Protein AF-A0A6F7VSB7-F1 (afdb_monomer_lite)

Structure (mmCIF, N/CA/C/O backbone):
data_AF-A0A6F7VSB7-F1
#
_entry.id   AF-A0A6F7VSB7-F1
#
loop_
_atom_site.group_PDB
_atom_site.id
_atom_site.type_symbol
_atom_site.label_atom_id
_atom_site.label_alt_id
_atom_site.label_comp_id
_atom_site.label_asym_id
_atom_site.label_entity_id
_atom_site.label_seq_id
_atom_site.pdbx_PDB_ins_code
_atom_site.Cartn_x
_atom_site.Cartn_y
_atom_site.Cartn_z
_atom_site.occupancy
_atom_site.B_iso_or_equiv
_atom_site.auth_seq_id
_atom_site.auth_comp_id
_atom_site.auth_asym_id
_atom_site.auth_atom_id
_atom_site.pdbx_PDB_model_num
ATOM 1 N N . MET A 1 1 ? -41.585 11.985 52.423 1.00 36.16 1 MET A N 1
ATOM 2 C CA . MET A 1 1 ? -42.985 12.248 52.016 1.00 36.16 1 MET A CA 1
ATOM 3 C C . MET A 1 1 ? -43.070 11.933 50.522 1.00 36.16 1 MET A C 1
ATOM 5 O O . MET A 1 1 ? -42.465 12.660 49.754 1.00 36.16 1 MET A O 1
ATOM 9 N N . SER A 1 2 ? -43.377 10.675 50.163 1.00 35.38 2 SER A N 1
ATOM 10 C CA . SER A 1 2 ? -44.710 10.180 49.716 1.00 35.38 2 SER A CA 1
ATOM 11 C C . SER A 1 2 ? -45.061 10.682 48.305 1.00 35.38 2 SER A C 1
ATOM 13 O O . SER A 1 2 ? -45.082 11.889 48.129 1.00 35.38 2 SER A O 1
ATOM 15 N N . HIS A 1 3 ? -45.414 9.911 47.270 1.00 36.44 3 HIS A N 1
ATOM 16 C CA . HIS A 1 3 ? -45.546 8.472 46.976 1.00 36.44 3 HIS A CA 1
ATOM 17 C C . HIS A 1 3 ? -45.653 8.376 45.427 1.00 36.44 3 HIS A C 1
ATOM 19 O O . HIS A 1 3 ? -46.393 9.144 44.827 1.00 36.44 3 HIS A O 1
ATOM 25 N N . SER A 1 4 ? -44.788 7.614 44.748 1.00 43.88 4 SER A N 1
ATOM 26 C CA . SER A 1 4 ? -45.089 6.482 43.832 1.00 43.88 4 SER A CA 1
ATOM 27 C C . SER A 1 4 ? -46.544 6.248 43.386 1.00 43.88 4 SER A C 1
ATOM 29 O O . SER A 1 4 ? -47.412 6.072 44.235 1.00 43.88 4 SER A O 1
ATOM 31 N N . ALA A 1 5 ? -46.751 6.055 42.073 1.00 41.97 5 ALA A N 1
ATOM 32 C CA . ALA A 1 5 ? -47.778 5.156 41.528 1.00 41.97 5 ALA A CA 1
ATOM 33 C C . ALA A 1 5 ? -47.446 4.703 40.086 1.00 41.97 5 ALA A C 1
ATOM 35 O O . ALA A 1 5 ? -47.643 5.439 39.121 1.00 41.97 5 ALA A O 1
ATOM 36 N N . GLU A 1 6 ? -46.965 3.463 39.963 1.00 40.09 6 GLU A N 1
ATOM 37 C CA . GLU A 1 6 ? -47.089 2.608 38.775 1.00 40.09 6 GLU A CA 1
ATOM 38 C C . GLU A 1 6 ? -48.556 2.167 38.584 1.00 40.09 6 GLU A C 1
ATOM 40 O O . GLU A 1 6 ? -49.337 2.148 39.539 1.00 40.09 6 GLU A O 1
ATOM 45 N N . HIS A 1 7 ? -48.938 1.759 37.369 1.00 43.78 7 HIS A N 1
ATOM 46 C CA . HIS A 1 7 ? -50.180 1.018 37.102 1.00 43.78 7 HIS A CA 1
ATOM 47 C C . HIS A 1 7 ? -49.878 -0.304 36.358 1.00 43.78 7 HIS A C 1
ATOM 49 O O . HIS A 1 7 ? -49.199 -0.264 35.331 1.00 43.78 7 HIS A O 1
ATOM 55 N N . PRO A 1 8 ? -50.375 -1.465 36.846 1.00 49.25 8 PRO A N 1
ATOM 56 C CA . PRO A 1 8 ? -50.150 -2.801 36.275 1.00 49.25 8 PRO A CA 1
ATOM 57 C C . PRO A 1 8 ? -51.329 -3.290 35.377 1.00 49.25 8 PRO A C 1
ATOM 59 O O . PRO A 1 8 ? -52.322 -2.575 35.222 1.00 49.25 8 PRO A O 1
ATOM 62 N N . PRO A 1 9 ? -51.251 -4.497 34.759 1.00 47.34 9 PRO A N 1
ATOM 63 C CA . PRO A 1 9 ? -52.084 -4.904 33.621 1.00 47.34 9 PRO A CA 1
ATOM 64 C C . PRO A 1 9 ? -53.355 -5.682 34.016 1.00 47.34 9 PRO A C 1
ATOM 66 O O . PRO A 1 9 ? -53.427 -6.306 35.076 1.00 47.34 9 PRO A O 1
ATOM 69 N N . THR A 1 10 ? -54.358 -5.723 33.128 1.00 47.28 10 THR A N 1
ATOM 70 C CA . THR A 1 10 ? -55.634 -6.429 33.356 1.00 47.28 10 THR A CA 1
ATOM 71 C C . THR A 1 10 ? -55.862 -7.645 32.439 1.00 47.28 10 THR A C 1
ATOM 73 O O . THR A 1 10 ? -56.072 -7.547 31.240 1.00 47.28 10 THR A O 1
ATOM 76 N N . ARG A 1 11 ? -55.820 -8.812 33.099 1.00 44.28 11 ARG A N 1
ATOM 77 C CA . ARG A 1 11 ? -56.655 -10.036 33.027 1.00 44.28 11 ARG A CA 1
ATOM 78 C C . ARG A 1 11 ? -57.167 -10.622 31.689 1.00 44.28 11 ARG A C 1
ATOM 80 O O . ARG A 1 11 ? -58.096 -10.130 31.061 1.00 44.28 11 ARG A O 1
ATOM 87 N N . ARG A 1 12 ? -56.687 -11.859 31.467 1.00 39.44 12 ARG A N 1
ATOM 88 C CA . ARG A 1 12 ? -57.362 -13.090 30.982 1.00 39.44 12 ARG A CA 1
ATOM 89 C C . ARG A 1 12 ? -58.896 -13.042 30.840 1.00 39.44 12 ARG A C 1
ATOM 91 O O . ARG A 1 12 ? -59.606 -12.835 31.824 1.00 39.44 12 ARG A O 1
ATOM 98 N N . ARG A 1 13 ? -59.383 -13.518 29.687 1.00 40.81 13 ARG A N 1
ATOM 99 C CA . ARG A 1 13 ? -60.631 -14.293 29.570 1.00 40.81 13 ARG A CA 1
ATOM 100 C C . ARG A 1 13 ? -60.340 -15.649 28.922 1.00 40.81 13 ARG A C 1
ATOM 102 O O . ARG A 1 13 ? -59.767 -15.719 27.843 1.00 40.81 13 ARG A O 1
ATOM 109 N N . VAL A 1 14 ? -60.730 -16.703 29.634 1.00 37.75 14 VAL A N 1
ATOM 110 C CA . VAL A 1 14 ? -60.873 -18.084 29.163 1.00 37.75 14 VAL A CA 1
ATOM 111 C C . VAL A 1 14 ? -62.318 -18.237 28.693 1.00 37.75 14 VAL A C 1
ATOM 113 O O . VAL A 1 14 ? -63.222 -17.864 29.435 1.00 37.75 14 VAL A O 1
ATOM 116 N N . VAL A 1 15 ? -62.536 -18.805 27.507 1.00 37.56 15 VAL A N 1
ATOM 117 C CA . VAL A 1 15 ? -63.814 -19.420 27.120 1.00 37.56 15 VAL A CA 1
ATOM 118 C C . VAL A 1 15 ? -63.501 -20.762 26.465 1.00 37.56 15 VAL A C 1
ATOM 120 O O . VAL A 1 15 ? -62.723 -20.835 25.517 1.00 37.56 15 VAL A O 1
ATOM 123 N N . MET A 1 16 ? -64.079 -21.821 27.033 1.00 34.16 16 MET A N 1
ATOM 124 C CA . MET A 1 16 ? -64.119 -23.172 26.482 1.00 34.16 16 MET A CA 1
ATOM 125 C C . MET A 1 16 ? -65.187 -23.289 25.387 1.00 34.16 16 MET A C 1
ATOM 127 O O . MET A 1 16 ? -66.291 -22.786 25.564 1.00 34.16 16 MET A O 1
ATOM 131 N N . GLY A 1 17 ? -64.886 -24.111 24.376 1.00 32.66 17 GLY A N 1
ATOM 132 C CA . GLY A 1 17 ? -65.822 -25.114 23.855 1.00 32.66 17 GLY A CA 1
ATOM 133 C C . GLY A 1 17 ? -66.575 -24.782 22.566 1.00 32.66 17 GLY A C 1
ATOM 134 O O . GLY A 1 17 ? -67.529 -24.019 22.587 1.00 32.66 17 GLY A O 1
ATOM 135 N N . ALA A 1 18 ? -66.216 -25.467 21.475 1.00 34.81 18 ALA A N 1
ATOM 136 C CA . ALA A 1 18 ? -67.098 -26.420 20.784 1.00 34.81 18 ALA A CA 1
ATOM 137 C C . ALA A 1 18 ? -66.345 -27.077 19.611 1.00 34.81 18 ALA A C 1
ATOM 139 O O . ALA A 1 18 ? -65.828 -26.397 18.726 1.00 34.81 18 ALA A O 1
ATOM 140 N N . LEU A 1 19 ? -66.285 -28.412 19.624 1.00 39.25 19 LEU A N 1
ATOM 141 C CA . LEU A 1 19 ? -65.883 -29.231 18.484 1.00 39.25 19 LEU A CA 1
ATOM 142 C C . LEU A 1 19 ? -66.926 -29.110 17.365 1.00 39.25 19 LEU A C 1
ATOM 144 O O . LEU A 1 19 ? -68.112 -29.322 17.608 1.00 39.25 19 LEU A O 1
ATOM 148 N N . ALA A 1 20 ? -66.464 -28.911 16.134 1.00 37.53 20 ALA A N 1
ATOM 149 C CA . ALA A 1 20 ? -67.197 -29.292 14.935 1.00 37.53 20 ALA A CA 1
ATOM 150 C C . ALA A 1 20 ? -66.253 -30.097 14.034 1.00 37.53 20 ALA A C 1
ATOM 152 O O . ALA A 1 20 ? -65.279 -29.568 13.497 1.00 37.53 20 ALA A O 1
ATOM 153 N N . LEU A 1 21 ? -66.525 -31.402 13.922 1.00 41.03 21 LEU A N 1
ATOM 154 C CA . LEU A 1 21 ? -65.910 -32.286 12.938 1.00 41.03 21 LEU A CA 1
ATOM 155 C C . LEU A 1 21 ? -66.376 -31.861 11.539 1.00 41.03 21 LEU A C 1
ATOM 157 O O . LEU A 1 21 ? -67.537 -32.051 11.187 1.00 41.03 21 LEU A O 1
ATOM 161 N N . GLY A 1 22 ? -65.459 -31.327 10.736 1.00 37.94 22 GLY A N 1
ATOM 162 C CA . GLY A 1 22 ? -65.619 -31.171 9.294 1.00 37.94 22 GLY A CA 1
ATOM 163 C C . GLY A 1 22 ? -64.631 -32.081 8.578 1.00 37.94 22 GLY A C 1
ATOM 164 O O . GLY A 1 22 ? -63.445 -31.771 8.502 1.00 37.94 22 GLY A O 1
ATOM 165 N N . ALA A 1 23 ? -65.113 -33.221 8.087 1.00 43.66 23 ALA A N 1
ATOM 166 C CA . ALA A 1 23 ? -64.348 -34.133 7.250 1.00 43.66 23 ALA A CA 1
ATOM 167 C C . ALA A 1 23 ? -64.112 -33.497 5.869 1.00 43.66 23 ALA A C 1
ATOM 169 O O . ALA A 1 23 ? -65.047 -33.353 5.084 1.00 43.66 23 ALA A O 1
ATOM 170 N N . ALA A 1 24 ? -62.864 -33.138 5.564 1.00 43.62 24 ALA A N 1
ATOM 171 C CA . ALA A 1 24 ? -62.427 -32.846 4.203 1.00 43.62 24 ALA A CA 1
ATOM 172 C C . ALA A 1 24 ? -61.600 -34.034 3.699 1.00 43.62 24 ALA A C 1
ATOM 174 O O . ALA A 1 24 ? -60.557 -34.371 4.259 1.00 43.62 24 ALA A O 1
ATOM 175 N N . ALA A 1 25 ? -62.122 -34.698 2.669 1.00 43.25 25 ALA A N 1
ATOM 176 C CA . ALA A 1 25 ? -61.508 -35.836 2.006 1.00 43.25 25 ALA A CA 1
ATOM 177 C C . ALA A 1 25 ? -60.103 -35.481 1.489 1.00 43.25 25 ALA A C 1
ATOM 179 O O . ALA A 1 25 ? -59.929 -34.551 0.702 1.00 43.25 25 ALA A O 1
ATOM 180 N N . GLY A 1 26 ? -59.102 -36.236 1.944 1.00 35.72 26 GLY A N 1
ATOM 181 C CA . GLY A 1 26 ? -57.731 -36.139 1.465 1.00 35.72 26 GLY A CA 1
ATOM 182 C C . GLY A 1 26 ? -57.581 -36.769 0.083 1.00 35.72 26 GLY A C 1
ATOM 183 O O . GLY A 1 26 ? -57.890 -37.943 -0.108 1.00 35.72 26 GLY A O 1
ATOM 184 N N . ALA A 1 27 ? -57.049 -36.003 -0.866 1.00 47.84 27 ALA A N 1
ATOM 185 C CA . ALA A 1 27 ? -56.324 -36.566 -1.997 1.00 47.84 27 ALA A CA 1
ATOM 186 C C . ALA A 1 27 ? -54.887 -36.875 -1.530 1.00 47.84 27 ALA A C 1
ATOM 188 O O . ALA A 1 27 ? -54.286 -36.030 -0.858 1.00 47.84 27 ALA A O 1
ATOM 189 N N . PRO A 1 28 ? -54.305 -38.045 -1.849 1.00 43.34 28 PRO A N 1
ATOM 190 C CA . PRO A 1 28 ? -52.928 -38.344 -1.485 1.00 43.34 28 PRO A CA 1
ATOM 191 C C . PRO A 1 28 ? -51.986 -37.489 -2.340 1.00 43.34 28 PRO A C 1
ATOM 193 O O . PRO A 1 28 ? -51.663 -37.819 -3.479 1.00 43.34 28 PRO A O 1
ATOM 196 N N . GLY A 1 29 ? -51.555 -36.359 -1.782 1.00 40.59 29 GLY A N 1
ATOM 197 C CA . GLY A 1 29 ? -50.408 -35.617 -2.280 1.00 40.59 29 GLY A CA 1
ATOM 198 C C . GLY A 1 29 ? -49.161 -36.464 -2.069 1.00 40.59 29 GLY A C 1
ATOM 199 O O . GLY A 1 29 ? -48.780 -36.756 -0.938 1.00 40.59 29 GLY A O 1
ATOM 200 N N . ILE A 1 30 ? -48.551 -36.892 -3.168 1.00 46.84 30 ILE A N 1
ATOM 201 C CA . ILE A 1 30 ? -47.292 -37.627 -3.178 1.00 46.84 30 ILE A CA 1
ATOM 202 C C . ILE A 1 30 ? -46.232 -36.674 -2.613 1.00 46.84 30 ILE A C 1
ATOM 204 O O . ILE A 1 30 ? -45.777 -35.762 -3.300 1.00 46.84 30 ILE A O 1
ATOM 208 N N . ALA A 1 31 ? -45.885 -36.829 -1.335 1.00 44.19 31 ALA A N 1
ATOM 209 C CA . ALA A 1 31 ? -44.782 -36.102 -0.727 1.00 44.19 31 ALA A CA 1
ATOM 210 C C . ALA A 1 31 ? -43.490 -36.585 -1.390 1.00 44.19 31 ALA A C 1
ATOM 212 O O . ALA A 1 31 ? -42.957 -37.648 -1.071 1.00 44.19 31 ALA A O 1
ATOM 213 N N . GLN A 1 32 ? -43.015 -35.822 -2.369 1.00 47.00 32 GLN A N 1
ATOM 214 C CA . GLN A 1 32 ? -41.734 -36.062 -3.006 1.00 47.00 32 GLN A CA 1
ATOM 215 C C . GLN A 1 32 ? -40.661 -35.714 -1.975 1.00 47.00 32 GLN A C 1
ATOM 217 O O . GLN A 1 32 ? -40.368 -34.545 -1.730 1.00 47.00 32 GLN A O 1
ATOM 222 N N . ALA A 1 33 ? -40.139 -36.741 -1.304 1.00 46.31 33 ALA A N 1
ATOM 223 C CA . ALA A 1 33 ? -39.003 -36.605 -0.411 1.00 46.31 33 ALA A CA 1
ATOM 224 C C . ALA A 1 33 ? -37.861 -35.954 -1.201 1.00 46.31 33 ALA A C 1
ATOM 226 O O . ALA A 1 33 ? -37.315 -36.550 -2.131 1.00 46.31 33 ALA A O 1
ATOM 227 N N . ALA A 1 34 ? -37.545 -34.703 -0.863 1.00 46.69 34 ALA A N 1
ATOM 228 C CA . ALA A 1 34 ? -36.401 -34.009 -1.416 1.00 46.69 34 ALA A CA 1
ATOM 229 C C . ALA A 1 34 ? -35.151 -34.800 -1.022 1.00 46.69 34 ALA A C 1
ATOM 231 O O . ALA A 1 34 ? -34.775 -34.862 0.148 1.00 46.69 34 ALA A O 1
ATOM 232 N N . THR A 1 35 ? -34.533 -35.448 -2.006 1.00 45.19 35 THR A N 1
ATOM 233 C CA . THR A 1 35 ? -33.217 -36.061 -1.849 1.00 45.19 35 THR A CA 1
ATOM 234 C C . THR A 1 35 ? -32.250 -34.995 -1.335 1.00 45.19 35 THR A C 1
ATOM 236 O O . THR A 1 35 ? -32.197 -33.919 -1.942 1.00 45.19 35 THR A O 1
ATOM 239 N N . PRO A 1 36 ? -31.483 -35.249 -0.259 1.00 47.09 36 PRO A N 1
ATOM 240 C CA . PRO A 1 36 ? -30.473 -34.308 0.192 1.00 47.09 36 PRO A CA 1
ATOM 241 C C . PRO A 1 36 ? -29.500 -34.073 -0.963 1.00 47.09 36 PRO A C 1
ATOM 243 O O . PRO A 1 36 ? -28.862 -35.002 -1.461 1.00 47.09 36 PRO A O 1
ATOM 246 N N . SER A 1 37 ? -29.440 -32.830 -1.438 1.00 49.91 37 SER A N 1
ATOM 247 C CA . SER A 1 37 ? -28.472 -32.419 -2.444 1.00 49.91 37 SER A CA 1
ATOM 248 C C . SER A 1 37 ? -27.080 -32.700 -1.891 1.00 49.91 37 SER A C 1
ATOM 250 O O . SER A 1 37 ? -26.725 -32.175 -0.833 1.00 49.91 37 SER A O 1
ATOM 252 N N . ALA A 1 38 ? -26.309 -33.531 -2.592 1.00 46.16 38 ALA A N 1
ATOM 253 C CA . ALA A 1 38 ? -24.907 -33.760 -2.279 1.00 46.16 38 ALA A CA 1
ATOM 254 C C . ALA A 1 38 ? -24.188 -32.408 -2.093 1.00 46.16 38 ALA A C 1
ATOM 256 O O . ALA A 1 38 ? -24.492 -31.465 -2.835 1.00 46.16 38 ALA A O 1
ATOM 257 N N . PRO A 1 39 ? -23.262 -32.279 -1.123 1.00 46.38 39 PRO A N 1
ATOM 258 C CA . PRO A 1 39 ? -22.518 -31.044 -0.940 1.00 46.38 39 PRO A CA 1
ATOM 259 C C . PRO A 1 39 ? -21.853 -30.689 -2.268 1.00 46.38 39 PRO A C 1
ATOM 261 O O . PRO A 1 39 ? -21.101 -31.484 -2.835 1.00 46.38 39 PRO A O 1
ATOM 264 N N . ARG A 1 40 ? -22.181 -29.504 -2.794 1.00 49.72 40 ARG A N 1
ATOM 265 C CA . ARG A 1 40 ? -21.504 -28.926 -3.954 1.00 49.72 40 ARG A CA 1
ATOM 266 C C . ARG A 1 40 ? -20.017 -28.941 -3.623 1.00 49.72 40 ARG A C 1
ATOM 268 O O . ARG A 1 40 ? -19.610 -28.254 -2.690 1.00 49.72 40 ARG A O 1
ATOM 275 N N . ALA A 1 41 ? -19.245 -29.757 -4.342 1.00 43.38 41 ALA A N 1
ATOM 276 C CA . ALA A 1 41 ? -17.797 -29.795 -4.202 1.00 43.38 41 ALA A CA 1
ATOM 277 C C . ALA A 1 41 ? -17.292 -28.348 -4.197 1.00 43.38 41 ALA A C 1
ATOM 279 O O . ALA A 1 41 ? -17.644 -27.579 -5.100 1.00 43.38 41 ALA A O 1
ATOM 280 N N . ALA A 1 42 ? -16.575 -27.963 -3.138 1.00 52.47 42 ALA A N 1
ATOM 281 C CA . ALA A 1 42 ? -15.999 -26.633 -3.035 1.00 52.47 42 ALA A CA 1
ATOM 282 C C . ALA A 1 42 ? -15.212 -26.383 -4.325 1.00 52.47 42 ALA A C 1
ATOM 284 O O . ALA A 1 42 ? -14.373 -27.201 -4.705 1.00 52.47 42 ALA A O 1
ATOM 285 N N . ALA A 1 43 ? -15.563 -25.318 -5.048 1.00 58.31 43 ALA A N 1
ATOM 286 C CA . ALA A 1 43 ? -14.820 -24.950 -6.239 1.00 58.31 43 ALA A CA 1
ATOM 287 C C . ALA A 1 43 ? -13.354 -24.763 -5.829 1.00 58.31 43 ALA A C 1
ATOM 289 O O . ALA A 1 43 ? -13.074 -24.101 -4.830 1.00 58.31 43 ALA A O 1
ATOM 290 N N . GLU A 1 44 ? -12.440 -25.403 -6.556 1.00 66.06 44 GLU A N 1
ATOM 291 C CA . GLU A 1 44 ? -11.007 -25.270 -6.311 1.00 66.06 44 GLU A CA 1
ATOM 292 C C . GLU A 1 44 ? -10.628 -23.785 -6.387 1.00 66.06 44 GLU A C 1
ATOM 294 O O . GLU A 1 44 ? -11.068 -23.078 -7.300 1.00 66.06 44 GLU A O 1
ATOM 299 N N . ALA A 1 45 ? -9.859 -23.301 -5.407 1.00 73.62 45 ALA A N 1
ATOM 300 C CA . ALA A 1 45 ? -9.466 -21.899 -5.350 1.00 73.62 45 ALA A CA 1
ATOM 301 C C . ALA A 1 45 ? -8.746 -21.494 -6.654 1.00 73.62 45 ALA A C 1
ATOM 303 O O . ALA A 1 45 ? -7.934 -22.268 -7.176 1.00 73.62 45 ALA A O 1
ATOM 304 N N . PRO A 1 46 ? -9.018 -20.295 -7.204 1.00 83.31 46 PRO A N 1
ATOM 305 C CA . PRO A 1 46 ? -8.393 -19.853 -8.440 1.00 83.31 46 PRO A CA 1
ATOM 306 C C . PRO A 1 46 ? -6.869 -19.807 -8.283 1.00 83.31 46 PRO A C 1
ATOM 308 O O . PRO A 1 46 ? -6.334 -19.284 -7.306 1.00 83.31 46 PRO A O 1
ATOM 311 N N . SER A 1 47 ? -6.168 -20.347 -9.279 1.00 87.94 47 SER A N 1
ATOM 312 C CA . SER A 1 47 ? -4.708 -20.342 -9.356 1.00 87.94 47 SER A CA 1
ATOM 313 C C . SER A 1 47 ? -4.247 -19.391 -10.456 1.00 87.94 47 SER A C 1
ATOM 315 O O . SER A 1 47 ? -4.782 -19.408 -11.567 1.00 87.94 47 SER A O 1
ATOM 317 N N . TYR A 1 48 ? -3.231 -18.582 -10.154 1.00 94.62 48 TYR A N 1
ATOM 318 C CA . TYR A 1 48 ? -2.675 -17.590 -11.068 1.00 94.62 48 TYR A CA 1
ATOM 319 C C . TYR A 1 48 ? -1.228 -17.911 -11.428 1.00 94.62 48 TYR A C 1
ATOM 321 O O . TYR A 1 48 ? -0.463 -18.454 -10.631 1.00 94.62 48 TYR A O 1
ATOM 329 N N . ALA A 1 49 ? -0.850 -17.525 -12.643 1.00 95.50 49 ALA A N 1
ATOM 330 C CA . ALA A 1 49 ? 0.541 -17.497 -13.061 1.00 95.50 49 ALA A CA 1
ATOM 331 C C . ALA A 1 49 ? 1.301 -16.464 -12.227 1.00 95.50 49 ALA A C 1
ATOM 333 O O . ALA A 1 49 ? 0.879 -15.307 -12.169 1.00 95.50 49 ALA A O 1
ATOM 334 N N . ASN A 1 50 ? 2.418 -16.866 -11.625 1.00 97.31 50 ASN A N 1
ATOM 335 C CA . ASN A 1 50 ? 3.259 -15.971 -10.843 1.00 97.31 50 ASN A CA 1
ATOM 336 C C . ASN A 1 50 ? 4.713 -15.991 -11.347 1.00 97.31 50 ASN A C 1
ATOM 338 O O . ASN A 1 50 ? 5.209 -17.067 -11.696 1.00 97.31 50 ASN A O 1
ATOM 342 N N . PRO A 1 51 ? 5.396 -14.829 -11.373 1.00 97.75 51 PRO A N 1
ATOM 343 C CA . PRO A 1 51 ? 4.873 -13.504 -11.008 1.00 97.75 51 PRO A CA 1
ATOM 344 C C . PRO A 1 51 ? 3.847 -12.961 -12.019 1.00 97.75 51 PRO A C 1
ATOM 346 O O . PRO A 1 51 ? 4.002 -13.153 -13.225 1.00 97.75 51 PRO A O 1
ATOM 349 N N . LEU A 1 52 ? 2.821 -12.259 -11.524 1.00 98.31 52 LEU A N 1
ATOM 350 C CA . LEU A 1 52 ? 1.767 -11.652 -12.342 1.00 98.31 52 LEU A CA 1
ATOM 351 C C . LEU A 1 52 ? 2.324 -10.520 -13.212 1.00 98.31 52 LEU A C 1
ATOM 353 O O . LEU A 1 52 ? 2.089 -10.482 -14.419 1.00 98.31 52 LEU A O 1
ATOM 357 N N . VAL A 1 53 ? 3.081 -9.600 -12.604 1.00 98.56 53 VAL A N 1
ATOM 358 C CA . VAL A 1 53 ? 3.751 -8.503 -13.315 1.00 98.56 53 VAL A CA 1
ATOM 359 C C . VAL A 1 53 ? 5.177 -8.358 -12.800 1.00 98.56 53 VAL A C 1
ATOM 361 O O . VAL A 1 53 ? 5.423 -8.134 -11.615 1.00 98.56 53 VAL A O 1
ATOM 364 N N . ARG A 1 54 ? 6.147 -8.487 -13.706 1.00 98.38 54 ARG A N 1
ATOM 365 C CA . ARG A 1 54 ? 7.568 -8.344 -13.373 1.00 98.38 54 ARG A CA 1
ATOM 366 C C . ARG A 1 54 ? 7.931 -6.880 -13.135 1.00 98.38 54 ARG A C 1
ATOM 368 O O . ARG A 1 54 ? 7.405 -5.991 -13.799 1.00 98.38 54 ARG A O 1
ATOM 375 N N . ARG A 1 55 ? 8.907 -6.667 -12.248 1.00 98.44 55 ARG A N 1
ATOM 376 C CA . ARG A 1 55 ? 9.503 -5.356 -11.920 1.00 98.44 55 ARG A CA 1
ATOM 377 C C . ARG A 1 55 ? 8.455 -4.303 -11.557 1.00 98.44 55 ARG A C 1
ATOM 379 O O . ARG A 1 55 ? 8.448 -3.196 -12.093 1.00 98.44 55 ARG A O 1
ATOM 386 N N . ARG A 1 56 ? 7.519 -4.697 -10.702 1.00 98.81 56 ARG A N 1
ATOM 387 C CA . ARG A 1 56 ? 6.467 -3.846 -10.146 1.00 98.81 56 ARG A CA 1
ATOM 388 C C . ARG A 1 56 ? 6.389 -4.164 -8.660 1.00 98.81 56 ARG A C 1
ATOM 390 O O . ARG A 1 56 ? 6.029 -5.287 -8.295 1.00 98.81 56 ARG A O 1
ATOM 397 N N . ALA A 1 57 ? 6.819 -3.207 -7.849 1.00 98.88 57 ALA A N 1
ATOM 398 C CA . ALA A 1 57 ? 6.706 -3.262 -6.398 1.00 98.88 57 ALA A CA 1
ATOM 399 C C . ALA A 1 57 ? 5.407 -2.581 -5.953 1.00 98.88 57 ALA A C 1
ATOM 401 O O . ALA A 1 57 ? 4.758 -1.917 -6.757 1.00 98.88 57 ALA A O 1
ATOM 402 N N . ASP A 1 58 ? 5.058 -2.763 -4.684 1.00 98.94 58 ASP A N 1
ATOM 403 C CA . ASP A 1 58 ? 3.942 -2.074 -4.021 1.00 98.94 58 ASP A CA 1
ATOM 404 C C . ASP A 1 58 ? 2.626 -2.143 -4.833 1.00 98.94 58 ASP A C 1
ATOM 406 O O . ASP A 1 58 ? 2.086 -1.122 -5.261 1.00 98.94 58 ASP A O 1
ATOM 410 N N . PRO A 1 59 ? 2.164 -3.361 -5.187 1.00 98.94 59 PRO A N 1
ATOM 411 C CA . PRO A 1 59 ? 1.075 -3.526 -6.136 1.00 98.94 59 PRO A CA 1
ATOM 412 C C . PRO A 1 59 ? -0.291 -3.212 -5.530 1.00 98.94 59 PRO A C 1
ATOM 414 O O . PRO A 1 59 ? -0.706 -3.843 -4.557 1.00 98.94 59 PRO A O 1
ATOM 417 N N . HIS A 1 60 ? -1.057 -2.357 -6.207 1.00 98.94 60 HIS A N 1
ATOM 418 C CA . HIS A 1 60 ? -2.450 -2.083 -5.869 1.00 98.94 60 HIS A CA 1
ATOM 419 C C . HIS A 1 60 ? -3.391 -2.485 -7.011 1.00 98.94 60 HIS A C 1
ATOM 421 O O . HIS A 1 60 ? -3.278 -1.975 -8.132 1.00 98.94 60 HIS A O 1
ATOM 427 N N . ILE A 1 61 ? -4.332 -3.398 -6.734 1.00 98.94 61 ILE A N 1
ATOM 428 C CA . ILE A 1 61 ? -5.361 -3.833 -7.693 1.00 98.94 61 ILE A CA 1
ATOM 429 C C . ILE A 1 61 ? -6.761 -3.502 -7.172 1.00 98.94 61 ILE A C 1
ATOM 431 O O . ILE A 1 61 ? -7.271 -4.146 -6.259 1.00 98.94 61 ILE A O 1
ATOM 435 N N . LEU A 1 62 ? -7.444 -2.583 -7.851 1.00 98.88 62 LEU A N 1
ATOM 436 C CA . LEU A 1 62 ? -8.848 -2.268 -7.594 1.00 98.88 62 LEU A CA 1
ATOM 437 C C . LEU A 1 62 ? -9.748 -2.969 -8.616 1.00 98.88 62 LEU A C 1
ATOM 439 O O . LEU A 1 62 ? -9.634 -2.717 -9.816 1.00 98.88 62 LEU A O 1
ATOM 443 N N . LYS A 1 63 ? -10.689 -3.802 -8.157 1.00 98.75 63 LYS A N 1
ATOM 444 C CA . LYS A 1 63 ? -11.807 -4.268 -8.993 1.00 98.75 63 LYS A CA 1
ATOM 445 C C . LYS A 1 63 ? -12.897 -3.201 -8.991 1.00 98.75 63 LYS A C 1
ATOM 447 O O . LYS A 1 63 ? -13.447 -2.891 -7.938 1.00 98.75 63 LYS A O 1
ATOM 452 N N . HIS A 1 64 ? -13.210 -2.646 -10.154 1.00 98.69 64 HIS A N 1
ATOM 453 C CA . HIS A 1 64 ? -14.230 -1.615 -10.295 1.00 98.69 64 HIS A CA 1
ATOM 454 C C . HIS A 1 64 ? -15.549 -2.178 -10.848 1.00 98.69 64 HIS A C 1
ATOM 456 O O . HIS A 1 64 ? -15.613 -3.280 -11.398 1.00 98.69 64 HIS A O 1
ATOM 462 N N . THR A 1 65 ? -16.629 -1.413 -10.687 1.00 98.25 65 THR A N 1
ATOM 463 C CA . THR A 1 65 ? -17.995 -1.792 -11.077 1.00 98.25 65 THR A CA 1
ATOM 464 C C . THR A 1 65 ? -18.224 -1.781 -12.590 1.00 98.25 65 THR A C 1
ATOM 466 O O . THR A 1 65 ? -19.184 -2.385 -13.059 1.00 98.25 65 THR A O 1
ATOM 469 N N . ASP A 1 66 ? -17.322 -1.182 -13.372 1.00 97.94 66 ASP A N 1
ATOM 470 C CA . ASP A 1 66 ? -17.310 -1.250 -14.843 1.00 97.94 66 ASP A CA 1
ATOM 471 C C . ASP A 1 66 ? -16.847 -2.619 -15.399 1.00 97.94 66 ASP A C 1
ATOM 473 O O . ASP A 1 66 ? -16.786 -2.832 -16.617 1.00 97.94 66 ASP A O 1
ATOM 477 N N . GLY A 1 67 ? -16.512 -3.559 -14.509 1.00 98.19 67 GLY A N 1
ATOM 478 C CA . GLY A 1 67 ? -16.065 -4.904 -14.852 1.00 98.19 67 GLY A CA 1
ATOM 479 C C . GLY A 1 67 ? -14.586 -4.993 -15.230 1.00 98.19 67 GLY A C 1
ATOM 480 O O . GLY A 1 67 ? -14.200 -5.960 -15.894 1.00 98.19 67 GLY A O 1
ATOM 481 N N . TYR A 1 68 ? -13.770 -4.005 -14.849 1.00 98.81 68 TYR A N 1
ATOM 482 C CA . TYR A 1 68 ? -12.315 -4.039 -14.981 1.00 98.81 68 TYR A CA 1
ATOM 483 C C . TYR A 1 68 ? -11.608 -4.059 -13.622 1.00 98.81 68 TYR A C 1
ATOM 485 O O . TYR A 1 68 ? -12.026 -3.443 -12.645 1.00 98.81 68 TYR A O 1
ATOM 493 N N . TYR A 1 69 ? -10.469 -4.739 -13.603 1.00 98.94 69 TYR A N 1
ATOM 494 C CA . TYR A 1 69 ? -9.408 -4.559 -12.627 1.00 98.94 69 TYR A CA 1
ATOM 495 C C . TYR A 1 69 ? -8.481 -3.449 -13.099 1.00 98.94 69 TYR A C 1
ATOM 497 O O . TYR A 1 69 ? -8.033 -3.477 -14.247 1.00 98.94 69 TYR A O 1
ATOM 505 N N . TYR A 1 70 ? -8.160 -2.520 -12.209 1.00 98.94 70 TYR A N 1
ATOM 506 C CA . TYR A 1 70 ? -7.194 -1.449 -12.409 1.00 98.94 70 TYR A CA 1
ATOM 507 C C . TYR A 1 70 ? -5.961 -1.737 -11.561 1.00 98.94 70 TYR A C 1
ATOM 509 O O . TYR A 1 70 ? -6.081 -1.946 -10.358 1.00 98.94 70 TYR A O 1
ATOM 517 N N . PHE A 1 71 ? -4.791 -1.764 -12.194 1.00 98.94 71 PHE A N 1
ATOM 518 C CA . PHE A 1 71 ? -3.520 -2.070 -11.547 1.00 98.94 71 PHE A CA 1
ATOM 519 C C . PHE A 1 71 ? -2.555 -0.900 -11.674 1.00 98.94 71 PHE A C 1
ATOM 521 O O . PHE A 1 71 ? -2.250 -0.456 -12.787 1.00 98.94 71 PHE A O 1
ATOM 528 N N . THR A 1 72 ? -2.049 -0.462 -10.530 1.00 98.94 72 THR A N 1
ATOM 529 C CA . THR A 1 72 ? -0.934 0.473 -10.409 1.00 98.94 72 THR A CA 1
ATOM 530 C C . THR A 1 72 ? 0.092 -0.094 -9.429 1.00 98.94 72 THR A C 1
ATOM 532 O O . THR A 1 72 ? -0.190 -1.044 -8.695 1.00 98.94 72 THR A O 1
ATOM 535 N N . ALA A 1 73 ? 1.314 0.413 -9.507 1.00 99.00 73 ALA A N 1
ATOM 536 C CA . ALA A 1 73 ? 2.448 -0.092 -8.753 1.00 99.00 73 ALA A CA 1
ATOM 537 C C . ALA A 1 73 ? 3.621 0.883 -8.842 1.00 99.00 73 ALA A C 1
ATOM 539 O O . ALA A 1 73 ? 3.708 1.699 -9.767 1.00 99.00 73 ALA A O 1
ATOM 540 N N . THR A 1 74 ? 4.577 0.718 -7.937 1.00 98.94 74 THR A N 1
ATOM 541 C CA . THR A 1 74 ? 5.873 1.381 -8.017 1.00 98.94 74 THR A CA 1
ATOM 542 C C . THR A 1 74 ? 6.690 0.809 -9.179 1.00 98.94 74 THR A C 1
ATOM 544 O O . THR A 1 74 ? 6.935 -0.402 -9.272 1.00 98.94 74 THR A O 1
ATOM 547 N N . VAL A 1 75 ? 7.135 1.690 -10.078 1.00 98.88 75 VAL A N 1
ATOM 548 C CA . VAL A 1 75 ? 8.094 1.358 -11.142 1.00 98.88 75 VAL A CA 1
ATOM 549 C C . VAL A 1 75 ? 9.535 1.495 -10.637 1.00 98.88 75 VAL A C 1
ATOM 551 O O . VAL A 1 75 ? 9.780 2.339 -9.776 1.00 98.88 75 VAL A O 1
ATOM 554 N N . PRO A 1 76 ? 10.506 0.733 -11.175 1.00 98.56 76 PRO A N 1
ATOM 555 C CA . PRO A 1 76 ? 11.882 0.756 -10.672 1.00 98.56 76 PRO A CA 1
ATOM 556 C C . PRO A 1 76 ? 12.580 2.116 -10.756 1.00 98.56 76 PRO A C 1
ATOM 558 O O . PRO A 1 76 ? 13.491 2.380 -9.983 1.00 98.56 76 PRO A O 1
ATOM 561 N N . GLU A 1 77 ? 12.178 2.972 -11.698 1.00 98.56 77 GLU A N 1
ATOM 562 C CA . GLU A 1 77 ? 12.775 4.300 -11.866 1.00 98.56 77 GLU A CA 1
ATOM 563 C C . GLU A 1 77 ? 12.252 5.341 -10.857 1.00 98.56 77 GLU A C 1
ATOM 565 O O . GLU A 1 77 ? 12.800 6.440 -10.780 1.00 98.56 77 GLU A O 1
ATOM 570 N N . TYR A 1 78 ? 11.196 5.015 -10.099 1.00 98.69 78 TYR A N 1
ATOM 571 C CA . TYR A 1 78 ? 10.567 5.887 -9.098 1.00 98.69 78 TYR A CA 1
ATOM 572 C C . TYR A 1 78 ? 10.236 7.301 -9.612 1.00 98.69 78 TYR A C 1
ATOM 574 O O . TYR A 1 78 ? 10.427 8.289 -8.899 1.00 98.69 78 TYR A O 1
ATOM 582 N N . ASP A 1 79 ? 9.775 7.425 -10.861 1.00 98.81 79 ASP A N 1
ATOM 583 C CA . ASP A 1 79 ? 9.646 8.713 -11.559 1.00 98.81 79 ASP A CA 1
ATOM 584 C C . ASP A 1 79 ? 8.245 9.026 -12.103 1.00 98.81 79 ASP A C 1
ATOM 586 O O . ASP A 1 79 ? 8.019 10.109 -12.651 1.00 98.81 79 ASP A O 1
ATOM 590 N N . ARG A 1 80 ? 7.301 8.091 -11.988 1.00 98.88 80 ARG A N 1
ATOM 591 C CA . ARG A 1 80 ? 5.981 8.202 -12.610 1.00 98.88 80 ARG A CA 1
ATOM 592 C C . ARG A 1 80 ? 4.971 7.269 -11.962 1.00 98.88 80 ARG A C 1
ATOM 594 O O . ARG A 1 80 ? 5.339 6.261 -11.364 1.00 98.88 80 ARG A O 1
ATOM 601 N N . ILE A 1 81 ? 3.697 7.571 -12.177 1.00 98.94 81 ILE A N 1
ATOM 602 C CA . ILE A 1 81 ? 2.587 6.684 -11.840 1.00 98.94 81 ILE A CA 1
ATOM 603 C C . ILE A 1 81 ? 2.096 6.027 -13.126 1.00 98.94 81 ILE A C 1
ATOM 605 O O . ILE A 1 81 ? 1.804 6.692 -14.128 1.00 98.94 81 ILE A O 1
ATOM 609 N N . VAL A 1 82 ? 2.012 4.700 -13.087 1.00 98.94 82 VAL A N 1
ATOM 610 C CA . VAL A 1 82 ? 1.549 3.872 -14.198 1.00 98.94 82 VAL A CA 1
ATOM 611 C C . VAL A 1 82 ? 0.201 3.245 -13.890 1.00 98.94 82 VAL A C 1
ATOM 613 O O . VAL A 1 82 ? -0.084 2.910 -12.744 1.00 98.94 82 VAL A O 1
ATOM 616 N N . LEU A 1 83 ? -0.621 3.050 -14.914 1.00 98.94 83 LEU A N 1
ATOM 617 C CA . LEU A 1 83 ? -1.914 2.393 -14.786 1.00 98.94 83 LEU A CA 1
ATOM 618 C C . LEU A 1 83 ? -2.141 1.446 -15.962 1.00 98.94 83 LEU A C 1
ATOM 620 O O . LEU A 1 83 ? -1.873 1.780 -17.117 1.00 98.94 83 LEU A O 1
ATOM 624 N N . ARG A 1 84 ? -2.669 0.261 -15.673 1.00 98.81 84 ARG A N 1
ATOM 625 C CA . ARG A 1 84 ? -3.207 -0.663 -16.678 1.00 98.81 84 ARG A CA 1
ATOM 626 C C . ARG A 1 84 ? -4.533 -1.229 -16.197 1.00 98.81 84 ARG A C 1
ATOM 628 O O . ARG A 1 84 ? -4.829 -1.188 -15.003 1.00 98.81 84 ARG A O 1
ATOM 635 N N . ARG A 1 85 ? -5.320 -1.791 -17.114 1.00 98.81 85 ARG A N 1
ATOM 636 C CA . ARG A 1 85 ? -6.563 -2.481 -16.757 1.00 98.81 85 ARG A CA 1
ATOM 637 C C . ARG A 1 85 ? -6.809 -3.742 -17.567 1.00 98.81 85 ARG A C 1
ATOM 639 O O . ARG A 1 85 ? -6.370 -3.850 -18.708 1.00 98.81 85 ARG A O 1
ATOM 646 N N . SER A 1 86 ? -7.563 -4.669 -16.992 1.00 98.75 86 SER A N 1
ATOM 647 C CA . SER A 1 86 ? -7.995 -5.917 -17.630 1.00 98.75 86 SER A CA 1
ATOM 648 C C . SER A 1 86 ? -9.321 -6.382 -17.031 1.00 98.75 86 SER A C 1
ATOM 650 O O . SER A 1 86 ? -9.628 -6.045 -15.896 1.00 98.75 86 SER A O 1
ATOM 652 N N . ARG A 1 87 ? -10.112 -7.174 -17.764 1.00 98.44 87 ARG A N 1
ATOM 653 C CA . ARG A 1 87 ? -11.337 -7.796 -17.219 1.00 98.44 87 ARG A CA 1
ATOM 654 C C . ARG A 1 87 ? -11.055 -8.975 -16.284 1.00 98.44 87 ARG A C 1
ATOM 656 O O . ARG A 1 87 ? -11.942 -9.400 -15.558 1.00 98.44 87 ARG A O 1
ATOM 663 N N . THR A 1 88 ? -9.834 -9.499 -16.319 1.00 98.56 88 THR A N 1
ATOM 664 C CA . THR A 1 88 ? -9.369 -10.607 -15.476 1.00 98.56 88 THR A CA 1
ATOM 665 C C . THR A 1 88 ? -8.030 -10.262 -14.841 1.00 98.56 88 THR A C 1
ATOM 667 O O . THR A 1 88 ? -7.236 -9.524 -15.439 1.00 98.56 88 THR A O 1
ATOM 670 N N . ILE A 1 89 ? -7.750 -10.840 -13.675 1.00 98.56 89 ILE A N 1
ATOM 671 C CA . ILE A 1 89 ? -6.470 -10.708 -12.975 1.00 98.56 89 ILE A CA 1
ATOM 672 C C . ILE A 1 89 ? -5.334 -11.170 -13.887 1.00 98.56 89 ILE A C 1
ATOM 674 O O . ILE A 1 89 ? -4.402 -10.410 -14.134 1.00 98.56 89 ILE A O 1
ATOM 678 N N . SER A 1 90 ? -5.441 -12.360 -14.492 1.00 98.12 90 SER A N 1
ATOM 679 C CA . SER A 1 90 ? -4.405 -12.879 -15.399 1.00 98.12 90 SER A CA 1
ATOM 680 C C . SER A 1 90 ? -4.149 -11.982 -16.612 1.00 98.12 90 SER A C 1
ATOM 682 O O . SER A 1 90 ? -3.015 -11.900 -17.077 1.00 98.12 90 SER A O 1
ATOM 684 N N . GLY A 1 91 ? -5.165 -11.280 -17.123 1.00 98.31 91 GLY A N 1
ATOM 685 C CA . GLY A 1 91 ? -4.981 -10.367 -18.251 1.00 98.31 91 GLY A CA 1
ATOM 686 C C . GLY A 1 91 ? -4.151 -9.120 -17.910 1.00 98.31 91 GLY A C 1
ATOM 687 O O . GLY A 1 91 ? -3.596 -8.504 -18.818 1.00 98.31 91 GLY A O 1
ATOM 688 N N . LEU A 1 92 ? -3.979 -8.772 -16.625 1.00 98.69 92 LEU A N 1
ATOM 689 C CA . LEU A 1 92 ? -3.097 -7.672 -16.200 1.00 98.69 92 LEU A CA 1
ATOM 690 C C . LEU A 1 92 ? -1.622 -7.926 -16.554 1.00 98.69 92 LEU A C 1
ATOM 692 O O . LEU A 1 92 ? -0.871 -6.966 -16.760 1.00 98.69 92 LEU A O 1
ATOM 696 N N . ALA A 1 93 ? -1.221 -9.197 -16.684 1.00 98.12 93 ALA A N 1
ATOM 697 C CA . ALA A 1 93 ? 0.133 -9.591 -17.068 1.00 98.12 93 ALA A CA 1
ATOM 698 C C . ALA A 1 93 ? 0.529 -9.066 -18.460 1.00 98.12 93 ALA A C 1
ATOM 700 O O . ALA A 1 93 ? 1.688 -8.724 -18.688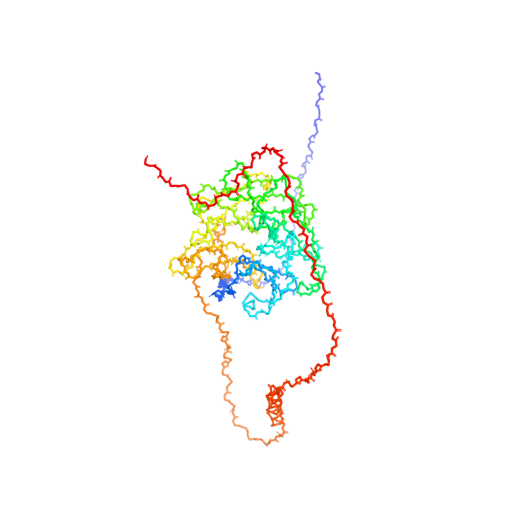 1.00 98.12 93 ALA A O 1
ATOM 701 N N . THR A 1 94 ? -0.439 -8.965 -19.378 1.00 97.75 94 THR A N 1
ATOM 702 C CA . THR A 1 94 ? -0.226 -8.547 -20.775 1.00 97.75 94 THR A CA 1
ATOM 703 C C . THR A 1 94 ? -0.942 -7.250 -21.147 1.00 97.75 94 THR A C 1
ATOM 705 O O . THR A 1 94 ? -0.823 -6.794 -22.282 1.00 97.75 94 THR A O 1
ATOM 708 N N . ALA A 1 95 ? -1.714 -6.659 -20.232 1.00 98.50 95 ALA A N 1
ATOM 709 C CA . ALA A 1 95 ? -2.397 -5.396 -20.474 1.00 98.50 95 ALA A CA 1
ATOM 710 C C . ALA A 1 95 ? -1.389 -4.265 -20.728 1.00 98.50 95 ALA A C 1
ATOM 712 O O . ALA A 1 95 ? -0.384 -4.144 -20.022 1.00 98.50 95 ALA A O 1
ATOM 713 N N . ALA A 1 96 ? -1.683 -3.423 -21.723 1.00 98.12 96 ALA A N 1
ATOM 714 C CA . ALA A 1 96 ? -0.886 -2.239 -22.012 1.00 98.12 96 ALA A CA 1
ATOM 715 C C . ALA A 1 96 ? -0.874 -1.291 -20.804 1.00 98.12 96 ALA A C 1
ATOM 717 O O . ALA A 1 96 ? -1.895 -1.096 -20.142 1.00 98.12 96 ALA A O 1
ATOM 718 N N . GLU A 1 97 ? 0.290 -0.708 -20.535 1.00 98.38 97 GLU A N 1
ATOM 719 C CA . GLU A 1 97 ? 0.505 0.208 -19.422 1.00 98.38 97 GLU A CA 1
ATOM 720 C C . GLU A 1 97 ? 0.592 1.650 -19.924 1.00 98.38 97 GLU A C 1
ATOM 722 O O . GLU A 1 97 ? 1.307 1.946 -20.882 1.00 98.38 97 GLU A O 1
ATOM 727 N N . SER A 1 98 ? -0.132 2.547 -19.261 1.00 98.44 98 SER A N 1
ATOM 728 C CA . SER A 1 98 ? -0.125 3.982 -19.525 1.00 98.44 98 SER A CA 1
ATOM 729 C C . SER A 1 98 ? 0.579 4.719 -18.394 1.00 98.44 98 SER A C 1
ATOM 731 O O . SER A 1 98 ? 0.371 4.413 -17.222 1.00 98.44 98 SER A O 1
ATOM 733 N N . VAL A 1 99 ? 1.386 5.721 -18.738 1.00 98.62 99 VAL A N 1
ATOM 734 C CA . VAL A 1 99 ? 1.904 6.688 -17.765 1.00 98.62 99 VAL A CA 1
ATOM 735 C C . VAL A 1 99 ? 0.857 7.780 -17.604 1.00 98.62 99 VAL A C 1
ATOM 737 O O . VAL A 1 99 ? 0.590 8.502 -18.561 1.00 98.62 99 VAL A O 1
ATOM 740 N N . ILE A 1 100 ? 0.263 7.882 -16.419 1.00 98.69 100 ILE A N 1
ATOM 741 C CA . ILE A 1 100 ? -0.843 8.817 -16.159 1.00 98.69 100 ILE A CA 1
ATOM 742 C C . ILE A 1 100 ? -0.399 10.087 -15.429 1.00 98.69 100 ILE A C 1
ATOM 744 O O . ILE A 1 100 ? -1.097 11.095 -15.475 1.00 98.69 100 ILE A O 1
ATOM 748 N N . TRP A 1 101 ? 0.774 10.052 -14.795 1.00 98.81 101 TRP A N 1
ATOM 749 C CA . TRP A 1 101 ? 1.395 11.199 -14.139 1.00 98.81 101 TRP A CA 1
ATOM 750 C C . TRP A 1 101 ? 2.914 10.985 -14.044 1.00 98.81 101 TRP A C 1
ATOM 752 O O . TRP A 1 101 ? 3.372 9.843 -13.956 1.00 98.81 101 TRP A O 1
ATOM 762 N N . LYS A 1 102 ? 3.704 12.064 -14.086 1.00 98.69 102 LYS A N 1
ATOM 763 C CA . LYS A 1 102 ? 5.174 12.039 -13.983 1.00 98.69 102 LYS A CA 1
ATOM 764 C C . LYS A 1 102 ? 5.640 13.012 -12.908 1.00 98.69 102 LYS A C 1
ATOM 766 O O . LYS A 1 102 ? 5.036 14.069 -12.755 1.00 98.69 102 LYS A O 1
ATOM 771 N N . LYS A 1 103 ? 6.752 12.673 -12.251 1.00 98.69 103 LYS A N 1
ATOM 772 C CA . LYS A 1 103 ? 7.403 13.540 -11.268 1.00 98.69 103 LYS A CA 1
ATOM 773 C C . LYS A 1 103 ? 7.672 14.938 -11.817 1.00 98.69 103 LYS A C 1
ATOM 775 O O . LYS A 1 103 ? 7.961 15.110 -13.005 1.00 98.69 103 LYS A O 1
ATOM 780 N N . HIS A 1 104 ? 7.652 15.917 -10.926 1.00 98.75 104 HIS A N 1
ATOM 781 C CA . HIS A 1 104 ? 8.056 17.283 -11.231 1.00 98.75 104 HIS A CA 1
ATOM 782 C C . HIS A 1 104 ? 9.570 17.357 -11.451 1.00 98.75 104 HIS A C 1
ATOM 784 O O . HIS A 1 104 ? 10.344 16.535 -10.957 1.00 98.75 104 HIS A O 1
ATOM 790 N N . THR A 1 105 ? 10.019 18.354 -12.212 1.00 98.12 105 THR A N 1
ATOM 791 C CA . THR A 1 105 ? 11.454 18.586 -12.448 1.00 98.12 105 THR A CA 1
ATOM 792 C C . THR A 1 105 ? 12.131 19.349 -11.307 1.00 98.12 105 THR A C 1
ATOM 794 O O . THR A 1 105 ? 13.354 19.328 -11.200 1.00 98.12 105 THR A O 1
ATOM 797 N N . SER A 1 106 ? 11.356 20.042 -10.472 1.00 98.31 106 SER A N 1
ATOM 798 C CA . SER A 1 106 ? 11.810 20.845 -9.334 1.00 98.31 106 SER A CA 1
ATOM 799 C C . SER A 1 106 ? 10.697 20.952 -8.288 1.00 98.31 106 SER A C 1
ATOM 801 O O . SER A 1 106 ? 9.539 20.694 -8.597 1.00 98.31 106 SER A O 1
ATOM 803 N N . GLY A 1 107 ? 11.044 21.360 -7.064 1.00 98.19 107 GLY A N 1
ATOM 804 C CA . GLY A 1 107 ? 10.072 21.513 -5.978 1.00 98.19 107 GLY A CA 1
ATOM 805 C C . GLY A 1 107 ? 9.544 20.178 -5.455 1.00 98.19 107 GLY A C 1
ATOM 806 O O . GLY A 1 107 ? 10.204 19.148 -5.602 1.00 98.19 107 GLY A O 1
ATOM 807 N N . ASP A 1 108 ? 8.383 20.228 -4.806 1.00 98.50 108 ASP A N 1
ATOM 808 C CA . ASP A 1 108 ? 7.657 19.056 -4.316 1.00 98.50 108 ASP A CA 1
ATOM 809 C C . ASP A 1 108 ? 7.316 18.069 -5.444 1.00 98.50 108 ASP A C 1
ATOM 811 O O . ASP A 1 108 ? 7.356 18.410 -6.621 1.00 98.50 108 ASP A O 1
ATOM 815 N N . MET A 1 109 ? 6.982 16.826 -5.088 1.00 98.62 109 MET A N 1
ATOM 816 C CA . MET A 1 109 ? 6.611 15.780 -6.054 1.00 98.62 109 MET A CA 1
ATOM 817 C C . MET A 1 109 ? 7.689 15.473 -7.120 1.00 98.62 109 MET A C 1
ATOM 819 O O . MET A 1 109 ? 7.387 15.010 -8.223 1.00 98.62 109 MET A O 1
ATOM 823 N N . GLY A 1 110 ? 8.964 15.734 -6.808 1.00 98.62 110 GLY A N 1
ATOM 824 C CA . GLY A 1 110 ? 10.081 15.697 -7.758 1.00 98.62 110 GLY A CA 1
ATOM 825 C C . GLY A 1 110 ? 11.047 14.518 -7.608 1.00 98.62 110 GLY A C 1
ATOM 826 O O . GLY A 1 110 ? 11.965 14.357 -8.416 1.00 98.62 110 GLY A O 1
ATOM 827 N N . ALA A 1 111 ? 10.870 13.675 -6.590 1.00 98.69 111 ALA A N 1
ATOM 828 C CA . ALA A 1 111 ? 11.706 12.502 -6.348 1.00 98.69 111 ALA A CA 1
ATOM 829 C C . ALA A 1 111 ? 10.921 11.360 -5.692 1.00 98.69 111 ALA A C 1
ATOM 831 O O . ALA A 1 111 ? 9.934 11.599 -4.995 1.00 98.69 111 ALA A O 1
ATOM 832 N N . HIS A 1 112 ? 11.401 10.127 -5.892 1.00 98.56 112 HIS A N 1
ATOM 833 C CA . HIS A 1 112 ? 10.913 8.928 -5.202 1.00 98.56 112 HIS A CA 1
ATOM 834 C C . HIS A 1 112 ? 9.386 8.768 -5.263 1.00 98.56 112 HIS A C 1
ATOM 836 O O . HIS A 1 112 ? 8.704 8.827 -4.245 1.00 98.56 112 HIS A O 1
ATOM 842 N N . ILE A 1 113 ? 8.849 8.603 -6.475 1.00 98.88 113 ILE A N 1
ATOM 843 C CA . ILE A 1 113 ? 7.418 8.351 -6.682 1.00 98.88 113 ILE A CA 1
ATOM 844 C C . ILE A 1 113 ? 7.119 6.908 -6.280 1.00 98.88 113 ILE A C 1
ATOM 846 O O . ILE A 1 113 ? 7.481 5.976 -7.005 1.00 98.88 113 ILE A O 1
ATOM 850 N N . TRP A 1 114 ? 6.497 6.732 -5.118 1.00 98.94 114 TRP A N 1
ATOM 851 C CA . TRP A 1 114 ? 6.304 5.428 -4.484 1.00 98.94 114 TRP A CA 1
ATOM 852 C C . TRP A 1 114 ? 4.834 5.113 -4.220 1.00 98.94 114 TRP A C 1
ATOM 854 O O . TRP A 1 114 ? 4.031 6.006 -3.945 1.00 98.94 114 TRP A O 1
ATOM 864 N N . ALA A 1 115 ? 4.540 3.815 -4.281 1.00 98.88 115 ALA A N 1
ATOM 865 C CA . ALA A 1 115 ? 3.336 3.151 -3.797 1.00 98.88 115 ALA A CA 1
ATOM 866 C C . ALA A 1 115 ? 2.022 3.852 -4.176 1.00 98.88 115 ALA A C 1
ATOM 868 O O . ALA A 1 115 ? 1.264 4.262 -3.297 1.00 98.88 115 ALA A O 1
ATOM 869 N N . PRO A 1 116 ? 1.739 4.039 -5.480 1.00 98.94 116 PRO A N 1
ATOM 870 C CA . PRO A 1 116 ? 0.444 4.550 -5.885 1.00 98.94 116 PRO A CA 1
ATOM 871 C C . PRO A 1 116 ? -0.669 3.550 -5.530 1.00 98.94 116 PRO A C 1
ATOM 873 O O . PRO A 1 116 ? -0.589 2.382 -5.900 1.00 98.94 116 PRO A O 1
ATOM 876 N N . GLU A 1 117 ? -1.748 4.013 -4.903 1.00 98.94 117 GLU A N 1
ATOM 877 C CA . GLU A 1 117 ? -3.003 3.271 -4.759 1.00 98.94 117 GLU A CA 1
ATOM 878 C C . GLU A 1 117 ? -4.137 3.982 -5.489 1.00 98.94 117 GLU A C 1
ATOM 880 O O . GLU A 1 117 ? -4.378 5.165 -5.259 1.00 98.94 117 GLU A O 1
ATOM 885 N N . ILE A 1 118 ? -4.876 3.257 -6.332 1.00 98.94 118 ILE A N 1
ATOM 886 C CA . ILE A 1 118 ? -6.035 3.787 -7.061 1.00 98.94 118 ILE A CA 1
ATOM 887 C C . ILE A 1 118 ? -7.348 3.451 -6.354 1.00 98.94 118 ILE A C 1
ATOM 889 O O . ILE A 1 118 ? -7.660 2.287 -6.129 1.00 98.94 118 ILE A O 1
ATOM 893 N N . HIS A 1 119 ? -8.160 4.468 -6.086 1.00 98.94 119 HIS A N 1
ATOM 894 C CA . HIS A 1 119 ? -9.451 4.357 -5.409 1.00 98.94 119 HIS A CA 1
ATOM 895 C C . HIS A 1 119 ? -10.548 5.050 -6.214 1.00 98.94 119 HIS A C 1
ATOM 897 O O . HIS A 1 119 ? -10.293 6.040 -6.896 1.00 98.94 119 HIS A O 1
ATOM 903 N N . PHE A 1 120 ? -11.783 4.556 -6.113 1.00 98.81 120 PHE A N 1
ATOM 904 C CA . PHE A 1 120 ? -12.961 5.239 -6.648 1.00 98.81 120 PHE A CA 1
ATOM 905 C C . PHE A 1 120 ? -13.855 5.689 -5.492 1.00 98.81 120 PHE A C 1
ATOM 907 O O . PHE A 1 120 ? -14.364 4.858 -4.739 1.00 98.81 120 PHE A O 1
ATOM 914 N N . ILE A 1 121 ? -14.003 7.001 -5.318 1.00 98.75 121 ILE A N 1
ATOM 915 C CA . ILE A 1 121 ? -14.653 7.622 -4.161 1.00 98.75 121 ILE A CA 1
ATOM 916 C C . ILE A 1 121 ? -15.630 8.675 -4.677 1.00 98.75 121 ILE A C 1
ATOM 918 O O . ILE A 1 121 ? -15.243 9.561 -5.436 1.00 98.75 121 ILE A O 1
ATOM 922 N N . ASP A 1 122 ? -16.899 8.558 -4.289 1.00 97.56 122 ASP A N 1
ATOM 923 C CA . ASP A 1 122 ? -17.957 9.531 -4.589 1.00 97.56 122 ASP A CA 1
ATOM 924 C C . ASP A 1 122 ? -18.019 9.944 -6.074 1.00 97.56 122 ASP A C 1
ATOM 926 O O . ASP A 1 122 ? -18.150 11.117 -6.424 1.00 97.56 122 ASP A O 1
ATOM 930 N N . GLY A 1 123 ? -17.895 8.956 -6.968 1.00 97.75 123 GLY A N 1
ATOM 931 C CA . GLY A 1 123 ? -17.991 9.150 -8.418 1.00 97.75 123 GLY A CA 1
ATOM 932 C C . GLY A 1 123 ? -16.697 9.585 -9.113 1.00 97.75 123 GLY A C 1
ATOM 933 O O . GLY A 1 123 ? -16.731 9.868 -10.310 1.00 97.75 123 GLY A O 1
ATOM 934 N N . LYS A 1 124 ? -15.565 9.648 -8.401 1.00 98.62 124 LYS A N 1
ATOM 935 C CA . LYS A 1 124 ? -14.277 10.108 -8.938 1.00 98.62 124 LYS A CA 1
ATOM 936 C C . LYS A 1 124 ? -13.139 9.153 -8.605 1.00 98.62 124 LYS A C 1
ATOM 938 O O . LYS A 1 124 ? -13.183 8.434 -7.610 1.00 98.62 124 LYS A O 1
ATOM 943 N N . TRP A 1 125 ? -12.094 9.189 -9.420 1.00 98.88 125 TRP A N 1
ATOM 944 C CA . TRP A 1 125 ? -10.868 8.438 -9.194 1.00 98.88 125 TRP A CA 1
ATOM 945 C C . TRP A 1 125 ? -9.878 9.255 -8.378 1.00 98.88 125 TRP A C 1
ATOM 947 O O . TRP A 1 125 ? -9.668 10.433 -8.662 1.00 98.88 125 TRP A O 1
ATOM 957 N N . TYR A 1 126 ? -9.233 8.606 -7.417 1.00 98.94 126 TYR A N 1
ATOM 958 C CA . TYR A 1 126 ? -8.158 9.179 -6.621 1.00 98.94 126 TYR A CA 1
ATOM 959 C C . TYR A 1 126 ? -6.946 8.263 -6.651 1.00 98.94 126 TYR A C 1
ATOM 961 O O . TYR A 1 126 ? -7.101 7.042 -6.593 1.00 98.94 126 TYR A O 1
ATOM 969 N N . ILE A 1 127 ? -5.754 8.849 -6.737 1.00 98.94 127 ILE A N 1
ATOM 970 C CA . ILE A 1 127 ? -4.505 8.122 -6.517 1.00 98.94 127 ILE A CA 1
ATOM 971 C C . ILE A 1 127 ? -3.777 8.721 -5.333 1.00 98.94 127 ILE A C 1
ATOM 973 O O . ILE A 1 127 ? -3.415 9.895 -5.372 1.00 98.94 127 ILE A O 1
ATOM 977 N N . TYR A 1 128 ? -3.554 7.900 -4.315 1.00 99.00 128 TYR A N 1
ATOM 978 C CA . TYR A 1 128 ? -2.683 8.204 -3.187 1.00 99.00 128 TYR A CA 1
ATOM 979 C C . TYR A 1 128 ? -1.282 7.732 -3.533 1.00 99.00 128 TYR A C 1
ATOM 981 O O . TYR A 1 128 ? -1.137 6.617 -4.014 1.00 99.00 128 TYR A O 1
ATOM 989 N N . PHE A 1 129 ? -0.263 8.557 -3.329 1.00 98.94 129 PHE A N 1
ATOM 990 C CA . PHE A 1 129 ? 1.127 8.165 -3.558 1.00 98.94 129 PHE A CA 1
ATOM 991 C C . PHE A 1 129 ? 2.060 8.938 -2.630 1.00 98.94 129 PHE A C 1
ATOM 993 O O . PHE A 1 129 ? 1.672 9.945 -2.030 1.00 98.94 129 PHE A O 1
ATOM 1000 N N . ALA A 1 130 ? 3.304 8.484 -2.526 1.00 98.94 130 ALA A N 1
ATOM 1001 C CA . ALA A 1 130 ? 4.342 9.183 -1.789 1.00 98.94 130 ALA A CA 1
ATOM 1002 C C . ALA A 1 130 ? 5.376 9.798 -2.738 1.00 98.94 130 ALA A C 1
ATOM 1004 O O . ALA A 1 130 ? 5.682 9.243 -3.795 1.00 98.94 130 ALA A O 1
ATOM 1005 N N . SER A 1 131 ? 5.898 10.966 -2.369 1.00 98.88 131 SER A N 1
ATOM 1006 C CA . SER A 1 131 ? 6.988 11.621 -3.090 1.00 98.88 131 SER A CA 1
ATOM 1007 C C . SER A 1 131 ? 7.713 12.638 -2.216 1.00 98.88 131 SER A C 1
ATOM 1009 O O . SER A 1 131 ? 7.127 13.232 -1.305 1.00 98.88 131 SER A O 1
ATOM 1011 N N . ALA A 1 132 ? 8.994 12.840 -2.510 1.00 98.81 132 ALA A N 1
ATOM 1012 C CA . ALA A 1 132 ? 9.838 13.864 -1.921 1.00 98.81 132 ALA A CA 1
ATOM 1013 C C . ALA A 1 132 ? 10.055 15.049 -2.880 1.00 98.81 132 ALA A C 1
ATOM 1015 O O . ALA A 1 132 ? 9.913 14.908 -4.100 1.00 98.81 132 ALA A O 1
ATOM 1016 N N . PRO A 1 133 ? 10.468 16.210 -2.348 1.00 98.62 133 PRO A N 1
ATOM 1017 C CA . PRO A 1 133 ? 10.990 17.296 -3.158 1.00 98.62 133 PRO A CA 1
ATOM 1018 C C . PRO A 1 133 ? 12.227 16.879 -3.964 1.00 98.62 133 PRO A C 1
ATOM 1020 O O . PRO A 1 133 ? 13.069 16.116 -3.485 1.00 98.62 133 PRO A O 1
ATOM 1023 N N . ALA A 1 134 ? 12.396 17.444 -5.160 1.00 98.06 134 ALA A N 1
ATOM 1024 C CA . ALA A 1 134 ? 13.542 17.180 -6.036 1.00 98.06 134 ALA A CA 1
ATOM 1025 C C . ALA A 1 134 ? 14.901 17.486 -5.375 1.00 98.06 134 ALA A C 1
ATOM 1027 O O . ALA A 1 134 ? 15.907 16.860 -5.699 1.00 98.06 134 ALA A O 1
ATOM 1028 N N . ASN A 1 135 ? 14.937 18.457 -4.459 1.00 97.50 135 ASN A N 1
ATOM 1029 C CA . ASN A 1 135 ? 16.144 18.916 -3.772 1.00 97.50 135 ASN A CA 1
ATOM 1030 C C . ASN A 1 135 ? 16.374 18.268 -2.395 1.00 97.50 135 ASN A C 1
ATOM 1032 O O . ASN A 1 135 ? 17.398 18.545 -1.776 1.00 97.50 135 ASN A O 1
ATOM 1036 N N . ASP A 1 136 ? 15.448 17.440 -1.903 1.00 97.88 136 ASP A N 1
ATOM 1037 C CA . ASP A 1 136 ? 15.581 16.738 -0.623 1.00 97.88 136 ASP A CA 1
ATOM 1038 C C . ASP A 1 136 ? 14.826 15.405 -0.671 1.00 97.88 136 ASP A C 1
ATOM 1040 O O . ASP A 1 136 ? 13.716 15.256 -0.158 1.00 97.88 136 ASP A O 1
ATOM 1044 N N . VAL A 1 137 ? 15.442 14.428 -1.339 1.00 97.69 137 VAL A N 1
ATOM 1045 C CA . VAL A 1 137 ? 14.803 13.171 -1.770 1.00 97.69 137 VAL A CA 1
ATOM 1046 C C . VAL A 1 137 ? 14.328 12.266 -0.625 1.00 97.69 137 VAL A C 1
ATOM 1048 O O . VAL A 1 137 ? 13.618 11.293 -0.868 1.00 97.69 137 VAL A O 1
ATOM 1051 N N . TRP A 1 138 ? 14.690 12.574 0.623 1.00 97.06 138 TRP A N 1
ATOM 1052 C CA . TRP A 1 138 ? 14.261 11.831 1.812 1.00 97.06 138 TRP A CA 1
ATOM 1053 C C . TRP A 1 138 ? 13.166 12.546 2.613 1.00 97.06 138 TRP A C 1
ATOM 1055 O O . TRP A 1 138 ? 12.607 11.964 3.543 1.00 97.06 138 TRP A O 1
ATOM 1065 N N . LYS A 1 139 ? 12.766 13.764 2.223 1.00 98.06 139 LYS A N 1
ATOM 1066 C CA . LYS A 1 139 ? 11.571 14.440 2.756 1.00 98.06 139 LYS A CA 1
ATOM 1067 C C . LYS A 1 139 ? 10.287 13.936 2.091 1.00 98.06 139 LYS A C 1
ATOM 1069 O O . LYS A 1 139 ? 9.479 14.714 1.597 1.00 98.06 139 LYS A O 1
ATOM 1074 N N . ILE A 1 140 ? 10.088 12.620 2.109 1.00 98.88 140 ILE A N 1
ATOM 1075 C CA . ILE A 1 140 ? 8.911 11.958 1.535 1.00 98.88 140 ILE A CA 1
ATOM 1076 C C . ILE A 1 140 ? 7.645 12.401 2.282 1.00 98.88 140 ILE A C 1
ATOM 1078 O O . ILE A 1 140 ? 7.630 12.445 3.518 1.00 98.88 140 ILE A O 1
ATOM 1082 N N . ARG A 1 141 ? 6.601 12.753 1.527 1.00 98.94 141 ARG A N 1
ATOM 1083 C CA . ARG A 1 141 ? 5.250 13.093 1.998 1.00 98.94 141 ARG A CA 1
ATOM 1084 C C . ARG A 1 141 ? 4.201 12.390 1.137 1.00 98.94 141 ARG A C 1
ATOM 1086 O O . ARG A 1 141 ? 4.514 11.896 0.057 1.00 98.94 141 ARG A O 1
ATOM 1093 N N . MET A 1 142 ? 2.958 12.394 1.614 1.00 98.94 142 MET A N 1
ATOM 1094 C CA . MET A 1 142 ? 1.800 11.808 0.934 1.00 98.94 142 MET A CA 1
ATOM 1095 C C . MET A 1 142 ? 1.086 12.847 0.064 1.00 98.94 142 MET A C 1
ATOM 1097 O O . MET A 1 142 ? 0.858 13.977 0.504 1.00 98.94 142 MET A O 1
ATOM 1101 N N . TRP A 1 143 ? 0.683 12.440 -1.134 1.00 98.94 143 TRP A N 1
ATOM 1102 C CA . TRP A 1 143 ? 0.086 13.281 -2.169 1.00 98.94 143 TRP A CA 1
ATOM 1103 C C . TRP A 1 143 ? -1.131 12.594 -2.787 1.00 98.94 143 TRP A C 1
ATOM 1105 O O . TRP A 1 143 ? -1.233 11.365 -2.766 1.00 98.94 143 TRP A O 1
ATOM 1115 N N . VAL A 1 144 ? -2.052 13.390 -3.340 1.00 98.94 144 VAL A N 1
ATOM 1116 C CA . VAL A 1 144 ? -3.264 12.875 -3.992 1.00 98.94 144 VAL A CA 1
ATOM 1117 C C . VAL A 1 144 ? -3.441 13.460 -5.387 1.00 98.94 144 VAL A C 1
ATOM 1119 O O . VAL A 1 144 ? -3.347 14.673 -5.582 1.00 98.94 144 VAL A O 1
ATOM 1122 N N . LEU A 1 145 ? -3.763 12.595 -6.347 1.00 98.94 145 LEU A N 1
ATOM 1123 C CA . LEU A 1 145 ? -4.285 12.972 -7.660 1.00 98.94 145 LEU A CA 1
ATOM 1124 C C . LEU A 1 145 ? -5.788 12.686 -7.733 1.00 98.94 145 LEU A C 1
ATOM 1126 O O . LEU A 1 145 ? -6.246 11.705 -7.155 1.00 98.94 145 LEU A O 1
ATOM 1130 N N . GLU A 1 146 ? -6.544 13.487 -8.484 1.00 98.88 146 GLU A N 1
ATOM 1131 C CA . GLU A 1 146 ? -7.962 13.261 -8.795 1.00 98.88 146 GLU A CA 1
ATOM 1132 C C . GLU A 1 146 ? -8.191 13.192 -10.311 1.00 98.88 146 GLU A C 1
ATOM 1134 O O . GLU A 1 146 ? -7.661 14.014 -11.056 1.00 98.88 146 GLU A O 1
ATOM 1139 N N . ASN A 1 147 ? -9.043 12.274 -10.768 1.00 98.69 147 ASN A N 1
ATOM 1140 C CA . ASN A 1 147 ? -9.567 12.255 -12.133 1.00 98.69 147 ASN A CA 1
ATOM 1141 C C . ASN A 1 147 ? -11.093 12.051 -12.118 1.00 98.69 147 ASN A C 1
ATOM 1143 O O . ASN A 1 147 ? -11.619 11.157 -11.456 1.00 98.69 147 ASN A O 1
ATOM 1147 N N . THR A 1 148 ? -11.813 12.905 -12.847 1.00 97.44 148 THR A N 1
ATOM 1148 C CA . THR A 1 148 ? 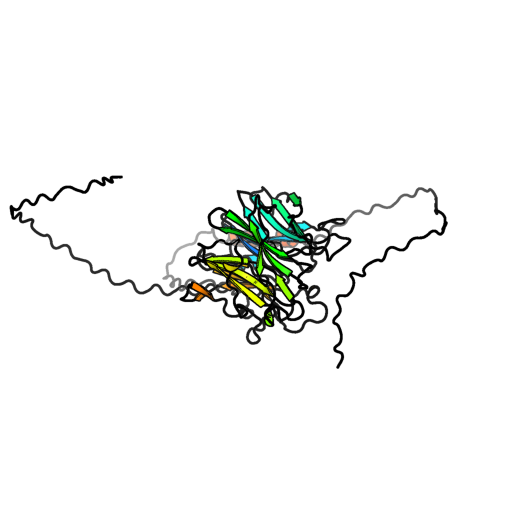-13.285 12.904 -12.939 1.00 97.44 148 THR A CA 1
ATOM 1149 C C . THR A 1 148 ? -13.820 12.153 -14.159 1.00 97.44 148 THR A C 1
ATOM 1151 O O . THR A 1 148 ? -15.030 12.003 -14.313 1.00 97.44 148 THR A O 1
ATOM 1154 N N . GLY A 1 149 ? -12.939 11.691 -15.047 1.00 96.62 149 GLY A N 1
ATOM 1155 C CA . GLY A 1 149 ? -13.299 10.913 -16.222 1.00 96.62 149 GLY A CA 1
ATOM 1156 C C . GLY A 1 149 ? -13.754 9.499 -15.866 1.00 96.62 149 GLY A C 1
ATOM 1157 O O . GLY A 1 149 ? -13.260 8.880 -14.927 1.00 96.62 149 GLY A O 1
ATOM 1158 N N . ALA A 1 150 ? -14.663 8.945 -16.670 1.00 95.94 150 ALA A N 1
ATOM 1159 C CA . ALA A 1 150 ? -15.160 7.581 -16.470 1.00 95.94 150 ALA A CA 1
ATOM 1160 C C . ALA A 1 150 ? -14.053 6.514 -16.593 1.00 95.94 150 ALA A C 1
ATOM 1162 O O . ALA A 1 150 ? -14.084 5.506 -15.897 1.00 95.94 150 ALA A O 1
ATOM 1163 N N . ASN A 1 151 ? -13.069 6.736 -17.471 1.00 97.06 151 ASN A N 1
ATOM 1164 C CA . ASN A 1 151 ? -11.919 5.853 -17.651 1.00 97.06 151 ASN A CA 1
ATOM 1165 C C . ASN A 1 151 ? -10.644 6.538 -17.120 1.00 97.06 151 ASN A C 1
ATOM 1167 O O . ASN A 1 151 ? -10.179 7.466 -17.779 1.00 97.06 151 ASN A O 1
ATOM 1171 N N . PRO A 1 152 ? -10.032 6.062 -16.020 1.00 97.88 152 PRO A N 1
ATOM 1172 C CA . PRO A 1 152 ? -8.881 6.712 -15.381 1.00 97.88 152 PRO A CA 1
ATOM 1173 C C . PRO A 1 152 ? -7.568 6.597 -16.175 1.00 97.88 152 PRO A C 1
ATOM 1175 O O . PRO A 1 152 ? -6.588 7.265 -15.845 1.00 97.88 152 PRO A O 1
ATOM 1178 N N . LEU A 1 153 ? -7.530 5.766 -17.229 1.00 97.38 153 LEU A N 1
ATOM 1179 C CA . LEU A 1 153 ? -6.417 5.740 -18.191 1.00 97.38 153 LEU A CA 1
ATOM 1180 C C . LEU A 1 153 ? -6.500 6.886 -19.213 1.00 97.38 153 LEU A C 1
ATOM 1182 O O . LEU A 1 153 ? -5.561 7.095 -19.977 1.00 97.38 153 LEU A O 1
ATOM 1186 N N . ALA A 1 154 ? -7.630 7.591 -19.262 1.00 90.06 154 ALA A N 1
ATOM 1187 C CA . ALA A 1 154 ? -7.864 8.742 -20.118 1.00 90.06 154 ALA A CA 1
ATOM 1188 C C . ALA A 1 154 ? -8.187 9.981 -19.266 1.00 90.06 154 ALA A C 1
ATOM 1190 O O . ALA A 1 154 ? -8.511 9.888 -18.081 1.00 90.06 154 ALA A O 1
ATOM 1191 N N . GLY A 1 155 ? -8.124 11.157 -19.887 1.00 85.50 155 GLY A N 1
ATOM 1192 C CA . GLY A 1 155 ? -8.375 12.425 -19.206 1.00 85.50 155 GLY A CA 1
ATOM 1193 C C . GLY A 1 155 ? -7.172 12.943 -18.417 1.00 85.50 155 GLY A C 1
ATOM 1194 O O . GLY A 1 155 ? -6.055 12.442 -18.546 1.00 85.50 155 GLY A O 1
ATOM 1195 N N . THR A 1 156 ? -7.417 13.987 -17.630 1.00 93.44 156 THR A N 1
ATOM 1196 C CA . THR A 1 156 ? -6.387 14.726 -16.894 1.00 93.44 156 THR A CA 1
ATOM 1197 C C . THR A 1 156 ? -6.473 14.401 -15.410 1.00 93.44 156 THR A C 1
ATOM 1199 O O . THR A 1 156 ? -7.551 14.467 -14.821 1.00 93.44 156 THR A O 1
ATOM 1202 N N . TRP A 1 157 ? -5.326 14.099 -14.804 1.00 98.56 157 TRP A N 1
ATOM 1203 C CA . TRP A 1 157 ? -5.188 13.968 -13.358 1.00 98.56 157 TRP A CA 1
ATOM 1204 C C . TRP A 1 157 ? -4.832 15.324 -12.745 1.00 98.56 157 TRP A C 1
ATOM 1206 O O . TRP A 1 157 ? -3.818 15.920 -13.104 1.00 98.56 157 TRP A O 1
ATOM 1216 N N . ALA A 1 158 ? -5.675 15.819 -11.842 1.00 98.69 158 ALA A N 1
ATOM 1217 C CA . ALA A 1 158 ? -5.455 17.050 -11.095 1.00 98.69 158 ALA A CA 1
ATOM 1218 C C . ALA A 1 158 ? -4.745 16.754 -9.769 1.00 98.69 158 ALA A C 1
ATOM 1220 O O . ALA A 1 158 ? -5.181 15.893 -9.007 1.00 98.69 158 ALA A O 1
ATOM 1221 N N . GLU A 1 159 ? -3.687 17.496 -9.459 1.00 98.81 159 GLU A N 1
ATOM 1222 C CA . GLU A 1 159 ? -3.004 17.414 -8.168 1.00 98.81 159 GLU A CA 1
ATOM 1223 C C . GLU A 1 159 ? -3.856 18.083 -7.082 1.00 98.81 159 GLU A C 1
ATOM 1225 O O . GLU A 1 159 ? -4.161 19.274 -7.148 1.00 98.81 159 GLU A O 1
ATOM 1230 N N . ARG A 1 160 ? -4.254 17.314 -6.065 1.00 98.75 160 ARG A N 1
ATOM 1231 C CA . ARG A 1 160 ? -4.954 17.818 -4.870 1.00 98.75 160 ARG A CA 1
ATOM 1232 C C . ARG A 1 160 ? -3.992 18.281 -3.773 1.00 98.75 160 ARG A C 1
ATOM 1234 O O . ARG A 1 160 ? -4.435 18.809 -2.757 1.00 98.75 160 ARG A O 1
ATOM 1241 N N . GLY A 1 161 ? -2.689 18.142 -4.015 1.00 98.06 161 GLY A N 1
ATOM 1242 C CA . GLY A 1 161 ? -1.629 18.563 -3.114 1.00 98.06 161 GLY A CA 1
ATOM 1243 C C . GLY A 1 161 ? -1.324 17.535 -2.028 1.00 98.06 161 GLY A C 1
ATOM 1244 O O . GLY A 1 161 ? -1.689 16.359 -2.117 1.00 98.06 161 GLY A O 1
ATOM 1245 N N . ARG A 1 162 ? -0.587 17.999 -1.020 1.00 98.69 162 ARG A N 1
ATOM 1246 C CA . ARG A 1 162 ? -0.104 17.193 0.098 1.00 98.69 162 ARG A CA 1
ATOM 1247 C C . ARG A 1 162 ? -1.238 16.887 1.076 1.00 98.69 162 ARG A C 1
ATOM 1249 O O . ARG A 1 162 ? -1.961 17.795 1.483 1.00 98.69 162 ARG A O 1
ATOM 1256 N N . ILE A 1 163 ? -1.306 15.648 1.562 1.00 98.88 163 ILE A N 1
ATOM 1257 C CA . ILE A 1 163 ? -2.094 15.328 2.759 1.00 98.88 163 ILE A CA 1
ATOM 1258 C C . ILE A 1 163 ? -1.323 15.840 3.980 1.00 98.88 163 ILE A C 1
ATOM 1260 O O . ILE A 1 163 ? -0.230 15.359 4.296 1.00 98.88 163 ILE A O 1
ATOM 1264 N N . VAL A 1 164 ? -1.870 16.851 4.652 1.00 98.56 164 VAL A N 1
ATOM 1265 C CA . VAL A 1 164 ? -1.246 17.458 5.835 1.00 98.56 164 VAL A CA 1
ATOM 1266 C C . VAL A 1 164 ? -1.584 16.646 7.085 1.00 98.56 164 VAL A C 1
ATOM 1268 O O . VAL A 1 164 ? -2.743 16.324 7.335 1.00 98.56 164 VAL A O 1
ATOM 1271 N N . THR A 1 165 ? -0.559 16.349 7.881 1.00 98.56 165 THR A N 1
ATOM 1272 C CA . THR A 1 165 ? -0.634 15.639 9.164 1.00 98.56 165 THR A CA 1
ATOM 1273 C C . THR A 1 165 ? -0.112 16.541 10.288 1.00 98.56 165 THR A C 1
ATOM 1275 O O . THR A 1 165 ? 0.778 17.352 10.026 1.00 98.56 165 THR A O 1
ATOM 1278 N N . PRO A 1 166 ? -0.602 16.404 11.537 1.00 97.19 166 PRO A N 1
ATOM 1279 C CA . PRO A 1 166 ? -0.084 17.144 12.693 1.00 97.19 166 PRO A CA 1
ATOM 1280 C C . PRO A 1 166 ? 1.436 17.060 12.887 1.00 97.19 166 PRO A C 1
ATOM 1282 O O . PRO A 1 166 ? 2.057 18.034 13.302 1.00 97.19 166 PRO A O 1
ATOM 1285 N N . ILE A 1 167 ? 2.037 15.909 12.577 1.00 95.94 167 ILE A N 1
ATOM 1286 C CA . ILE A 1 167 ? 3.490 15.714 12.604 1.00 95.94 167 ILE A CA 1
ATOM 1287 C C . ILE A 1 167 ? 4.021 15.933 11.181 1.00 95.94 167 ILE A C 1
ATOM 1289 O O . ILE A 1 167 ? 3.565 15.268 10.251 1.00 95.94 167 ILE A O 1
ATOM 1293 N N . ASP A 1 168 ? 4.972 16.849 10.976 1.00 97.00 168 ASP A N 1
ATOM 1294 C CA . ASP A 1 168 ? 5.596 17.073 9.662 1.00 97.00 168 ASP A CA 1
ATOM 1295 C C . ASP A 1 168 ? 6.880 16.244 9.498 1.00 97.00 168 ASP A C 1
ATOM 1297 O O . ASP A 1 168 ? 7.997 16.726 9.684 1.00 97.00 168 ASP A O 1
ATOM 1301 N N . SER A 1 169 ? 6.721 14.972 9.139 1.00 98.31 169 SER A N 1
ATOM 1302 C CA . SER A 1 169 ? 7.814 13.996 9.051 1.00 98.31 169 SER A CA 1
ATOM 1303 C C . SER A 1 169 ? 7.679 13.086 7.824 1.00 98.31 169 SER A C 1
ATOM 1305 O O . SER A 1 169 ? 6.718 13.184 7.058 1.00 98.31 169 SER A O 1
ATOM 1307 N N . PHE A 1 170 ? 8.667 12.208 7.616 1.00 98.75 170 PHE A N 1
ATOM 1308 C CA . PHE A 1 170 ? 8.628 11.158 6.593 1.00 98.75 170 PHE A CA 1
ATOM 1309 C C . PHE A 1 170 ? 7.298 10.393 6.655 1.00 98.75 170 PHE A C 1
ATOM 1311 O O . PHE A 1 170 ? 6.993 9.806 7.692 1.00 98.75 170 PHE A O 1
ATOM 1318 N N . SER A 1 171 ? 6.509 10.452 5.578 1.00 98.94 171 SER A N 1
ATOM 1319 C CA . SER A 1 171 ? 5.156 9.882 5.510 1.00 98.94 171 SER A CA 1
ATOM 1320 C C . SER A 1 171 ? 4.878 9.311 4.123 1.00 98.94 171 SER A C 1
ATOM 1322 O O . SER A 1 171 ? 5.093 10.008 3.132 1.00 98.94 171 SER A O 1
ATOM 1324 N N . LEU A 1 172 ? 4.383 8.080 4.057 1.00 98.94 172 LEU A N 1
ATOM 1325 C CA . LEU A 1 172 ? 4.187 7.311 2.828 1.00 98.94 172 LEU A CA 1
ATOM 1326 C C . LEU A 1 172 ? 3.069 6.270 2.984 1.00 98.94 172 LEU A C 1
ATOM 1328 O O . LEU A 1 172 ? 2.474 6.143 4.054 1.00 98.94 172 LEU A O 1
ATOM 1332 N N . ASP A 1 173 ? 2.819 5.527 1.907 1.00 98.94 173 ASP A N 1
ATOM 1333 C CA . ASP A 1 173 ? 1.958 4.341 1.877 1.00 98.94 173 ASP A CA 1
ATOM 1334 C C . ASP A 1 173 ? 0.546 4.608 2.406 1.00 98.94 173 ASP A C 1
ATOM 1336 O O . ASP A 1 173 ? 0.021 3.909 3.272 1.00 98.94 173 ASP A O 1
ATOM 1340 N N . ALA A 1 174 ? -0.053 5.693 1.920 1.00 98.94 174 ALA A N 1
ATOM 1341 C CA . ALA A 1 174 ? -1.401 6.065 2.302 1.00 98.94 174 ALA A CA 1
ATOM 1342 C C . ALA A 1 174 ? -2.421 5.155 1.606 1.00 98.94 174 ALA A C 1
ATOM 1344 O O . ALA A 1 174 ? -2.489 5.126 0.378 1.00 98.94 174 ALA A O 1
ATOM 1345 N N . SER A 1 175 ? -3.257 4.489 2.398 1.00 98.94 175 SER A N 1
ATOM 1346 C CA . SER A 1 175 ? -4.407 3.713 1.939 1.00 98.94 175 SER A CA 1
ATOM 1347 C C . SER A 1 175 ? -5.692 4.227 2.588 1.00 98.94 175 SER A C 1
ATOM 1349 O O . SER A 1 175 ? -5.681 4.829 3.668 1.00 98.94 175 SER A O 1
ATOM 1351 N N . THR A 1 176 ? -6.834 4.013 1.938 1.00 98.94 176 THR A N 1
ATOM 1352 C CA . THR A 1 176 ? -8.137 4.462 2.442 1.00 98.94 176 THR A CA 1
ATOM 1353 C C . THR A 1 176 ? -9.175 3.351 2.422 1.00 98.94 176 THR A C 1
ATOM 1355 O O . THR A 1 176 ? -9.232 2.522 1.519 1.00 98.94 176 THR A O 1
ATOM 1358 N N . PHE A 1 177 ? -10.052 3.367 3.421 1.00 98.88 177 PHE A N 1
ATOM 1359 C CA . PHE A 1 177 ? -11.191 2.463 3.516 1.00 98.88 177 PHE A CA 1
ATOM 1360 C C . PHE A 1 177 ? -12.388 3.180 4.143 1.00 98.88 177 PHE A C 1
ATOM 1362 O O . PHE A 1 177 ? -12.260 4.236 4.763 1.00 98.88 177 PHE A O 1
ATOM 1369 N N . THR A 1 178 ? -13.580 2.615 3.964 1.00 98.62 178 THR A N 1
ATOM 1370 C CA . THR A 1 178 ? -14.808 3.092 4.614 1.00 98.62 178 THR A CA 1
ATOM 1371 C C . THR A 1 178 ? -15.310 2.035 5.578 1.00 98.62 178 THR A C 1
ATOM 1373 O O . THR A 1 178 ? -15.380 0.865 5.215 1.00 98.62 178 THR A O 1
ATOM 1376 N N . HIS A 1 179 ? -15.674 2.446 6.787 1.00 98.50 179 HIS A N 1
ATOM 1377 C CA . HIS A 1 179 ? -16.275 1.590 7.804 1.00 98.50 179 HIS A CA 1
ATOM 1378 C C . HIS A 1 179 ? -17.428 2.336 8.474 1.00 98.50 179 HIS A C 1
ATOM 1380 O O . HIS A 1 179 ? -17.259 3.484 8.880 1.00 98.50 179 HIS A O 1
ATOM 1386 N N . GLN A 1 180 ? -18.608 1.711 8.544 1.00 97.12 180 GLN A N 1
ATOM 1387 C CA . GLN A 1 180 ? -19.828 2.304 9.125 1.00 97.12 180 GLN A CA 1
ATOM 1388 C C . GLN A 1 180 ? -20.117 3.740 8.633 1.00 97.12 180 GLN A C 1
ATOM 1390 O O . GLN A 1 180 ? -20.390 4.648 9.413 1.00 97.12 180 GLN A O 1
ATOM 1395 N N . GLY A 1 181 ? -20.003 3.965 7.319 1.00 97.44 181 GLY A N 1
ATOM 1396 C CA . GLY A 1 181 ? -20.255 5.270 6.691 1.00 97.44 181 GLY A CA 1
ATOM 1397 C C . GLY A 1 181 ? -19.165 6.327 6.913 1.00 97.44 181 GLY A C 1
ATOM 1398 O O . GLY A 1 181 ? -19.262 7.415 6.357 1.00 97.44 181 GLY A O 1
ATOM 1399 N N . THR A 1 182 ? -18.111 6.020 7.674 1.00 98.44 182 THR A N 1
ATOM 1400 C CA . THR A 1 182 ? -16.969 6.916 7.892 1.00 98.44 182 THR A CA 1
ATOM 1401 C C . THR A 1 182 ? -15.782 6.474 7.048 1.00 98.44 182 THR A C 1
ATOM 1403 O O . THR A 1 182 ? -15.405 5.301 7.059 1.00 98.44 182 THR A O 1
ATOM 1406 N N . ARG A 1 183 ? -15.158 7.414 6.333 1.00 98.81 183 ARG A N 1
ATOM 1407 C CA . ARG A 1 183 ? -13.905 7.169 5.615 1.00 98.81 183 ARG A CA 1
ATOM 1408 C C . ARG A 1 183 ? -12.703 7.423 6.517 1.00 98.81 183 ARG A C 1
ATOM 1410 O O . ARG A 1 183 ? -12.648 8.429 7.226 1.00 98.81 183 ARG A O 1
ATOM 1417 N N . TYR A 1 184 ? -11.730 6.529 6.434 1.00 98.94 184 TYR A N 1
ATOM 1418 C CA . TYR A 1 184 ? -10.470 6.598 7.154 1.00 98.94 184 TYR A CA 1
ATOM 1419 C C . TYR A 1 184 ? -9.296 6.644 6.178 1.00 98.94 184 TYR A C 1
ATOM 1421 O O . TYR A 1 184 ? -9.363 6.079 5.081 1.00 98.94 184 TYR A O 1
ATOM 1429 N N . LEU A 1 185 ? -8.226 7.309 6.606 1.00 98.94 185 LEU A N 1
ATOM 1430 C CA . LEU A 1 185 ? -6.900 7.206 6.014 1.00 98.94 185 LEU A CA 1
ATOM 1431 C C . LEU A 1 185 ? -6.020 6.425 6.983 1.00 98.94 185 LEU A C 1
ATOM 1433 O O . LEU A 1 185 ? -5.985 6.749 8.172 1.00 98.94 185 LEU A O 1
ATOM 1437 N N . VAL A 1 186 ? -5.310 5.430 6.468 1.00 98.94 186 VAL A N 1
ATOM 1438 C CA . VAL A 1 186 ? -4.243 4.716 7.168 1.00 98.94 186 VAL A CA 1
ATOM 1439 C C . VAL A 1 186 ? -2.942 4.940 6.409 1.00 98.94 186 VAL A C 1
ATOM 1441 O O . VAL A 1 186 ? -2.949 4.961 5.182 1.00 98.94 186 VAL A O 1
ATOM 1444 N N . TRP A 1 187 ? -1.837 5.161 7.112 1.00 98.94 187 TRP A N 1
ATOM 1445 C CA . TRP A 1 187 ? -0.553 5.427 6.466 1.00 98.94 187 TRP A CA 1
ATOM 1446 C C . TRP A 1 187 ? 0.628 5.071 7.360 1.00 98.94 187 TRP A C 1
ATOM 1448 O O . TRP A 1 187 ? 0.471 4.826 8.560 1.00 98.94 187 TRP A O 1
ATOM 1458 N N . ALA A 1 188 ? 1.819 5.073 6.769 1.00 98.94 188 ALA A N 1
ATOM 1459 C CA . ALA A 1 188 ? 3.079 4.913 7.470 1.00 98.94 188 ALA A CA 1
ATOM 1460 C C . ALA A 1 188 ? 3.735 6.278 7.691 1.00 98.94 188 ALA A C 1
ATOM 1462 O O . ALA A 1 188 ? 3.835 7.089 6.769 1.00 98.94 188 ALA A O 1
ATOM 1463 N N . GLN A 1 189 ? 4.196 6.555 8.909 1.00 98.88 189 GLN A N 1
ATOM 1464 C CA . GLN A 1 189 ? 4.846 7.827 9.216 1.00 98.88 189 GLN A CA 1
ATOM 1465 C C . GLN A 1 189 ? 5.879 7.699 10.334 1.00 98.88 189 GLN A C 1
ATOM 1467 O O . GLN A 1 189 ? 5.706 6.938 11.283 1.00 98.88 189 GLN A O 1
ATOM 1472 N N . SER A 1 190 ? 6.967 8.457 10.222 1.00 98.38 190 SER A N 1
ATOM 1473 C CA . SER A 1 190 ? 7.982 8.580 11.268 1.00 98.38 190 SER A CA 1
ATOM 1474 C C . SER A 1 190 ? 7.500 9.484 12.401 1.00 98.38 190 SER A C 1
ATOM 1476 O O . SER A 1 190 ? 6.971 10.567 12.148 1.00 98.38 190 SER A O 1
ATOM 1478 N N . ASN A 1 191 ? 7.752 9.096 13.648 1.00 94.81 191 ASN A N 1
ATOM 1479 C CA . ASN A 1 191 ? 7.679 10.010 14.781 1.00 94.81 191 ASN A CA 1
ATOM 1480 C C . ASN A 1 191 ? 9.106 10.290 15.286 1.00 94.81 191 ASN A C 1
ATOM 1482 O O . ASN A 1 191 ? 9.732 9.375 15.833 1.00 94.81 191 ASN A O 1
ATOM 1486 N N . PRO A 1 192 ? 9.628 11.523 15.121 1.00 91.19 192 PRO A N 1
ATOM 1487 C CA . PRO A 1 192 ? 10.985 11.875 15.538 1.00 91.19 192 PRO A CA 1
ATOM 1488 C C . PRO A 1 192 ? 11.294 11.569 17.010 1.00 91.19 192 PRO A C 1
ATOM 1490 O O . PRO A 1 192 ? 12.436 11.245 17.329 1.00 91.19 192 PRO A O 1
ATOM 1493 N N . ASP A 1 193 ? 10.285 11.591 17.885 1.00 93.12 193 ASP A N 1
ATOM 1494 C CA . ASP A 1 193 ? 10.450 11.366 19.326 1.00 93.12 193 ASP A CA 1
ATOM 1495 C C . ASP A 1 193 ? 10.568 9.874 19.700 1.00 93.12 193 ASP A C 1
ATOM 1497 O O . ASP A 1 193 ? 10.889 9.530 20.837 1.00 93.12 193 ASP A O 1
ATOM 1501 N N . VAL A 1 194 ? 10.302 8.963 18.758 1.00 91.12 194 VAL A N 1
ATOM 1502 C CA . VAL A 1 194 ? 10.239 7.508 18.996 1.00 91.12 194 VAL A CA 1
ATOM 1503 C C . VAL A 1 194 ? 11.523 6.784 18.580 1.00 91.12 194 VAL A C 1
ATOM 1505 O O . VAL A 1 194 ? 11.826 5.709 19.104 1.00 91.12 194 VAL A O 1
ATOM 1508 N N . GLY A 1 195 ? 12.296 7.347 17.647 1.00 87.00 195 GLY A N 1
ATOM 1509 C CA . GLY A 1 195 ? 13.551 6.748 17.179 1.00 87.00 195 GLY A CA 1
ATOM 1510 C C . GLY A 1 195 ? 13.379 5.470 16.338 1.00 87.00 195 GLY A C 1
ATOM 1511 O O . GLY A 1 195 ? 14.233 4.577 16.385 1.00 87.00 195 GLY A O 1
ATOM 1512 N N . ASN A 1 196 ? 12.276 5.355 15.590 1.00 94.56 196 ASN A N 1
ATOM 1513 C CA . ASN A 1 196 ? 12.047 4.340 14.553 1.00 94.56 196 ASN A CA 1
ATOM 1514 C C . ASN A 1 196 ? 11.955 4.978 13.151 1.00 94.56 196 ASN A C 1
ATOM 1516 O O . ASN A 1 196 ? 11.927 6.200 13.015 1.00 94.56 196 ASN A O 1
ATOM 1520 N N . ASN A 1 197 ? 11.912 4.153 12.099 1.00 98.31 197 ASN A N 1
ATOM 1521 C CA . ASN A 1 197 ? 11.724 4.645 10.732 1.00 98.31 197 ASN A CA 1
ATOM 1522 C C . ASN A 1 197 ? 10.274 5.091 10.519 1.00 98.31 197 ASN A C 1
ATOM 1524 O O . ASN A 1 197 ? 10.034 6.226 10.117 1.00 98.31 197 ASN A O 1
ATOM 1528 N N . SER A 1 198 ? 9.318 4.211 10.815 1.00 98.75 198 SER A N 1
ATOM 1529 C CA . SER A 1 198 ? 7.889 4.475 10.640 1.00 98.75 198 SER A CA 1
ATOM 1530 C C . SER A 1 198 ? 7.020 3.606 11.552 1.00 98.75 198 SER A C 1
ATOM 1532 O O . SER A 1 198 ? 7.380 2.483 11.917 1.00 98.75 198 SER A O 1
ATOM 1534 N N . SER A 1 199 ? 5.864 4.158 11.906 1.00 98.88 199 SER A N 1
ATOM 1535 C CA . SER A 1 199 ? 4.734 3.523 12.588 1.00 98.88 199 SER A CA 1
ATOM 1536 C C . SER A 1 199 ? 3.487 3.618 11.698 1.00 98.88 199 SER A C 1
ATOM 1538 O O . SER A 1 199 ? 3.441 4.453 10.793 1.00 98.88 199 SER A O 1
ATOM 1540 N N . ILE A 1 200 ? 2.458 2.812 11.977 1.00 98.94 200 ILE A N 1
ATOM 1541 C CA . ILE A 1 200 ? 1.155 2.911 11.302 1.00 98.94 200 ILE A CA 1
ATOM 1542 C C . ILE A 1 200 ? 0.251 3.878 12.059 1.00 98.94 200 ILE A C 1
ATOM 1544 O O . ILE A 1 200 ? 0.020 3.714 13.262 1.00 98.94 200 ILE A O 1
ATOM 1548 N N . TYR A 1 201 ? -0.299 4.843 11.330 1.00 98.94 201 TYR A N 1
ATOM 1549 C CA . TYR A 1 201 ? -1.252 5.824 11.828 1.00 98.94 201 TYR A CA 1
ATOM 1550 C C . TYR A 1 201 ? -2.611 5.692 11.148 1.00 98.94 201 TYR A C 1
ATOM 1552 O O . TYR A 1 201 ? -2.715 5.206 10.024 1.00 98.94 201 TYR A O 1
ATOM 1560 N N . LEU A 1 202 ? -3.648 6.147 11.846 1.00 98.88 202 LEU A N 1
ATOM 1561 C CA . LEU A 1 202 ? -5.032 6.162 11.393 1.00 98.88 202 LEU A CA 1
ATOM 1562 C C . LEU A 1 202 ? -5.687 7.503 11.742 1.00 98.88 202 LEU A C 1
ATOM 1564 O O . LEU A 1 202 ? -5.488 8.035 12.835 1.00 98.88 202 LEU A O 1
ATOM 1568 N N . ALA A 1 203 ? -6.503 8.027 10.831 1.00 98.88 203 ALA A N 1
ATOM 1569 C CA . ALA A 1 203 ? -7.350 9.196 11.059 1.00 98.88 203 ALA A CA 1
ATOM 1570 C C . ALA A 1 203 ? -8.638 9.105 10.232 1.00 98.88 203 ALA A C 1
ATOM 1572 O O . ALA A 1 203 ? -8.702 8.393 9.227 1.00 98.88 203 ALA A O 1
ATOM 1573 N N . ARG A 1 204 ? -9.674 9.851 10.630 1.00 98.81 204 ARG A N 1
ATOM 1574 C CA . ARG A 1 204 ? -10.857 10.064 9.779 1.00 98.81 204 ARG A CA 1
ATOM 1575 C C . ARG A 1 204 ? -10.506 11.003 8.629 1.00 98.81 204 ARG A C 1
ATOM 1577 O O . ARG A 1 204 ? -9.588 11.810 8.746 1.00 98.81 204 ARG A O 1
ATOM 1584 N N . MET A 1 205 ? -11.263 10.938 7.540 1.00 98.88 205 MET A N 1
ATOM 1585 C CA . MET A 1 205 ? -11.118 11.843 6.398 1.00 98.88 205 MET A CA 1
ATOM 1586 C C . MET A 1 205 ? -12.289 12.824 6.323 1.00 98.88 205 MET A C 1
ATOM 1588 O O . MET A 1 205 ? -13.443 12.412 6.409 1.00 98.88 205 MET A O 1
ATOM 1592 N N . ALA A 1 206 ? -11.997 14.116 6.144 1.00 98.69 206 ALA A N 1
ATOM 1593 C CA . ALA A 1 206 ? -13.010 15.128 5.821 1.00 98.69 206 ALA A CA 1
ATOM 1594 C C . ALA A 1 206 ? -13.404 15.077 4.339 1.00 98.69 206 ALA A C 1
ATOM 1596 O O . ALA A 1 206 ? -14.546 15.336 3.978 1.00 98.69 206 ALA A O 1
ATOM 1597 N N . ASN A 1 207 ? -12.437 14.761 3.482 1.00 98.75 207 ASN A N 1
ATOM 1598 C CA . ASN A 1 207 ? -12.589 14.544 2.049 1.00 98.75 207 ASN A CA 1
ATOM 1599 C C . ASN A 1 207 ? -11.449 13.611 1.584 1.00 98.75 207 ASN A C 1
ATOM 1601 O O . ASN A 1 207 ? -10.547 13.331 2.378 1.00 98.75 207 ASN A O 1
ATOM 1605 N N . PRO A 1 208 ? -11.434 13.136 0.327 1.00 98.81 208 PRO A N 1
ATOM 1606 C CA . PRO A 1 208 ? -10.433 12.172 -0.134 1.00 98.81 208 PRO A CA 1
ATOM 1607 C C . PRO A 1 208 ? -8.964 12.623 -0.063 1.00 98.81 208 PRO A C 1
ATOM 1609 O O . PRO A 1 208 ? -8.091 11.779 -0.217 1.00 98.81 208 PRO A O 1
ATOM 1612 N N . TRP A 1 209 ? -8.650 13.894 0.197 1.00 98.81 209 TRP A N 1
ATOM 1613 C CA . TRP A 1 209 ? -7.274 14.405 0.300 1.00 98.81 209 TRP A CA 1
ATOM 1614 C C . TRP A 1 209 ? -7.001 15.163 1.610 1.00 98.81 209 TRP A C 1
ATOM 1616 O O . TRP A 1 209 ? -6.018 15.896 1.715 1.00 98.81 209 TRP A O 1
ATOM 1626 N N . SER A 1 210 ? -7.855 15.037 2.629 1.00 98.75 210 SER A N 1
ATOM 1627 C CA . SER A 1 210 ? -7.677 15.727 3.914 1.00 98.75 210 SER A CA 1
ATOM 1628 C C . SER A 1 210 ? -8.201 14.901 5.082 1.00 98.75 210 SER A C 1
ATOM 1630 O O . SER A 1 210 ? -9.353 14.458 5.082 1.00 98.75 210 SER A O 1
ATOM 1632 N N . ILE A 1 211 ? -7.365 14.733 6.106 1.00 98.81 211 ILE A N 1
ATOM 1633 C CA . ILE A 1 211 ? -7.758 14.101 7.368 1.00 98.81 211 ILE A CA 1
ATOM 1634 C C . ILE A 1 211 ? -8.532 15.075 8.267 1.00 98.81 211 ILE A C 1
ATOM 1636 O O . ILE A 1 211 ? -8.487 16.290 8.080 1.00 98.81 211 ILE A O 1
ATOM 1640 N N . THR A 1 212 ? -9.249 14.541 9.250 1.00 98.56 212 THR A N 1
ATOM 1641 C CA . THR A 1 212 ? -9.952 15.306 10.283 1.00 98.56 212 THR A CA 1
ATOM 1642 C C . THR A 1 212 ? -9.931 14.574 11.618 1.00 98.56 212 THR A C 1
ATOM 1644 O O . THR A 1 212 ? -9.917 13.341 11.671 1.00 98.56 212 THR A O 1
ATOM 1647 N N . GLY A 1 213 ? -9.959 15.336 12.710 1.00 97.44 213 GLY A N 1
ATOM 1648 C CA . GLY A 1 213 ? -9.851 14.795 14.060 1.00 97.44 213 GLY A CA 1
ATOM 1649 C C . GLY A 1 213 ? -8.439 14.286 14.388 1.00 97.44 213 GLY A C 1
ATOM 1650 O O . GLY A 1 213 ? -7.463 14.757 13.801 1.00 97.44 213 GLY A O 1
ATOM 1651 N N . PRO A 1 214 ? -8.306 13.369 15.363 1.00 97.69 214 PRO A N 1
ATOM 1652 C CA . PRO A 1 214 ? -7.003 12.931 15.849 1.00 97.69 214 PRO A CA 1
ATOM 1653 C C . PRO A 1 214 ? -6.287 11.998 14.860 1.00 97.69 214 PRO A C 1
ATOM 1655 O O . PRO A 1 214 ? -6.900 11.112 14.264 1.00 97.69 214 PRO A O 1
ATOM 1658 N N . GLN A 1 215 ? -4.967 12.170 14.759 1.00 98.19 215 GLN A N 1
ATOM 1659 C CA . GLN A 1 215 ? -4.035 11.175 14.227 1.00 98.19 215 GLN A CA 1
ATOM 1660 C C . GLN A 1 215 ? -3.687 10.190 15.351 1.00 98.19 215 GLN A C 1
ATOM 1662 O O . GLN A 1 215 ? -3.168 10.601 16.388 1.00 98.19 215 GLN A O 1
ATOM 1667 N N . VAL A 1 216 ? -3.950 8.900 15.146 1.00 98.50 216 VAL A N 1
ATOM 1668 C CA . VAL A 1 216 ? -3.756 7.853 16.161 1.00 98.50 216 VAL A CA 1
ATOM 1669 C C . VAL A 1 216 ? -2.717 6.853 15.679 1.00 98.50 216 VAL A C 1
ATOM 1671 O O . VAL A 1 216 ? -2.865 6.292 14.599 1.00 98.50 216 VAL A O 1
ATOM 1674 N N . GLU A 1 217 ? -1.672 6.617 16.473 1.00 98.69 217 GLU A N 1
ATOM 1675 C CA . GLU A 1 217 ? -0.720 5.528 16.226 1.00 98.69 217 GLU A CA 1
ATOM 1676 C C . GLU A 1 217 ? -1.355 4.194 16.634 1.00 98.69 217 GLU A C 1
ATOM 1678 O O . GLU A 1 217 ? -1.746 4.027 17.789 1.00 98.69 217 GLU A O 1
ATOM 1683 N N . ILE A 1 218 ? -1.454 3.247 15.702 1.00 98.81 218 ILE A N 1
ATOM 1684 C CA . ILE A 1 218 ? -2.089 1.938 15.939 1.00 98.81 218 ILE A CA 1
ATOM 1685 C C . ILE A 1 218 ? -1.105 0.764 15.864 1.00 98.81 218 ILE A C 1
ATOM 1687 O O . ILE A 1 218 ? -1.417 -0.328 16.334 1.00 98.81 218 ILE A O 1
ATOM 1691 N N . SER A 1 219 ? 0.098 0.970 15.318 1.00 98.75 219 SER A N 1
ATOM 1692 C CA . SER A 1 219 ? 1.194 0.001 15.415 1.00 98.75 219 SER A CA 1
ATOM 1693 C C . SER A 1 219 ? 2.551 0.673 15.323 1.00 98.75 219 SER A C 1
ATOM 1695 O O . SER A 1 219 ? 2.747 1.606 14.548 1.00 98.75 219 SER A O 1
ATOM 1697 N N . ARG A 1 220 ? 3.503 0.128 16.077 1.00 98.44 220 ARG A N 1
ATOM 1698 C CA . ARG A 1 220 ? 4.915 0.503 16.080 1.00 98.44 220 ARG A CA 1
ATOM 1699 C C . ARG A 1 220 ? 5.781 -0.750 15.943 1.00 98.44 220 ARG A C 1
ATOM 1701 O O . ARG A 1 220 ? 5.447 -1.744 16.591 1.00 98.44 220 ARG A O 1
ATOM 1708 N N . PRO A 1 221 ? 6.898 -0.717 15.195 1.00 98.62 221 PRO A N 1
ATOM 1709 C CA . PRO A 1 221 ? 7.848 -1.823 15.108 1.00 98.62 221 PRO A CA 1
ATOM 1710 C C . PRO A 1 221 ? 8.537 -2.059 16.454 1.00 98.62 221 PRO A C 1
ATOM 1712 O O . PRO A 1 221 ? 9.323 -1.230 16.919 1.00 98.62 221 PRO A O 1
ATOM 1715 N N . THR A 1 222 ? 8.236 -3.191 17.083 1.00 98.25 222 THR A N 1
ATOM 1716 C CA . THR A 1 222 ? 8.751 -3.560 18.411 1.00 98.25 222 THR A CA 1
ATOM 1717 C C . THR A 1 222 ? 9.197 -5.012 18.497 1.00 98.25 222 THR A C 1
ATOM 1719 O O . THR A 1 222 ? 10.062 -5.318 19.313 1.00 98.25 222 THR A O 1
ATOM 1722 N N . TYR A 1 223 ? 8.653 -5.903 17.669 1.00 98.75 223 TYR A N 1
ATOM 1723 C CA . TYR A 1 223 ? 9.096 -7.291 17.622 1.00 98.75 223 TYR A CA 1
ATOM 1724 C C . TYR A 1 223 ? 10.396 -7.443 16.821 1.00 98.75 223 TYR A C 1
ATOM 1726 O O . TYR A 1 223 ? 10.661 -6.697 15.878 1.00 98.75 223 TYR A O 1
ATOM 1734 N N . ASP A 1 224 ? 11.188 -8.470 17.138 1.00 98.62 224 ASP A N 1
ATOM 1735 C CA . ASP A 1 224 ? 12.464 -8.750 16.458 1.00 98.62 224 ASP A CA 1
ATOM 1736 C C . ASP A 1 224 ? 12.314 -8.924 14.941 1.00 98.62 224 ASP A C 1
ATOM 1738 O O . ASP A 1 224 ? 13.209 -8.586 14.171 1.00 98.62 224 ASP A O 1
ATOM 1742 N N . TRP A 1 225 ? 11.180 -9.462 14.484 1.00 98.75 225 TRP A N 1
ATOM 1743 C CA . TRP A 1 225 ? 10.888 -9.636 13.059 1.00 98.75 225 TRP A CA 1
ATOM 1744 C C . TRP A 1 225 ? 10.485 -8.332 12.354 1.00 98.75 225 TRP A C 1
ATOM 1746 O O . TRP A 1 225 ? 10.468 -8.300 11.128 1.00 98.75 225 TRP A O 1
ATOM 1756 N N . GLU A 1 226 ? 10.205 -7.255 13.093 1.00 98.88 226 GLU A N 1
ATOM 1757 C CA . GLU A 1 226 ? 9.857 -5.931 12.550 1.00 98.88 226 GLU A CA 1
ATOM 1758 C C . GLU A 1 226 ? 11.045 -4.970 12.464 1.00 98.88 226 GLU A C 1
ATOM 1760 O O . GLU A 1 226 ? 10.915 -3.854 11.957 1.00 98.88 226 GLU A O 1
ATOM 1765 N N . THR A 1 227 ? 12.181 -5.372 13.033 1.00 98.62 227 THR A N 1
ATOM 1766 C CA . THR A 1 227 ? 13.320 -4.490 13.306 1.00 98.62 227 THR A CA 1
ATOM 1767 C C . THR A 1 227 ? 14.615 -4.962 12.643 1.00 98.62 227 THR A C 1
ATOM 1769 O O . THR A 1 227 ? 15.702 -4.494 12.988 1.00 98.62 227 THR A O 1
ATOM 1772 N N . ARG A 1 228 ? 14.529 -5.878 11.668 1.00 98.56 228 ARG A N 1
ATOM 1773 C CA . ARG A 1 228 ? 15.699 -6.404 10.952 1.00 98.56 228 ARG A CA 1
ATOM 1774 C C . ARG A 1 228 ? 16.122 -5.426 9.865 1.00 98.56 228 ARG A C 1
ATOM 1776 O O . ARG A 1 228 ? 15.354 -5.113 8.957 1.00 98.56 228 ARG A O 1
ATOM 1783 N N . GLY A 1 229 ? 17.348 -4.925 9.974 1.00 97.44 229 GLY A N 1
ATOM 1784 C CA . GLY A 1 229 ? 17.861 -3.842 9.134 1.00 97.44 229 GLY A CA 1
ATOM 1785 C C . GLY A 1 229 ? 17.318 -2.477 9.565 1.00 97.44 229 GLY A C 1
ATOM 1786 O O . GLY A 1 229 ? 18.093 -1.624 9.991 1.00 97.44 229 GLY A O 1
ATOM 1787 N N . PHE A 1 230 ? 15.996 -2.295 9.531 1.00 97.75 230 PHE A N 1
ATOM 1788 C CA . PHE A 1 230 ? 15.313 -1.056 9.918 1.00 97.75 230 PHE A CA 1
ATOM 1789 C C . PHE A 1 230 ? 14.103 -1.328 10.816 1.00 97.75 230 PHE A C 1
ATOM 1791 O O . PHE A 1 230 ? 13.490 -2.389 10.732 1.00 97.75 230 PHE A O 1
ATOM 1798 N N . LYS A 1 231 ? 13.741 -0.358 11.669 1.00 98.56 231 LYS A N 1
ATOM 1799 C CA . LYS A 1 231 ? 12.554 -0.433 12.537 1.00 98.56 231 LYS A CA 1
ATOM 1800 C C . LYS A 1 231 ? 11.357 0.135 11.782 1.00 98.56 231 LYS A C 1
ATOM 1802 O O . LYS A 1 231 ? 11.079 1.330 11.897 1.00 98.56 231 LYS A O 1
ATOM 1807 N N . VAL A 1 232 ? 10.681 -0.707 11.005 1.00 98.81 232 VAL A N 1
ATOM 1808 C CA . VAL A 1 232 ? 9.666 -0.290 10.024 1.00 98.81 232 VAL A CA 1
ATOM 1809 C C . VAL A 1 232 ? 8.328 -0.962 10.306 1.00 98.81 232 VAL A C 1
ATOM 1811 O O . VAL A 1 232 ? 8.255 -2.180 10.458 1.00 98.81 232 VAL A O 1
ATOM 1814 N N . ASN A 1 233 ? 7.257 -0.173 10.330 1.00 98.94 233 ASN A N 1
ATOM 1815 C CA . ASN A 1 233 ? 5.931 -0.624 9.923 1.00 98.94 233 ASN A CA 1
ATOM 1816 C C . ASN A 1 233 ? 5.477 0.276 8.761 1.00 98.94 233 ASN A C 1
ATOM 1818 O O . ASN A 1 233 ? 5.419 1.496 8.920 1.00 98.94 233 ASN A O 1
ATOM 1822 N N . GLU A 1 234 ? 5.180 -0.304 7.603 1.00 98.94 234 GLU A N 1
ATOM 1823 C CA . GLU A 1 234 ? 4.782 0.422 6.387 1.00 98.94 234 GLU A CA 1
ATOM 1824 C C . GLU A 1 234 ? 3.758 -0.360 5.546 1.00 98.94 234 GLU A C 1
ATOM 1826 O O . GLU A 1 234 ? 3.289 -1.405 5.993 1.00 98.94 234 GLU A O 1
ATOM 1831 N N . GLY A 1 235 ? 3.369 0.134 4.366 1.00 98.88 235 GLY A N 1
ATOM 1832 C CA . GLY A 1 235 ? 2.445 -0.550 3.449 1.00 98.88 235 GLY A CA 1
ATOM 1833 C C . GLY A 1 235 ? 1.150 -1.079 4.088 1.00 98.88 235 GLY A C 1
ATOM 1834 O O . GLY A 1 235 ? 0.908 -2.288 3.986 1.00 98.88 235 GLY A O 1
ATOM 1835 N N . PRO A 1 236 ? 0.357 -0.256 4.810 1.00 98.94 236 PRO A N 1
ATOM 1836 C CA . PRO A 1 236 ? -0.876 -0.712 5.433 1.00 98.94 236 PRO A CA 1
ATOM 1837 C C . PRO A 1 236 ? -1.969 -1.018 4.398 1.00 98.94 236 PRO A C 1
ATOM 1839 O O . PRO A 1 236 ? -2.250 -0.202 3.528 1.00 98.94 236 PRO A O 1
ATOM 1842 N N . SER A 1 237 ? -2.671 -2.142 4.554 1.00 98.75 237 SER A N 1
ATOM 1843 C CA . SER A 1 237 ? -3.834 -2.499 3.733 1.00 98.75 237 SER A CA 1
ATOM 1844 C C . SER A 1 237 ? -4.938 -3.126 4.577 1.00 98.75 237 SER A C 1
ATOM 1846 O O . SER A 1 237 ? -4.665 -3.900 5.493 1.00 98.75 237 SER A O 1
ATOM 1848 N N . VAL A 1 238 ? -6.201 -2.790 4.295 1.00 98.81 238 VAL A N 1
ATOM 1849 C CA . VAL A 1 238 ? -7.348 -3.184 5.129 1.00 98.81 238 VAL A CA 1
ATOM 1850 C C . VAL A 1 238 ? -8.273 -4.146 4.394 1.00 98.81 238 VAL A C 1
ATOM 1852 O O . VAL A 1 238 ? -8.767 -3.854 3.308 1.00 98.81 238 VAL A O 1
ATOM 1855 N N . LEU A 1 239 ? -8.587 -5.261 5.050 1.00 98.56 239 LEU A N 1
ATOM 1856 C CA . LEU A 1 239 ? -9.580 -6.247 4.643 1.00 98.56 239 LEU A CA 1
ATOM 1857 C C . LEU A 1 239 ? -10.696 -6.322 5.691 1.00 98.56 239 LEU A C 1
ATOM 1859 O O . LEU A 1 239 ? -10.439 -6.531 6.875 1.00 98.56 239 LEU A O 1
ATOM 1863 N N . GLN A 1 240 ? -11.948 -6.172 5.261 1.00 98.50 240 GLN A N 1
ATOM 1864 C CA . GLN A 1 240 ? -13.117 -6.249 6.141 1.00 98.50 240 GLN A CA 1
ATOM 1865 C C . GLN A 1 240 ? -13.869 -7.551 5.888 1.00 98.50 240 GLN A C 1
ATOM 1867 O O . GLN A 1 240 ? -14.409 -7.764 4.801 1.00 98.50 240 GLN A O 1
ATOM 1872 N N . ARG A 1 241 ? -13.911 -8.434 6.887 1.00 97.75 241 ARG A N 1
ATOM 1873 C CA . ARG A 1 241 ? -14.586 -9.733 6.777 1.00 97.75 241 ARG A CA 1
ATOM 1874 C C . ARG A 1 241 ? -14.934 -10.272 8.160 1.00 97.75 241 ARG A C 1
ATOM 1876 O O . ARG A 1 241 ? -14.283 -9.930 9.139 1.00 97.75 241 ARG A O 1
ATOM 1883 N N . ASN A 1 242 ? -15.956 -11.123 8.238 1.00 97.50 242 ASN A N 1
ATOM 1884 C CA . ASN A 1 242 ? -16.291 -11.897 9.440 1.00 97.50 242 ASN A CA 1
ATOM 1885 C C . ASN A 1 242 ? -16.485 -11.046 10.711 1.00 97.50 242 ASN A C 1
ATOM 1887 O O . ASN A 1 242 ? -16.146 -11.480 11.803 1.00 97.50 242 ASN A O 1
ATOM 1891 N N . GLY A 1 243 ? -17.014 -9.823 10.578 1.00 98.06 243 GLY A N 1
ATOM 1892 C CA . GLY A 1 243 ? -17.205 -8.917 11.719 1.00 98.06 243 GLY A CA 1
ATOM 1893 C C . GLY A 1 243 ? -15.916 -8.270 12.243 1.00 98.06 243 GLY A C 1
ATOM 1894 O O . GLY A 1 243 ? -15.917 -7.718 13.343 1.00 98.06 243 GLY A O 1
ATOM 1895 N N . HIS A 1 244 ? -14.836 -8.296 11.461 1.00 98.62 244 HIS A N 1
ATOM 1896 C CA . HIS A 1 244 ? -13.532 -7.749 11.818 1.00 98.62 244 HIS A CA 1
ATOM 1897 C C . HIS A 1 244 ? -12.955 -6.852 10.721 1.00 98.62 244 HIS A C 1
ATOM 1899 O O . HIS A 1 244 ? -13.286 -6.976 9.538 1.00 98.62 244 HIS A O 1
ATOM 1905 N N . LEU A 1 245 ? -12.050 -5.968 11.140 1.00 98.81 245 LEU A N 1
ATOM 1906 C CA . LEU A 1 245 ? -11.109 -5.281 10.267 1.00 98.81 245 LEU A CA 1
ATOM 1907 C C . LEU A 1 245 ? -9.732 -5.909 10.472 1.00 98.81 245 LEU A C 1
ATOM 1909 O O . LEU A 1 245 ? -9.200 -5.909 11.584 1.00 98.81 245 LEU A O 1
ATOM 1913 N N . PHE A 1 246 ? -9.167 -6.425 9.389 1.00 98.94 246 PHE A N 1
ATOM 1914 C CA . PHE A 1 246 ? -7.828 -6.987 9.309 1.00 98.94 246 PHE A CA 1
ATOM 1915 C C . PHE A 1 246 ? -6.939 -5.988 8.577 1.00 98.94 246 PHE A C 1
ATOM 1917 O O . PHE A 1 246 ? -7.079 -5.806 7.371 1.00 98.94 246 PHE A O 1
ATOM 1924 N N . LEU A 1 247 ? -6.050 -5.318 9.303 1.00 98.94 247 LEU A N 1
ATOM 1925 C CA . LEU A 1 247 ? -5.092 -4.376 8.732 1.00 98.94 247 LEU A CA 1
ATOM 1926 C C . LEU A 1 247 ? -3.733 -5.060 8.665 1.00 98.94 247 LEU A C 1
ATOM 1928 O O . LEU A 1 247 ? -3.075 -5.252 9.690 1.00 98.94 247 LEU A O 1
ATOM 1932 N N . THR A 1 248 ? -3.325 -5.463 7.469 1.00 98.94 248 THR A N 1
ATOM 1933 C CA . THR A 1 248 ? -1.958 -5.920 7.234 1.00 98.94 248 THR A CA 1
ATOM 1934 C C . THR A 1 248 ? -1.034 -4.730 7.070 1.00 98.94 248 THR A C 1
ATOM 1936 O O . THR A 1 248 ? -1.451 -3.662 6.639 1.00 98.94 248 THR A O 1
ATOM 1939 N N . TYR A 1 249 ? 0.224 -4.913 7.434 1.00 99.00 249 TYR A N 1
ATOM 1940 C CA . TYR A 1 249 ? 1.297 -3.952 7.202 1.00 99.00 249 TYR A CA 1
ATOM 1941 C C . TYR A 1 249 ? 2.585 -4.736 6.966 1.00 99.00 249 TYR A C 1
ATOM 1943 O O . TYR A 1 249 ? 2.667 -5.908 7.330 1.00 99.00 249 TYR A O 1
ATOM 1951 N N . SER A 1 250 ? 3.594 -4.109 6.382 1.00 98.94 250 SER A N 1
ATOM 1952 C CA . SER A 1 250 ? 4.909 -4.710 6.151 1.00 98.94 250 SER A CA 1
ATOM 1953 C C . SER A 1 250 ? 5.942 -4.197 7.144 1.00 98.94 250 SER A C 1
ATOM 1955 O O . SER A 1 250 ? 5.798 -3.100 7.683 1.00 98.94 250 SER A O 1
ATOM 1957 N N . ALA A 1 251 ? 6.966 -4.996 7.425 1.00 98.94 251 ALA A N 1
ATOM 1958 C CA . ALA A 1 251 ? 7.966 -4.674 8.434 1.00 98.94 251 ALA A CA 1
ATOM 1959 C C . ALA A 1 251 ? 9.381 -5.121 8.046 1.00 98.94 251 ALA A C 1
ATOM 1961 O O . ALA A 1 251 ? 9.548 -5.954 7.155 1.00 98.94 251 ALA A O 1
ATOM 1962 N N . SER A 1 252 ? 10.383 -4.612 8.779 1.00 98.81 252 SER A N 1
ATOM 1963 C CA . SER A 1 252 ? 11.821 -4.769 8.490 1.00 98.81 252 SER A CA 1
ATOM 1964 C C . SER A 1 252 ? 12.269 -4.124 7.165 1.00 98.81 252 SER A C 1
ATOM 1966 O O . SER A 1 252 ? 11.504 -3.436 6.495 1.00 98.81 252 SER A O 1
ATOM 1968 N N . ALA A 1 253 ? 13.549 -4.277 6.814 1.00 98.25 253 ALA A N 1
ATOM 1969 C CA . ALA A 1 253 ? 14.096 -3.821 5.537 1.00 98.25 253 ALA A CA 1
ATOM 1970 C C . ALA A 1 253 ? 13.460 -4.546 4.337 1.00 98.25 253 ALA A C 1
ATOM 1972 O O . ALA A 1 253 ? 13.058 -5.703 4.444 1.00 98.25 253 ALA A O 1
ATOM 1973 N N . THR A 1 254 ? 13.448 -3.895 3.169 1.00 98.00 254 THR A N 1
ATOM 1974 C CA . THR A 1 254 ? 12.893 -4.414 1.902 1.00 98.00 254 THR A CA 1
ATOM 1975 C C . THR A 1 254 ? 13.787 -5.467 1.222 1.00 98.00 254 THR A C 1
ATOM 1977 O O . THR A 1 254 ? 13.873 -5.537 -0.007 1.00 98.00 254 THR A O 1
ATOM 1980 N N . ASP A 1 255 ? 14.470 -6.293 2.016 1.00 98.06 255 ASP A N 1
ATOM 1981 C CA . ASP A 1 255 ? 15.256 -7.460 1.609 1.00 98.06 255 ASP A CA 1
ATOM 1982 C C . ASP A 1 255 ? 14.505 -8.767 1.951 1.00 98.06 255 ASP A C 1
ATOM 1984 O O . ASP A 1 255 ? 13.282 -8.775 2.079 1.00 98.06 255 ASP A O 1
ATOM 1988 N N . ALA A 1 256 ? 15.199 -9.900 2.089 1.00 98.31 256 ALA A N 1
ATOM 1989 C CA . ALA A 1 256 ? 14.567 -11.170 2.460 1.00 98.31 256 ALA A CA 1
ATOM 1990 C C . ALA A 1 256 ? 13.940 -11.194 3.874 1.00 98.31 256 ALA A C 1
ATOM 1992 O O . ALA A 1 256 ? 13.246 -12.156 4.210 1.00 98.31 256 ALA A O 1
ATOM 1993 N N . ASN A 1 257 ? 14.179 -10.184 4.713 1.00 98.62 257 ASN A N 1
ATOM 1994 C CA . ASN A 1 257 ? 13.530 -10.030 6.015 1.00 98.62 257 ASN A CA 1
ATOM 1995 C C . ASN A 1 257 ? 12.145 -9.388 5.919 1.00 98.62 257 ASN A C 1
ATOM 1997 O O . ASN A 1 257 ? 11.393 -9.464 6.894 1.00 98.62 257 ASN A O 1
ATOM 2001 N N . TYR A 1 258 ? 11.818 -8.766 4.783 1.00 98.88 258 TYR A N 1
ATOM 2002 C CA . TYR A 1 258 ? 10.529 -8.123 4.584 1.00 98.88 258 TYR A CA 1
ATOM 2003 C C . TYR A 1 258 ? 9.400 -9.140 4.762 1.00 98.88 258 TYR A C 1
ATOM 2005 O O . TYR A 1 258 ? 9.438 -10.251 4.227 1.00 98.88 258 TYR A O 1
ATOM 2013 N N . CYS A 1 259 ? 8.422 -8.792 5.585 1.00 98.94 259 CYS A N 1
ATOM 2014 C CA . CYS A 1 259 ? 7.321 -9.680 5.930 1.00 98.94 259 CYS A CA 1
ATOM 2015 C C . CYS A 1 259 ? 6.103 -8.874 6.365 1.00 98.94 259 CYS A C 1
ATOM 2017 O O . CYS A 1 259 ? 6.204 -7.679 6.647 1.00 98.94 259 CYS A O 1
ATOM 2019 N N . MET A 1 260 ? 4.950 -9.535 6.439 1.00 98.94 260 MET A N 1
ATOM 2020 C CA . MET A 1 260 ? 3.689 -8.897 6.792 1.00 98.94 260 MET A CA 1
ATOM 2021 C C . MET A 1 260 ? 3.298 -9.177 8.242 1.00 98.94 260 MET A C 1
ATOM 2023 O O . MET A 1 260 ? 3.240 -10.330 8.675 1.00 98.94 260 MET A O 1
ATOM 2027 N N . GLY A 1 261 ? 2.967 -8.117 8.971 1.00 98.94 261 GLY A N 1
ATOM 2028 C CA . GLY A 1 261 ? 2.228 -8.154 10.223 1.00 98.94 261 GLY A CA 1
ATOM 2029 C C . GLY A 1 261 ? 0.720 -8.029 10.014 1.00 98.94 261 GLY A C 1
ATOM 2030 O O . GLY A 1 261 ? 0.237 -7.806 8.903 1.00 98.94 261 GLY A O 1
ATOM 2031 N N . LEU A 1 262 ? -0.032 -8.173 11.105 1.00 98.94 262 LEU A N 1
ATOM 2032 C CA . LEU A 1 262 ? -1.488 -8.048 11.107 1.00 98.94 262 LEU A CA 1
ATOM 2033 C C . LEU A 1 262 ? -1.962 -7.370 12.392 1.00 98.94 262 LEU A C 1
ATOM 2035 O O . LEU A 1 262 ? -1.614 -7.807 13.491 1.00 98.94 262 LEU A O 1
ATOM 2039 N N . LEU A 1 263 ? -2.801 -6.349 12.246 1.00 98.94 263 LEU A N 1
ATOM 2040 C CA . LEU A 1 263 ? -3.648 -5.806 13.300 1.00 98.94 263 LEU A CA 1
ATOM 2041 C C . LEU A 1 263 ? -5.084 -6.279 13.073 1.00 98.94 263 LEU A C 1
ATOM 2043 O O . LEU A 1 263 ? -5.566 -6.313 11.943 1.00 98.94 263 LEU A O 1
ATOM 2047 N N . THR A 1 264 ? -5.779 -6.642 14.146 1.00 98.88 264 TH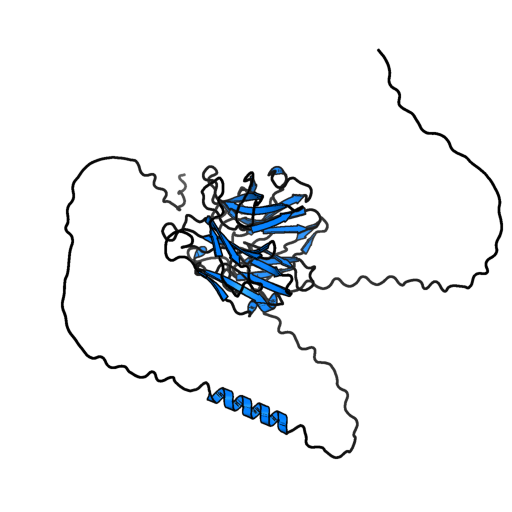R A N 1
ATOM 2048 C CA . THR A 1 264 ? -7.190 -7.045 14.100 1.00 98.88 264 THR A CA 1
ATOM 2049 C C . THR A 1 264 ? -8.009 -6.167 15.030 1.00 98.88 264 THR A C 1
ATOM 2051 O O . THR A 1 264 ? -7.695 -6.080 16.216 1.00 98.88 264 THR A O 1
ATOM 2054 N N . ALA A 1 265 ? -9.073 -5.565 14.508 1.00 98.88 265 ALA A N 1
ATOM 2055 C CA . ALA A 1 265 ? -10.077 -4.853 15.291 1.00 98.88 265 ALA A CA 1
ATOM 2056 C C . ALA A 1 265 ? -11.462 -5.474 15.084 1.00 98.88 265 ALA A C 1
ATOM 2058 O O . ALA A 1 265 ? -11.767 -6.043 14.032 1.00 98.88 265 ALA A O 1
ATOM 2059 N N . SER A 1 266 ? -12.326 -5.372 16.093 1.00 98.56 266 SER A N 1
ATOM 2060 C CA . SER A 1 266 ? -13.746 -5.698 15.927 1.00 98.56 266 SER A CA 1
ATOM 2061 C C . SER A 1 266 ? -14.416 -4.638 15.057 1.00 98.56 266 SER A C 1
ATOM 2063 O O . SER A 1 266 ? -14.194 -3.444 15.264 1.00 98.56 266 SER A O 1
ATOM 2065 N N . ALA A 1 267 ? -15.303 -5.046 14.148 1.00 97.94 267 ALA A N 1
ATOM 2066 C CA . ALA A 1 267 ? -16.120 -4.124 13.362 1.00 97.94 267 ALA A CA 1
ATOM 2067 C C . ALA A 1 267 ? -17.010 -3.219 14.233 1.00 97.94 267 ALA A C 1
ATOM 2069 O O . ALA A 1 267 ? -17.441 -2.173 13.765 1.00 97.94 267 ALA A O 1
ATOM 2070 N N . GLY A 1 268 ? -17.284 -3.592 15.487 1.00 98.19 268 GLY A N 1
ATOM 2071 C CA . GLY A 1 268 ? -18.033 -2.760 16.435 1.00 98.19 268 GLY A CA 1
ATOM 2072 C C . GLY A 1 268 ? -17.177 -1.848 17.322 1.00 98.19 268 GLY A C 1
ATOM 2073 O O . GLY A 1 268 ? -17.738 -1.124 18.137 1.00 98.19 268 GLY A O 1
ATOM 2074 N N . SER A 1 269 ? -15.845 -1.910 17.230 1.00 98.19 269 SER A N 1
ATOM 2075 C CA . SER A 1 269 ? -14.946 -1.144 18.108 1.00 98.19 269 SER A CA 1
ATOM 2076 C C . SER A 1 269 ? -14.695 0.286 17.616 1.00 98.19 269 SER A C 1
ATOM 2078 O O . SER A 1 269 ? -14.851 0.585 16.431 1.00 98.19 269 SER A O 1
ATOM 2080 N N . ASP A 1 270 ? -14.267 1.172 18.522 1.00 98.19 270 ASP A N 1
ATOM 2081 C CA . ASP A 1 270 ? -13.757 2.489 18.138 1.00 98.19 270 ASP A CA 1
ATOM 2082 C C . ASP A 1 270 ? -12.375 2.344 17.496 1.00 98.19 270 ASP A C 1
ATOM 2084 O O . ASP A 1 270 ? -11.376 2.101 18.176 1.00 98.19 270 ASP A O 1
ATOM 2088 N N . LEU A 1 271 ? -12.315 2.505 16.174 1.00 98.56 271 LEU A N 1
ATOM 2089 C CA . LEU A 1 271 ? -11.077 2.350 15.413 1.00 98.56 271 LEU A CA 1
ATOM 2090 C C . LEU A 1 271 ? -10.015 3.403 15.764 1.00 98.56 271 LEU A C 1
ATOM 2092 O O . LEU A 1 271 ? -8.835 3.144 15.540 1.00 98.56 271 LEU A O 1
ATOM 2096 N N . LEU A 1 272 ? -10.405 4.562 16.312 1.00 98.56 272 LEU A N 1
ATOM 2097 C CA . LEU A 1 272 ? -9.468 5.600 16.761 1.00 98.56 272 LEU A CA 1
ATOM 2098 C C . LEU A 1 272 ? -8.968 5.373 18.197 1.00 98.56 272 LEU A C 1
ATOM 2100 O O . LEU A 1 272 ? -8.136 6.134 18.684 1.00 98.56 272 LEU A O 1
ATOM 2104 N N . ALA A 1 273 ? -9.411 4.315 18.875 1.00 98.44 273 ALA A N 1
ATOM 2105 C CA . ALA A 1 273 ? -8.759 3.844 20.086 1.00 98.44 273 ALA A CA 1
ATOM 2106 C C . ALA A 1 273 ? -7.680 2.821 19.704 1.00 98.44 273 ALA A C 1
ATOM 2108 O O . ALA A 1 273 ? -7.991 1.727 19.238 1.00 98.44 273 ALA A O 1
ATOM 2109 N N . ALA A 1 274 ? -6.402 3.140 19.937 1.00 97.94 274 ALA A N 1
ATOM 2110 C CA . ALA A 1 274 ? -5.292 2.229 19.625 1.00 97.94 274 ALA A CA 1
ATOM 2111 C C . ALA A 1 274 ? -5.463 0.839 20.274 1.00 97.94 274 ALA A C 1
ATOM 2113 O O . ALA A 1 274 ? -5.141 -0.177 19.666 1.00 97.94 274 ALA A O 1
ATOM 2114 N N . ALA A 1 275 ? -6.056 0.784 21.473 1.00 98.31 275 ALA A N 1
ATOM 2115 C CA . ALA A 1 275 ? -6.348 -0.457 22.192 1.00 98.31 275 ALA A CA 1
ATOM 2116 C C . ALA A 1 275 ? -7.368 -1.378 21.488 1.00 98.31 275 ALA A C 1
ATOM 2118 O O . ALA A 1 275 ? -7.440 -2.561 21.817 1.00 98.31 275 ALA A O 1
ATOM 2119 N N . SER A 1 276 ? -8.137 -0.872 20.518 1.00 98.62 276 SER A N 1
ATOM 2120 C CA . SER A 1 276 ? -9.049 -1.682 19.697 1.00 98.62 276 SER A CA 1
ATOM 2121 C C . SER A 1 276 ? -8.309 -2.602 18.725 1.00 98.62 276 SER A C 1
ATOM 2123 O O . SER A 1 276 ? -8.890 -3.572 18.236 1.00 98.62 276 SER A O 1
ATOM 2125 N N . TRP A 1 277 ? -7.038 -2.310 18.437 1.00 98.81 277 TRP A N 1
ATOM 2126 C CA . TRP A 1 277 ? -6.225 -3.038 17.474 1.00 98.81 277 TRP A CA 1
ATOM 2127 C C . TRP A 1 277 ? -5.320 -4.047 18.176 1.00 98.81 277 TRP A C 1
ATOM 2129 O O . TRP A 1 277 ? -4.340 -3.703 18.835 1.00 98.81 277 TRP A O 1
ATOM 2139 N N . LYS A 1 278 ? -5.615 -5.335 17.995 1.00 98.81 278 LYS A N 1
ATOM 2140 C CA . LYS A 1 278 ? -4.761 -6.422 18.470 1.00 98.81 278 LYS A CA 1
ATOM 2141 C C . LYS A 1 278 ? -3.703 -6.754 17.425 1.00 98.81 278 LYS A C 1
ATOM 2143 O O . LYS A 1 278 ? -4.030 -7.223 16.337 1.00 98.81 278 LYS A O 1
ATOM 2148 N N . LYS A 1 279 ? -2.436 -6.568 17.784 1.00 98.94 279 LYS A N 1
ATOM 2149 C CA . LYS A 1 279 ? -1.283 -6.909 16.946 1.00 98.94 279 LYS A CA 1
ATOM 2150 C C . LYS A 1 279 ? -0.941 -8.399 17.023 1.00 98.94 279 LYS A C 1
ATOM 2152 O O . LYS A 1 279 ? -0.880 -8.969 18.113 1.00 98.94 279 LYS A O 1
ATOM 2157 N N . SER A 1 280 ? -0.703 -9.033 15.875 1.00 98.69 280 SER A N 1
ATOM 2158 C CA . SER A 1 280 ? -0.186 -10.404 15.810 1.00 98.69 280 SER A CA 1
ATOM 2159 C C . SER A 1 280 ? 1.251 -10.458 16.352 1.00 98.69 280 SER A C 1
ATOM 2161 O O . SER A 1 280 ? 2.088 -9.667 15.916 1.00 98.69 280 SER A O 1
ATOM 2163 N N . PRO A 1 281 ? 1.588 -11.400 17.254 1.00 98.56 281 PRO A N 1
ATOM 2164 C CA . PRO A 1 281 ? 2.942 -11.513 17.800 1.00 98.56 281 PRO A CA 1
ATOM 2165 C C . PRO A 1 281 ? 3.955 -12.099 16.801 1.00 98.56 281 PRO A C 1
ATOM 2167 O O . PRO A 1 281 ? 5.162 -12.050 17.035 1.00 98.56 281 PRO A O 1
ATOM 2170 N N . ARG A 1 282 ? 3.479 -12.684 15.697 1.00 98.62 282 ARG A N 1
ATOM 2171 C CA . ARG A 1 282 ? 4.289 -13.295 14.634 1.00 98.62 282 ARG A CA 1
ATOM 2172 C C . ARG A 1 282 ? 3.880 -12.728 13.272 1.00 98.62 282 ARG A C 1
ATOM 2174 O O . ARG A 1 282 ? 2.709 -12.357 13.125 1.00 98.62 282 ARG A O 1
ATOM 2181 N N . PRO A 1 283 ? 4.790 -12.702 12.282 1.00 98.81 283 PRO A N 1
ATOM 2182 C CA . PRO A 1 283 ? 4.414 -12.344 10.924 1.00 98.81 283 PRO A CA 1
ATOM 2183 C C . PRO A 1 283 ? 3.366 -13.333 10.406 1.00 98.81 283 PRO A C 1
ATOM 2185 O O . PRO A 1 283 ? 3.419 -14.528 10.707 1.00 98.81 283 PRO A O 1
ATOM 2188 N N . VAL A 1 284 ? 2.407 -12.824 9.642 1.00 98.81 284 VAL A N 1
ATOM 2189 C CA . VAL A 1 284 ? 1.349 -13.623 9.014 1.00 98.81 284 VAL A CA 1
ATOM 2190 C C . VAL A 1 284 ? 1.727 -14.087 7.610 1.00 98.81 284 VAL A C 1
ATOM 2192 O O . VAL A 1 284 ? 1.097 -14.997 7.087 1.00 98.81 284 VAL A O 1
ATOM 2195 N N . PHE A 1 285 ? 2.762 -13.487 7.017 1.00 98.94 285 PHE A N 1
ATOM 2196 C CA . PHE A 1 285 ? 3.286 -13.845 5.703 1.00 98.94 285 PHE A CA 1
ATOM 2197 C C . PHE A 1 285 ? 4.768 -13.467 5.622 1.00 98.94 285 PHE A C 1
ATOM 2199 O O . PHE A 1 285 ? 5.138 -12.356 5.997 1.00 98.94 285 PHE A O 1
ATOM 2206 N N . THR A 1 286 ? 5.636 -14.388 5.205 1.00 98.88 286 THR A N 1
ATOM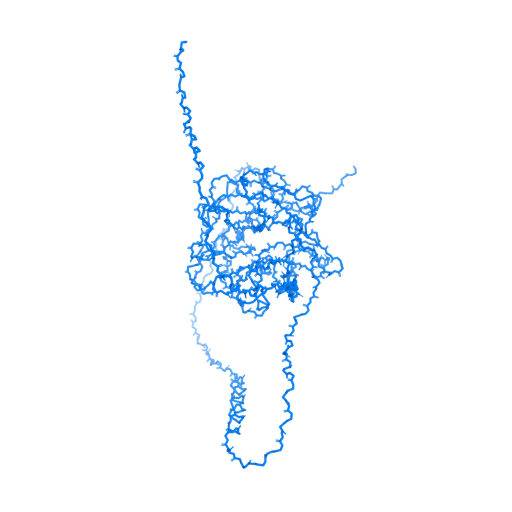 2207 C CA . THR A 1 286 ? 7.097 -14.206 5.249 1.00 98.88 286 THR A CA 1
ATOM 2208 C C . THR A 1 286 ? 7.791 -15.004 4.148 1.00 98.88 286 THR A C 1
ATOM 2210 O O . THR A 1 286 ? 7.145 -15.765 3.428 1.00 98.88 286 THR A O 1
ATOM 2213 N N . SER A 1 287 ? 9.101 -14.806 4.009 1.00 98.75 287 SER A N 1
ATOM 2214 C CA . SER A 1 287 ? 9.960 -15.544 3.086 1.00 98.75 287 SER A CA 1
ATOM 2215 C C . SER A 1 287 ? 9.833 -17.057 3.253 1.00 98.75 287 SER A C 1
ATOM 2217 O O . SER A 1 287 ? 9.743 -17.565 4.370 1.00 98.75 287 SER A O 1
ATOM 2219 N N . ASP A 1 288 ? 9.914 -17.776 2.140 1.00 98.50 288 ASP A N 1
ATOM 2220 C CA . ASP A 1 288 ? 9.807 -19.226 2.098 1.00 98.50 288 ASP A CA 1
ATOM 2221 C C . ASP A 1 288 ? 10.884 -19.822 1.172 1.00 98.50 288 ASP A C 1
ATOM 2223 O O . ASP A 1 288 ? 10.910 -19.616 -0.046 1.00 98.50 288 ASP A O 1
ATOM 2227 N N . ASP A 1 289 ? 11.802 -20.582 1.777 1.00 97.88 289 ASP A N 1
ATOM 2228 C CA . ASP A 1 289 ? 12.935 -21.207 1.088 1.00 97.88 289 ASP A CA 1
ATOM 2229 C C . ASP A 1 289 ? 12.526 -22.364 0.164 1.00 97.88 289 ASP A C 1
ATOM 2231 O O . ASP A 1 289 ? 13.299 -22.727 -0.732 1.00 97.88 289 ASP A O 1
ATOM 2235 N N . THR A 1 290 ? 11.343 -22.951 0.363 1.00 97.62 290 THR A N 1
ATOM 2236 C CA . THR A 1 290 ? 10.840 -24.078 -0.437 1.00 97.62 290 THR A CA 1
ATOM 2237 C C . THR A 1 290 ? 10.271 -23.597 -1.769 1.00 97.62 290 THR A C 1
ATOM 2239 O O . THR A 1 290 ? 10.493 -24.216 -2.808 1.00 97.62 290 THR A O 1
ATOM 2242 N N . THR A 1 291 ? 9.618 -22.437 -1.755 1.00 97.81 291 THR A N 1
ATOM 2243 C CA . THR A 1 291 ? 9.011 -21.781 -2.922 1.00 97.81 291 THR A CA 1
ATOM 2244 C C . THR A 1 291 ? 9.928 -20.744 -3.575 1.00 97.81 291 THR A C 1
ATOM 2246 O O . THR A 1 291 ? 9.599 -20.221 -4.645 1.00 97.81 291 THR A O 1
ATOM 2249 N N . LYS A 1 292 ? 11.083 -20.461 -2.951 1.00 98.06 292 LYS A N 1
ATOM 2250 C CA . LYS A 1 292 ? 12.074 -19.456 -3.372 1.00 98.06 292 LYS A CA 1
ATOM 2251 C C . LYS A 1 292 ? 11.487 -18.053 -3.473 1.00 98.06 292 LYS A C 1
ATOM 2253 O O . LYS A 1 292 ? 11.828 -17.304 -4.382 1.00 98.06 292 LYS A O 1
ATOM 2258 N N . GLN A 1 293 ? 10.608 -17.710 -2.538 1.00 98.69 293 GLN A N 1
ATOM 2259 C CA . GLN A 1 293 ? 9.990 -16.392 -2.462 1.00 98.69 293 GLN A CA 1
ATOM 2260 C C . GLN A 1 293 ? 10.503 -15.657 -1.236 1.00 98.69 293 GLN A C 1
ATOM 2262 O O . GLN A 1 293 ? 10.352 -16.129 -0.113 1.00 98.69 293 GLN A O 1
ATOM 2267 N N . TYR A 1 294 ? 11.108 -14.496 -1.454 1.00 98.81 294 TYR A N 1
ATOM 2268 C CA . TYR A 1 294 ? 11.833 -13.758 -0.431 1.00 98.81 294 TYR A CA 1
ATOM 2269 C C . TYR A 1 294 ? 11.315 -12.332 -0.310 1.00 98.81 294 TYR A C 1
ATOM 2271 O O . TYR A 1 294 ? 11.079 -11.655 -1.313 1.00 98.81 294 TYR A O 1
ATOM 2279 N N . GLY A 1 295 ? 11.160 -11.883 0.929 1.00 98.69 295 GLY A N 1
ATOM 2280 C CA . GLY A 1 295 ? 10.716 -10.542 1.264 1.00 98.69 295 GLY A CA 1
ATOM 2281 C C . GLY A 1 295 ? 9.289 -10.218 0.811 1.00 98.69 295 GLY A C 1
ATOM 2282 O O . GLY A 1 295 ? 9.125 -9.192 0.147 1.00 98.69 295 GLY A O 1
ATOM 2283 N N . PRO A 1 296 ? 8.266 -11.071 1.039 1.00 98.88 296 PRO A N 1
ATOM 2284 C CA . PRO A 1 296 ? 6.924 -10.753 0.586 1.00 98.88 296 PRO A CA 1
ATOM 2285 C C . PRO A 1 296 ? 6.300 -9.624 1.415 1.00 98.88 296 PRO A C 1
ATOM 2287 O O . PRO A 1 296 ? 6.258 -9.697 2.643 1.00 98.88 296 PRO A O 1
ATOM 2290 N N . GLY A 1 297 ? 5.756 -8.608 0.749 1.00 98.81 297 GLY A N 1
ATOM 2291 C CA . GLY A 1 297 ? 5.096 -7.509 1.446 1.00 98.81 297 GLY A CA 1
ATOM 2292 C C . GLY A 1 297 ? 4.498 -6.448 0.531 1.00 98.81 297 GLY A C 1
ATOM 2293 O O . GLY A 1 297 ? 4.244 -6.697 -0.652 1.00 98.81 297 GLY A O 1
ATOM 2294 N N . HIS A 1 298 ? 4.244 -5.291 1.144 1.00 98.88 298 HIS A N 1
ATOM 2295 C CA . HIS A 1 298 ? 3.470 -4.154 0.651 1.00 98.88 298 HIS A CA 1
ATOM 2296 C C . HIS A 1 298 ? 2.248 -4.630 -0.133 1.00 98.88 298 HIS A C 1
ATOM 2298 O O . HIS A 1 298 ? 2.171 -4.502 -1.357 1.00 98.88 298 HIS A O 1
ATOM 2304 N N . ASN A 1 299 ? 1.357 -5.320 0.575 1.00 98.94 299 ASN A N 1
ATOM 2305 C CA . ASN A 1 299 ? 0.243 -5.998 -0.056 1.00 98.94 299 ASN A CA 1
ATOM 2306 C C . ASN A 1 299 ? -0.939 -5.055 -0.292 1.00 98.94 299 ASN A C 1
ATOM 2308 O O . ASN A 1 299 ? -1.107 -4.055 0.394 1.00 98.94 299 ASN A O 1
ATOM 2312 N N . SER A 1 300 ? -1.818 -5.465 -1.193 1.00 98.94 300 SER A N 1
ATOM 2313 C CA . SER A 1 300 ? -3.199 -5.007 -1.263 1.00 98.94 300 SER A CA 1
ATOM 2314 C C . SER A 1 300 ? -4.145 -6.206 -1.297 1.00 98.94 300 SER A C 1
ATOM 2316 O O . SER A 1 300 ? -3.717 -7.368 -1.377 1.00 98.94 300 SER A O 1
ATOM 2318 N N . PHE A 1 301 ? -5.443 -5.932 -1.210 1.00 98.94 301 PHE A N 1
ATOM 2319 C CA . PHE A 1 301 ? -6.491 -6.935 -1.339 1.00 98.94 301 PHE A CA 1
ATOM 2320 C C . PHE A 1 301 ? -7.405 -6.606 -2.513 1.00 98.94 301 PHE A C 1
ATOM 2322 O O . PHE A 1 301 ? -7.740 -5.452 -2.768 1.00 98.94 301 PHE A O 1
ATOM 2329 N N . THR A 1 302 ? -7.841 -7.643 -3.216 1.00 98.75 302 THR A N 1
ATOM 2330 C CA . THR A 1 302 ? -8.877 -7.540 -4.247 1.00 98.75 302 THR A CA 1
ATOM 2331 C C . THR A 1 302 ? -9.735 -8.802 -4.230 1.00 98.75 302 THR A C 1
ATOM 2333 O O . THR A 1 302 ? -9.536 -9.673 -3.387 1.00 98.75 302 THR A O 1
ATOM 2336 N N . VAL A 1 303 ? -10.694 -8.927 -5.145 1.00 98.31 303 VAL A N 1
ATOM 2337 C CA . VAL A 1 303 ? -11.541 -10.128 -5.251 1.00 98.31 303 VAL A CA 1
ATOM 2338 C C . VAL A 1 303 ? -11.412 -10.768 -6.627 1.00 98.31 303 VAL A C 1
ATOM 2340 O O . VAL A 1 303 ? -11.295 -10.067 -7.634 1.00 98.31 303 VAL A O 1
ATOM 2343 N N . ALA A 1 304 ? -11.458 -12.095 -6.698 1.00 98.31 304 ALA A N 1
ATOM 2344 C CA . ALA A 1 304 ? -11.400 -12.844 -7.949 1.00 98.31 304 ALA A CA 1
ATOM 2345 C C . ALA A 1 304 ? -12.607 -12.557 -8.856 1.00 98.31 304 ALA A C 1
ATOM 2347 O O . ALA A 1 304 ? -13.553 -11.841 -8.498 1.00 98.31 304 ALA A O 1
ATOM 2348 N N . GLU A 1 305 ? -12.573 -13.092 -10.075 1.00 97.56 305 GLU A N 1
ATOM 2349 C CA . GLU A 1 305 ? -13.610 -12.879 -11.084 1.00 97.56 305 GLU A CA 1
ATOM 2350 C C . GLU A 1 305 ? -14.986 -13.366 -10.607 1.00 97.56 305 GLU A C 1
ATOM 2352 O O . GLU A 1 305 ? -15.991 -12.746 -10.954 1.00 97.56 305 GLU A O 1
ATOM 2357 N N . ASP A 1 306 ? -15.023 -14.389 -9.745 1.00 96.06 306 ASP A N 1
ATOM 2358 C CA . ASP A 1 306 ? -16.236 -14.928 -9.113 1.00 96.06 306 ASP A CA 1
ATOM 2359 C C . ASP A 1 306 ? -16.943 -13.954 -8.149 1.00 96.06 306 ASP A C 1
ATOM 2361 O O . ASP A 1 306 ? -18.093 -14.185 -7.788 1.00 96.06 306 ASP A O 1
ATOM 2365 N N . GLY A 1 307 ? -16.278 -12.863 -7.750 1.00 95.12 307 GLY A N 1
ATOM 2366 C CA . GLY A 1 307 ? -16.817 -11.846 -6.846 1.00 95.12 307 GLY A CA 1
ATOM 2367 C C . GLY A 1 307 ? -16.839 -12.230 -5.363 1.00 95.12 307 GLY A C 1
ATOM 2368 O O . GLY A 1 307 ? -17.313 -11.428 -4.559 1.00 95.12 307 GLY A O 1
ATOM 2369 N N . HIS A 1 308 ? -16.319 -13.400 -4.986 1.00 94.62 308 HIS A N 1
ATOM 2370 C CA . HIS A 1 308 ? -16.386 -13.918 -3.616 1.00 94.62 308 HIS A CA 1
ATOM 2371 C C . HIS A 1 308 ? -15.036 -14.369 -3.055 1.00 94.62 308 HIS A C 1
ATOM 2373 O O . HIS A 1 308 ? -14.841 -14.285 -1.845 1.00 94.62 308 HIS A O 1
ATOM 2379 N N . THR A 1 309 ? -14.105 -14.820 -3.897 1.00 97.69 309 THR A N 1
ATOM 2380 C CA . THR A 1 309 ? -12.781 -15.245 -3.438 1.00 97.69 309 THR A CA 1
ATOM 2381 C C . THR A 1 309 ? -11.886 -14.029 -3.210 1.00 97.69 309 THR A C 1
ATOM 2383 O O . THR A 1 309 ? -11.557 -13.312 -4.157 1.00 97.69 309 THR A O 1
ATOM 2386 N N . ASP A 1 310 ? -11.468 -13.807 -1.965 1.00 98.50 310 ASP A N 1
ATOM 2387 C CA . ASP A 1 310 ? -10.470 -12.792 -1.622 1.00 98.50 310 ASP A CA 1
ATOM 2388 C C . ASP A 1 310 ? -9.099 -13.158 -2.200 1.00 98.50 310 ASP A C 1
ATOM 2390 O O . ASP A 1 310 ? -8.676 -14.315 -2.161 1.00 98.50 310 ASP A O 1
ATOM 2394 N N . LEU A 1 311 ? -8.392 -12.165 -2.730 1.00 98.81 311 LEU A N 1
ATOM 2395 C CA . LEU A 1 311 ? -7.052 -12.312 -3.281 1.00 98.81 311 LEU A CA 1
ATOM 2396 C C . LEU A 1 311 ? -6.064 -11.447 -2.506 1.00 98.81 311 LEU A C 1
ATOM 2398 O O . LEU A 1 311 ? -6.283 -10.248 -2.322 1.00 98.81 311 LEU A O 1
ATOM 2402 N N . LEU A 1 312 ? -4.943 -12.056 -2.131 1.00 98.94 312 LEU A N 1
ATOM 2403 C CA . LEU A 1 312 ? -3.754 -11.358 -1.670 1.00 98.94 312 LEU A CA 1
ATOM 2404 C C . LEU A 1 312 ? -2.925 -10.944 -2.887 1.00 98.94 312 LEU A C 1
ATOM 2406 O O . LEU A 1 312 ? -2.491 -11.802 -3.659 1.00 98.94 312 LEU A O 1
ATOM 2410 N N . VAL A 1 313 ? -2.673 -9.647 -3.031 1.00 98.94 313 VAL A N 1
ATOM 2411 C CA . VAL A 1 313 ? -1.784 -9.079 -4.050 1.00 98.94 313 VAL A CA 1
ATOM 2412 C C . VAL A 1 313 ? -0.565 -8.518 -3.332 1.00 98.94 313 VAL A C 1
ATOM 2414 O O . VAL A 1 313 ? -0.724 -7.760 -2.389 1.00 98.94 313 VAL A O 1
ATOM 2417 N N . TYR A 1 314 ? 0.646 -8.897 -3.721 1.00 98.94 314 TYR A N 1
ATOM 2418 C CA . TYR A 1 314 ? 1.863 -8.541 -2.979 1.00 98.94 314 TYR A CA 1
ATOM 2419 C C . TYR A 1 314 ? 3.080 -8.537 -3.899 1.00 98.94 314 TYR A C 1
ATOM 2421 O O . TYR A 1 314 ? 3.004 -9.039 -5.021 1.00 98.94 314 TYR A O 1
ATOM 2429 N N . HIS A 1 315 ? 4.211 -7.991 -3.455 1.00 98.94 315 HIS A N 1
ATOM 2430 C CA . HIS A 1 315 ? 5.478 -8.182 -4.161 1.00 98.94 315 HIS A CA 1
ATOM 2431 C C . HIS A 1 315 ? 6.403 -9.138 -3.413 1.00 98.94 315 HIS A C 1
ATOM 2433 O O . HIS A 1 315 ? 6.334 -9.219 -2.196 1.00 98.94 315 HIS A O 1
ATOM 2439 N N . ALA A 1 316 ? 7.292 -9.826 -4.129 1.00 98.69 316 ALA A N 1
ATOM 2440 C CA . ALA A 1 316 ? 8.417 -10.570 -3.552 1.00 98.69 316 ALA A CA 1
ATOM 2441 C C . ALA A 1 316 ? 9.585 -10.643 -4.552 1.00 98.69 316 ALA A C 1
ATOM 2443 O O . ALA A 1 316 ? 9.417 -10.300 -5.729 1.00 98.69 316 ALA A O 1
ATOM 2444 N N . ARG A 1 317 ? 10.755 -11.104 -4.097 1.00 98.56 317 ARG A N 1
ATOM 2445 C CA . ARG A 1 317 ? 11.896 -11.486 -4.945 1.00 98.56 317 ARG A CA 1
ATOM 2446 C C . ARG A 1 317 ? 12.040 -13.004 -5.026 1.00 98.56 317 ARG A C 1
ATOM 2448 O O . ARG A 1 317 ? 11.687 -13.726 -4.102 1.00 98.56 317 ARG A O 1
ATOM 2455 N N . GLN A 1 318 ? 12.638 -13.467 -6.115 1.00 96.31 318 GLN A N 1
ATOM 2456 C CA . GLN A 1 318 ? 12.954 -14.873 -6.395 1.00 96.31 318 GLN A CA 1
ATOM 2457 C C . GLN A 1 318 ? 14.364 -15.296 -5.940 1.00 96.31 318 GLN A C 1
ATOM 2459 O O . GLN A 1 318 ? 14.855 -16.364 -6.303 1.00 96.31 318 GLN A O 1
ATOM 2464 N N . TYR A 1 319 ? 15.052 -14.437 -5.189 1.00 97.12 319 TYR A N 1
ATOM 2465 C CA . TYR A 1 319 ? 16.358 -14.699 -4.590 1.00 97.12 319 TYR A CA 1
ATOM 2466 C C . TYR A 1 319 ? 16.478 -13.971 -3.253 1.00 97.12 319 TYR A C 1
ATOM 2468 O O . TYR A 1 319 ? 15.839 -12.940 -3.036 1.00 97.12 319 TYR A O 1
ATOM 2476 N N . LYS A 1 320 ? 17.288 -14.544 -2.362 1.00 96.75 320 LYS A N 1
ATOM 2477 C CA . LYS A 1 320 ? 17.439 -14.092 -0.979 1.00 96.75 320 LYS A CA 1
ATOM 2478 C C . LYS A 1 320 ? 18.406 -12.919 -0.851 1.00 96.75 320 LYS A C 1
ATOM 2480 O O . LYS A 1 320 ? 18.069 -11.906 -0.245 1.00 96.75 320 LYS A O 1
ATOM 2485 N N . ASP A 1 321 ? 19.592 -13.069 -1.429 1.00 96.00 321 ASP A N 1
ATOM 2486 C CA . ASP A 1 321 ? 20.698 -12.139 -1.227 1.00 96.00 321 ASP A CA 1
ATOM 2487 C C . ASP A 1 321 ? 20.699 -11.058 -2.310 1.00 96.00 321 ASP A C 1
ATOM 2489 O O . ASP A 1 321 ? 20.686 -11.352 -3.507 1.00 96.00 321 ASP A O 1
ATOM 2493 N N . ILE A 1 322 ? 20.711 -9.795 -1.885 1.00 94.50 322 ILE A N 1
ATOM 2494 C CA . ILE A 1 322 ? 20.740 -8.627 -2.767 1.00 94.50 322 ILE A CA 1
ATOM 2495 C C . ILE A 1 322 ? 22.160 -8.064 -2.781 1.00 94.50 322 ILE A C 1
ATOM 2497 O O . ILE A 1 322 ? 22.789 -7.913 -1.736 1.00 94.50 322 ILE A O 1
ATOM 2501 N N . THR A 1 323 ? 22.668 -7.731 -3.967 1.00 90.56 323 THR A N 1
ATOM 2502 C CA . THR A 1 323 ? 23.939 -7.007 -4.100 1.00 90.56 323 THR A CA 1
ATOM 2503 C C . THR A 1 323 ? 23.662 -5.509 -4.201 1.00 90.56 323 THR A C 1
ATOM 2505 O O . THR A 1 323 ? 23.032 -5.066 -5.158 1.00 90.56 323 THR A O 1
ATOM 2508 N N . GLY A 1 324 ? 24.160 -4.726 -3.241 1.00 91.44 324 GLY A N 1
ATOM 2509 C CA . GLY A 1 324 ? 23.944 -3.276 -3.178 1.00 91.44 324 GLY A CA 1
ATOM 2510 C C . GLY A 1 324 ? 22.701 -2.878 -2.376 1.00 91.44 324 GLY A C 1
ATOM 2511 O O . GLY A 1 324 ? 22.191 -3.660 -1.578 1.00 91.44 324 GLY A O 1
ATOM 2512 N N . ASP A 1 325 ? 22.240 -1.640 -2.565 1.00 87.50 325 ASP A N 1
ATOM 2513 C CA . ASP A 1 325 ? 21.035 -1.119 -1.906 1.00 87.50 325 ASP A CA 1
ATOM 2514 C C . ASP A 1 325 ? 19.771 -1.826 -2.445 1.00 87.50 325 ASP A C 1
ATOM 2516 O O . ASP A 1 325 ? 19.513 -1.747 -3.653 1.00 87.50 325 ASP A O 1
ATOM 2520 N N . PRO A 1 326 ? 18.953 -2.474 -1.587 1.00 85.69 326 PRO A N 1
ATOM 2521 C CA . PRO A 1 326 ? 17.688 -3.091 -1.983 1.00 85.69 326 PRO A CA 1
ATOM 2522 C C . PRO A 1 326 ? 16.723 -2.175 -2.739 1.00 85.69 326 PRO A C 1
ATOM 2524 O O . PRO A 1 326 ? 15.945 -2.676 -3.553 1.00 85.69 326 PRO A O 1
ATOM 2527 N N . LEU A 1 327 ? 16.769 -0.856 -2.521 1.00 86.44 327 LEU A N 1
ATOM 2528 C CA . LEU A 1 327 ? 15.951 0.096 -3.276 1.00 86.44 327 LEU A CA 1
ATOM 2529 C C . LEU A 1 327 ? 16.368 0.196 -4.749 1.00 86.44 327 LEU A C 1
ATOM 2531 O O . LEU A 1 327 ? 15.519 0.474 -5.591 1.00 86.44 327 LEU A O 1
ATOM 2535 N N . ASN A 1 328 ? 17.631 -0.069 -5.086 1.00 91.81 328 ASN A N 1
ATOM 2536 C CA . ASN A 1 328 ? 18.126 -0.036 -6.468 1.00 91.81 328 ASN A CA 1
ATOM 2537 C C . ASN A 1 328 ? 17.991 -1.386 -7.188 1.00 91.81 328 ASN A C 1
ATOM 2539 O O . ASN A 1 328 ? 18.206 -1.467 -8.397 1.00 91.81 328 ASN A O 1
ATOM 2543 N N . ASP A 1 329 ? 17.615 -2.446 -6.470 1.00 95.88 329 ASP A N 1
ATOM 2544 C CA . ASP A 1 329 ? 17.306 -3.748 -7.050 1.00 95.88 329 ASP A CA 1
ATOM 2545 C C . ASP A 1 329 ? 15.871 -3.752 -7.630 1.00 95.88 329 ASP A C 1
ATOM 2547 O O . ASP A 1 329 ? 14.892 -3.709 -6.873 1.00 95.88 329 ASP A O 1
ATOM 2551 N N . PRO A 1 330 ? 15.701 -3.848 -8.965 1.00 97.19 330 PRO A N 1
ATOM 2552 C CA . PRO A 1 330 ? 14.406 -3.669 -9.618 1.00 97.19 330 PRO A CA 1
ATOM 2553 C C . PRO A 1 330 ? 13.539 -4.938 -9.603 1.00 97.19 330 PRO A C 1
ATOM 2555 O O . PRO A 1 330 ? 12.478 -4.963 -10.232 1.00 97.19 330 PRO A O 1
ATOM 2558 N N . ASN A 1 331 ? 13.990 -6.030 -8.975 1.00 97.75 331 ASN A N 1
ATOM 2559 C CA . ASN A 1 331 ? 13.415 -7.361 -9.174 1.00 97.75 331 ASN A CA 1
ATOM 2560 C C . ASN A 1 331 ? 12.387 -7.765 -8.114 1.00 97.75 331 ASN A C 1
ATOM 2562 O O . ASN A 1 331 ? 12.064 -8.942 -7.990 1.00 97.75 331 ASN A O 1
ATOM 2566 N N . ARG A 1 332 ? 11.780 -6.797 -7.422 1.00 98.62 332 ARG A N 1
ATOM 2567 C CA . ARG A 1 332 ? 10.483 -7.029 -6.778 1.00 98.62 332 ARG A CA 1
ATOM 2568 C C . ARG A 1 332 ? 9.430 -7.258 -7.863 1.00 98.62 332 ARG A C 1
ATOM 2570 O O . ARG A 1 332 ? 9.346 -6.521 -8.852 1.00 98.62 332 ARG A O 1
ATOM 2577 N N . HIS A 1 333 ? 8.688 -8.347 -7.751 1.00 98.69 333 HIS A N 1
ATOM 2578 C CA . HIS A 1 333 ? 7.700 -8.759 -8.740 1.00 98.69 333 HIS A CA 1
ATOM 2579 C C . HIS A 1 333 ? 6.331 -8.851 -8.089 1.00 98.69 333 HIS A C 1
ATOM 2581 O O . HIS A 1 333 ? 6.211 -9.431 -7.016 1.00 98.69 333 HIS A O 1
ATOM 2587 N N . THR A 1 334 ? 5.309 -8.313 -8.751 1.00 98.88 334 THR A N 1
ATOM 2588 C CA . THR A 1 334 ? 3.918 -8.427 -8.314 1.00 98.88 334 THR A CA 1
ATOM 2589 C C . THR A 1 334 ? 3.452 -9.869 -8.451 1.00 98.88 334 THR A C 1
ATOM 2591 O O . THR A 1 334 ? 3.644 -10.496 -9.497 1.00 98.88 334 THR A O 1
ATOM 2594 N N . ARG A 1 335 ? 2.802 -10.371 -7.408 1.00 98.81 335 ARG A N 1
ATOM 2595 C CA . ARG A 1 335 ? 2.251 -11.715 -7.278 1.00 98.81 335 ARG A CA 1
ATOM 2596 C C . ARG A 1 335 ? 0.815 -11.635 -6.779 1.00 98.81 335 ARG A C 1
ATOM 2598 O O . ARG A 1 335 ? 0.408 -10.638 -6.185 1.00 98.81 335 ARG A O 1
ATOM 2605 N N . VAL A 1 336 ? 0.054 -12.692 -7.032 1.00 98.62 336 VAL A N 1
ATOM 2606 C CA . VAL A 1 336 ? -1.325 -12.824 -6.559 1.00 98.62 336 VAL A CA 1
ATOM 2607 C C . VAL A 1 336 ? -1.629 -14.269 -6.175 1.00 98.62 336 VAL A C 1
ATOM 2609 O O . VAL A 1 336 ? -1.246 -15.199 -6.889 1.00 98.62 336 VAL A O 1
ATOM 2612 N N . GLN A 1 337 ? -2.322 -14.464 -5.056 1.00 98.25 337 GLN A N 1
ATOM 2613 C CA . GLN A 1 337 ? -2.821 -15.771 -4.625 1.00 98.25 337 GLN A CA 1
ATOM 2614 C C . GLN A 1 337 ? -4.175 -15.642 -3.928 1.00 98.25 337 GLN A C 1
ATOM 2616 O O . GLN A 1 337 ? -4.501 -14.587 -3.387 1.00 98.25 337 GLN A O 1
ATOM 2621 N N . ALA A 1 338 ? -4.971 -16.711 -3.958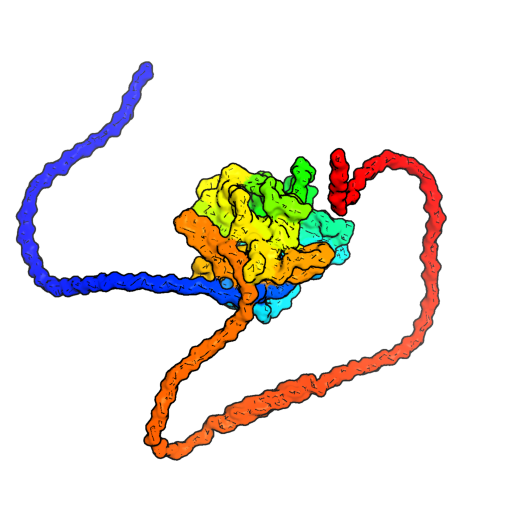 1.00 98.00 338 ALA A N 1
ATOM 2622 C CA . ALA A 1 338 ? -6.201 -16.771 -3.180 1.00 98.00 338 ALA A CA 1
ATOM 2623 C C . ALA A 1 338 ? -5.880 -16.696 -1.680 1.00 98.00 338 ALA A C 1
ATOM 2625 O O . ALA A 1 338 ? -4.939 -17.339 -1.212 1.00 98.00 338 ALA A O 1
ATOM 2626 N N . LEU A 1 339 ? -6.660 -15.905 -0.948 1.00 98.00 339 LEU A N 1
ATOM 2627 C CA . LEU A 1 339 ? -6.579 -15.791 0.500 1.00 98.00 339 LEU A CA 1
ATOM 2628 C C . LEU A 1 339 ? -7.550 -16.790 1.137 1.00 98.00 339 LEU A C 1
ATOM 2630 O O . LEU A 1 339 ? -8.740 -16.803 0.817 1.00 98.00 339 LEU A O 1
ATOM 2634 N N . GLY A 1 340 ? -7.036 -17.636 2.027 1.00 97.31 340 GLY A N 1
ATOM 2635 C CA . GLY A 1 340 ? -7.846 -18.574 2.791 1.00 97.31 340 GLY A CA 1
ATOM 2636 C C . GLY A 1 340 ? -8.500 -17.921 4.008 1.00 97.31 340 GLY A C 1
ATOM 2637 O O . GLY A 1 340 ? -8.155 -16.811 4.414 1.00 97.31 340 GLY A O 1
ATOM 2638 N N . TRP A 1 341 ? -9.423 -18.650 4.631 1.00 97.88 341 TRP A N 1
ATOM 2639 C CA . TRP A 1 341 ? -10.084 -18.250 5.871 1.00 97.88 341 TRP A CA 1
ATOM 2640 C C . TRP A 1 341 ? -10.053 -19.408 6.863 1.00 97.88 341 TRP A C 1
ATOM 2642 O O . TRP A 1 341 ? -10.446 -20.528 6.533 1.00 97.88 341 TRP A O 1
ATOM 2652 N N . LYS A 1 342 ? -9.587 -19.139 8.082 1.00 97.88 342 LYS A N 1
ATOM 2653 C CA . LYS A 1 342 ? -9.600 -20.109 9.179 1.00 97.88 342 LYS A CA 1
ATOM 2654 C C . LYS A 1 342 ? -11.004 -20.221 9.765 1.00 97.88 342 LYS A C 1
ATOM 2656 O O . LYS A 1 342 ? -11.834 -19.326 9.613 1.00 97.88 342 LYS A O 1
ATOM 2661 N N . ALA A 1 343 ? -11.254 -21.308 10.492 1.00 97.31 343 ALA A N 1
ATOM 2662 C CA . ALA A 1 343 ? -12.545 -21.552 11.138 1.00 97.31 343 ALA A CA 1
ATOM 2663 C C . ALA A 1 343 ? -12.934 -20.465 12.162 1.00 97.31 343 ALA A C 1
ATOM 2665 O O . ALA A 1 343 ? -14.118 -20.240 12.386 1.00 97.31 343 ALA A O 1
ATOM 2666 N N . ASP A 1 344 ? -11.953 -19.777 12.756 1.00 96.38 344 ASP A N 1
ATOM 2667 C CA . ASP A 1 344 ? -12.169 -18.660 13.688 1.00 96.38 344 ASP A CA 1
ATOM 2668 C C . ASP A 1 344 ? -12.466 -17.317 12.992 1.00 96.38 344 ASP A C 1
ATOM 2670 O O . ASP A 1 344 ? -12.620 -16.294 13.656 1.00 96.38 344 ASP A O 1
ATOM 2674 N N . GLY A 1 345 ? -12.543 -17.306 11.658 1.00 97.00 345 GLY A N 1
ATOM 2675 C CA . GLY A 1 345 ? -12.822 -16.119 10.860 1.00 97.00 345 GLY A CA 1
ATOM 2676 C C . GLY A 1 345 ? -11.602 -15.246 10.562 1.00 97.00 345 GLY A C 1
ATOM 2677 O O . GLY A 1 345 ? -11.763 -14.240 9.869 1.00 97.00 345 GLY A O 1
ATOM 2678 N N . THR A 1 346 ? -10.399 -15.605 11.025 1.00 98.12 346 THR A N 1
ATOM 2679 C CA . THR A 1 346 ? -9.158 -14.896 10.671 1.00 98.12 346 THR A CA 1
ATOM 2680 C C . THR A 1 346 ? -8.621 -15.332 9.299 1.00 98.12 346 THR A C 1
ATOM 2682 O O . THR A 1 346 ? -8.845 -16.473 8.881 1.00 98.12 346 THR A O 1
ATOM 2685 N N . PRO A 1 347 ? -7.918 -14.447 8.565 1.00 98.50 347 PRO A N 1
ATOM 2686 C CA . PRO A 1 347 ? -7.353 -14.794 7.267 1.00 98.50 347 PRO A CA 1
ATOM 2687 C C . PRO A 1 347 ? -6.226 -15.829 7.393 1.00 98.50 347 PRO A C 1
ATOM 2689 O O . PRO A 1 347 ? -5.401 -15.792 8.314 1.00 98.50 347 PRO A O 1
ATOM 2692 N N . ASP A 1 348 ? -6.179 -16.742 6.430 1.00 98.50 348 ASP A N 1
ATOM 2693 C CA . ASP A 1 348 ? -5.075 -17.670 6.215 1.00 98.50 348 ASP A CA 1
ATOM 2694 C C . ASP A 1 348 ? -4.308 -17.272 4.954 1.00 98.50 348 ASP A C 1
ATOM 2696 O O . ASP A 1 348 ? -4.744 -17.512 3.826 1.00 98.50 348 ASP A O 1
ATOM 2700 N N . PHE A 1 349 ? -3.161 -16.629 5.156 1.00 98.44 349 PHE A N 1
ATOM 2701 C CA . PHE A 1 349 ? -2.293 -16.184 4.069 1.00 98.44 349 PHE A CA 1
ATOM 2702 C C . PHE A 1 349 ? -1.508 -17.340 3.435 1.00 98.44 349 PHE A C 1
ATOM 2704 O O . PHE A 1 349 ? -1.017 -17.192 2.315 1.00 98.44 349 PHE A O 1
ATOM 2711 N N . GLY A 1 350 ? -1.389 -18.484 4.121 1.00 97.69 350 GLY A N 1
ATOM 2712 C CA . GLY A 1 350 ? -0.499 -19.567 3.719 1.00 97.69 350 GLY A CA 1
ATOM 2713 C C . GLY A 1 350 ? 0.959 -19.107 3.603 1.00 97.69 350 GLY A C 1
ATOM 2714 O O . GLY A 1 350 ? 1.454 -18.323 4.413 1.00 97.69 350 GLY A O 1
ATOM 2715 N N . VAL A 1 351 ? 1.645 -19.598 2.571 1.00 98.19 351 VAL A N 1
ATOM 2716 C CA . VAL A 1 351 ? 3.008 -19.188 2.193 1.00 98.19 351 VAL A CA 1
ATOM 2717 C C . VAL A 1 351 ? 2.987 -18.533 0.808 1.00 98.19 351 VAL A C 1
ATOM 2719 O O . VAL A 1 351 ? 2.061 -18.802 0.031 1.00 98.19 351 VAL A O 1
ATOM 2722 N N . PRO A 1 352 ? 3.964 -17.675 0.463 1.00 98.38 352 PRO A N 1
ATOM 2723 C CA . PRO A 1 352 ? 4.073 -17.142 -0.890 1.00 98.38 352 PRO A CA 1
ATOM 2724 C C . PRO A 1 352 ? 4.274 -18.279 -1.892 1.00 98.38 352 PRO A C 1
ATOM 2726 O O . PRO A 1 352 ? 5.276 -18.984 -1.857 1.00 98.38 352 PRO A O 1
ATOM 2729 N N . VAL A 1 353 ? 3.314 -18.471 -2.797 1.00 96.94 353 VAL A N 1
ATOM 2730 C CA . VAL A 1 353 ? 3.348 -19.609 -3.728 1.00 96.94 353 VAL A CA 1
ATOM 2731 C C . VAL A 1 353 ? 4.532 -19.519 -4.695 1.00 96.94 353 VAL A C 1
ATOM 2733 O O . VAL A 1 353 ? 4.925 -18.425 -5.112 1.00 96.94 353 VAL A O 1
ATOM 2736 N N . ALA A 1 354 ? 5.078 -20.673 -5.088 1.00 96.69 354 ALA A N 1
ATOM 2737 C CA . ALA A 1 354 ? 6.170 -20.765 -6.056 1.00 96.69 354 ALA A CA 1
ATOM 2738 C C . ALA A 1 354 ? 5.801 -20.146 -7.418 1.00 96.69 354 ALA A C 1
ATOM 2740 O O . ALA A 1 354 ? 4.626 -19.976 -7.755 1.00 96.69 354 ALA A O 1
ATOM 2741 N N . ASP A 1 355 ? 6.816 -19.814 -8.217 1.00 95.50 355 ASP A N 1
ATOM 2742 C CA . ASP A 1 355 ? 6.607 -19.380 -9.599 1.00 95.50 355 ASP A CA 1
ATOM 2743 C C . ASP A 1 355 ? 5.882 -20.467 -10.395 1.00 95.50 355 ASP A C 1
ATOM 2745 O O . ASP A 1 355 ? 6.219 -21.651 -10.338 1.00 95.50 355 ASP A O 1
ATOM 2749 N N . ALA A 1 356 ? 4.888 -20.046 -11.170 1.00 87.31 356 ALA A N 1
ATOM 2750 C CA . ALA A 1 356 ? 4.109 -20.929 -12.018 1.00 87.31 356 ALA A CA 1
ATOM 2751 C C . ALA A 1 356 ? 3.951 -20.281 -13.396 1.00 87.31 356 ALA A C 1
ATOM 2753 O O . ALA A 1 356 ? 3.502 -19.131 -13.478 1.00 87.31 356 ALA A O 1
ATOM 2754 N N . PRO A 1 357 ? 4.290 -20.987 -14.491 1.00 71.56 357 PRO A N 1
ATOM 2755 C CA . PRO A 1 357 ? 4.092 -20.449 -15.826 1.00 71.56 357 PRO A CA 1
ATOM 2756 C C . PRO A 1 357 ? 2.603 -20.217 -16.081 1.00 71.56 357 PRO A C 1
ATOM 2758 O O . PRO A 1 357 ? 1.743 -20.942 -15.572 1.00 71.56 357 PRO A O 1
ATOM 2761 N N . ALA A 1 358 ? 2.293 -19.228 -16.919 1.00 61.69 358 ALA A N 1
ATOM 2762 C CA . ALA A 1 358 ? 0.924 -18.998 -17.352 1.00 61.69 358 ALA A CA 1
ATOM 2763 C C . ALA A 1 358 ? 0.364 -20.257 -18.015 1.00 61.69 358 ALA A C 1
ATOM 2765 O O . ALA A 1 358 ? 0.859 -20.704 -19.051 1.00 61.69 358 ALA A O 1
ATOM 2766 N N . ARG A 1 359 ? -0.668 -20.855 -17.404 1.00 56.25 359 ARG A N 1
ATOM 2767 C CA . ARG A 1 359 ? -1.395 -21.963 -18.022 1.00 56.25 359 ARG A CA 1
ATOM 2768 C C . ARG A 1 359 ? -2.079 -21.418 -19.272 1.00 56.25 359 ARG A C 1
ATOM 2770 O O . ARG A 1 359 ? -3.046 -20.670 -19.176 1.00 56.25 359 ARG A O 1
ATOM 2777 N N . VAL A 1 360 ? -1.586 -21.805 -20.447 1.00 45.00 360 VAL A N 1
ATOM 2778 C CA . VAL A 1 360 ? -2.318 -21.609 -21.703 1.00 45.00 360 VAL A CA 1
ATOM 2779 C C . VAL A 1 360 ? -3.636 -22.377 -21.564 1.00 45.00 360 VAL A C 1
ATOM 2781 O O . VAL A 1 360 ? -3.583 -23.583 -21.289 1.00 45.00 360 VAL A O 1
ATOM 2784 N N . PRO A 1 361 ? -4.810 -21.736 -21.714 1.00 41.50 361 PRO A N 1
ATOM 2785 C CA . PRO A 1 361 ? -6.077 -22.446 -21.664 1.00 41.50 361 PRO A CA 1
ATOM 2786 C C . PRO A 1 361 ? -6.044 -23.556 -22.710 1.00 41.50 361 PRO A C 1
ATOM 2788 O O . PRO A 1 361 ? -5.959 -23.295 -23.911 1.00 41.50 361 PRO A O 1
ATOM 2791 N N . ARG A 1 362 ? -6.073 -24.819 -22.273 1.00 36.62 362 ARG A N 1
ATOM 2792 C CA . ARG A 1 362 ? -6.285 -25.923 -23.205 1.00 36.62 362 ARG A CA 1
ATOM 2793 C C . ARG A 1 362 ? -7.683 -25.718 -23.763 1.00 36.62 362 ARG A C 1
ATOM 2795 O O . ARG A 1 362 ? -8.656 -25.895 -23.032 1.00 36.62 362 ARG A O 1
ATOM 2802 N N . HIS A 1 363 ? -7.789 -25.335 -25.037 1.00 41.28 363 HIS A N 1
ATOM 2803 C CA . HIS A 1 363 ? -9.049 -25.457 -25.755 1.00 41.28 363 HIS A CA 1
ATOM 2804 C C . HIS A 1 363 ? -9.543 -26.876 -25.510 1.00 41.28 363 HIS A C 1
ATOM 2806 O O . HIS A 1 363 ? -8.877 -27.849 -25.877 1.00 41.28 363 HIS A O 1
ATOM 2812 N N . ARG A 1 364 ? -10.676 -26.987 -24.817 1.00 38.25 364 ARG A N 1
ATOM 2813 C CA . ARG A 1 364 ? -11.390 -28.242 -24.659 1.00 38.25 364 ARG A CA 1
ATOM 2814 C C . ARG A 1 364 ? -11.622 -28.723 -26.089 1.00 38.25 364 ARG A C 1
ATOM 2816 O O . ARG A 1 364 ? -12.417 -28.122 -26.806 1.00 38.25 364 ARG A O 1
ATOM 2823 N N . ARG A 1 365 ? -10.858 -29.725 -26.548 1.00 37.69 365 ARG A N 1
ATOM 2824 C CA . ARG A 1 365 ? -11.180 -30.423 -27.793 1.00 37.69 365 ARG A CA 1
ATOM 2825 C C . ARG A 1 365 ? -12.601 -30.913 -27.576 1.00 37.69 365 ARG A C 1
ATOM 2827 O O . ARG A 1 365 ? -12.817 -31.782 -26.736 1.00 37.69 365 ARG A O 1
ATOM 2834 N N . LEU A 1 366 ? -13.558 -30.292 -28.259 1.00 41.38 366 LEU A N 1
ATOM 2835 C CA . LEU A 1 366 ? -14.884 -30.857 -28.415 1.00 41.38 366 LEU A CA 1
ATOM 2836 C C . LEU A 1 366 ? -14.651 -32.244 -29.010 1.00 41.38 366 LEU A C 1
ATOM 2838 O O . LEU A 1 366 ? -14.156 -32.383 -30.130 1.00 41.38 366 LEU A O 1
ATOM 2842 N N . GLY A 1 367 ? -14.848 -33.257 -28.173 1.00 35.53 367 GLY A N 1
ATOM 2843 C CA . GLY A 1 367 ? -14.708 -34.644 -28.561 1.00 35.53 367 GLY A CA 1
ATOM 2844 C C . GLY A 1 367 ? -15.717 -34.962 -29.655 1.00 35.53 367 GLY A C 1
ATOM 2845 O O . GLY A 1 367 ? -16.885 -34.610 -29.541 1.00 35.53 367 GLY A O 1
ATOM 2846 N N . GLY A 1 368 ? -15.226 -35.627 -30.700 1.00 38.66 368 GLY A N 1
ATOM 2847 C CA . GLY A 1 368 ? -16.000 -36.520 -31.556 1.00 38.66 368 GLY A CA 1
ATOM 2848 C C . GLY A 1 368 ? -17.204 -35.916 -32.271 1.00 38.66 368 GLY A C 1
ATOM 2849 O O . GLY A 1 368 ? -18.339 -36.215 -31.919 1.00 38.66 368 GLY A O 1
ATOM 2850 N N . LEU A 1 369 ? -16.969 -35.206 -33.378 1.00 38.50 369 LEU A N 1
ATOM 2851 C CA . LEU A 1 369 ? -17.927 -35.285 -34.481 1.00 38.50 369 LEU A CA 1
ATOM 2852 C C . LEU A 1 369 ? -17.846 -36.708 -35.044 1.00 38.50 369 LEU A C 1
ATOM 2854 O O . LEU A 1 369 ? -16.812 -37.123 -35.572 1.00 38.50 369 LEU A O 1
ATOM 2858 N N . GLY A 1 370 ? -18.924 -37.466 -34.844 1.00 37.78 370 GLY A N 1
ATOM 2859 C CA . GLY A 1 370 ? -19.112 -38.786 -35.426 1.00 37.78 370 GLY A CA 1
ATOM 2860 C C . GLY A 1 370 ? -18.902 -38.766 -36.940 1.00 37.78 370 GLY A C 1
ATOM 2861 O O . GLY A 1 370 ? -19.169 -37.770 -37.615 1.00 37.78 370 GLY A O 1
ATOM 2862 N N . LYS A 1 371 ? -18.392 -39.885 -37.464 1.00 38.06 371 LYS A N 1
ATOM 2863 C CA . LYS A 1 371 ? -18.247 -40.139 -38.903 1.00 38.06 371 LYS A CA 1
ATOM 2864 C C . LYS A 1 371 ? -19.540 -39.764 -39.644 1.00 38.06 371 LYS A C 1
ATOM 2866 O O . LYS A 1 371 ? -20.595 -40.261 -39.246 1.00 38.06 371 LYS A O 1
ATOM 2871 N N . PRO A 1 372 ? -19.490 -39.000 -40.748 1.00 35.81 372 PRO A N 1
ATOM 2872 C CA . PRO A 1 372 ? -20.645 -38.894 -41.615 1.00 35.81 372 PRO A CA 1
ATOM 2873 C C . PRO A 1 372 ? -20.778 -40.195 -42.413 1.00 35.81 372 PRO A C 1
ATOM 2875 O O . PRO A 1 372 ? -19.817 -40.696 -43.006 1.00 35.81 372 PRO A O 1
ATOM 2878 N N . ALA A 1 373 ? -21.984 -40.755 -42.391 1.00 36.19 373 ALA A N 1
ATOM 2879 C CA . ALA A 1 373 ? -22.394 -41.802 -43.307 1.00 36.19 373 ALA A CA 1
ATOM 2880 C C . ALA A 1 373 ? -22.319 -41.294 -44.756 1.00 36.19 373 ALA A C 1
ATOM 2882 O O . ALA A 1 373 ? -22.517 -40.111 -45.036 1.00 36.19 373 ALA A O 1
ATOM 2883 N N . ARG A 1 374 ? -22.006 -42.217 -45.670 1.00 38.75 374 ARG A N 1
ATOM 2884 C CA . ARG A 1 374 ? -21.949 -41.993 -47.117 1.00 38.75 374 ARG A CA 1
ATOM 2885 C C . ARG A 1 374 ? -23.273 -41.405 -47.615 1.00 38.75 374 ARG A C 1
ATOM 2887 O O . ARG A 1 374 ? -24.313 -42.031 -47.459 1.00 38.75 374 ARG A O 1
ATOM 2894 N N . GLY A 1 375 ? -23.197 -40.251 -48.268 1.00 32.19 375 GLY A N 1
ATOM 2895 C CA . GLY A 1 375 ? -24.285 -39.659 -49.037 1.00 32.19 375 GLY A CA 1
ATOM 2896 C C . GLY A 1 375 ? -23.713 -39.046 -50.308 1.00 32.19 375 GLY A C 1
ATOM 2897 O O . GLY A 1 375 ? -22.944 -38.091 -50.257 1.00 32.19 375 GLY A O 1
ATOM 2898 N N . THR A 1 376 ? -24.038 -39.653 -51.442 1.00 41.53 376 THR A N 1
ATOM 2899 C CA . THR A 1 376 ? -23.779 -39.150 -52.792 1.00 41.53 376 THR A CA 1
ATOM 2900 C C . THR A 1 376 ? -24.600 -37.884 -53.034 1.00 41.53 376 THR A C 1
ATOM 2902 O O . THR A 1 376 ? -25.818 -37.922 -52.884 1.00 41.53 376 THR A O 1
ATOM 2905 N N . GLY A 1 377 ? -23.972 -36.777 -53.433 1.00 34.03 377 GLY A N 1
ATOM 2906 C CA . GLY A 1 377 ? -24.714 -35.564 -53.781 1.00 34.03 377 GLY A CA 1
ATOM 2907 C C . GLY A 1 377 ? -23.832 -34.434 -54.302 1.00 34.03 377 GLY A C 1
ATOM 2908 O O . GLY A 1 377 ? -22.853 -34.061 -53.666 1.00 34.03 377 GLY A O 1
ATOM 2909 N N . ALA A 1 378 ? -24.190 -33.939 -55.483 1.00 38.00 378 ALA A N 1
ATOM 2910 C CA . ALA A 1 378 ? -23.538 -32.910 -56.287 1.00 38.00 378 ALA A CA 1
ATOM 2911 C C . ALA A 1 378 ? -23.236 -31.584 -55.554 1.00 38.00 378 ALA A C 1
ATOM 2913 O O . ALA A 1 378 ? -23.889 -31.209 -54.584 1.00 38.00 378 ALA A O 1
ATOM 2914 N N . GLY A 1 379 ? -22.213 -30.879 -56.048 1.00 34.28 379 GLY A N 1
ATOM 2915 C CA . GLY A 1 379 ? -21.626 -29.696 -55.422 1.00 34.28 379 GLY A CA 1
ATOM 2916 C C . GLY A 1 379 ? -22.395 -28.377 -55.559 1.00 34.28 379 GLY A C 1
ATOM 2917 O O . GLY A 1 379 ? -23.301 -28.227 -56.371 1.00 34.28 379 GLY A O 1
ATOM 2918 N N . ALA A 1 380 ? -21.932 -27.385 -54.790 1.00 35.19 380 ALA A N 1
ATOM 2919 C CA . ALA A 1 380 ? -22.230 -25.964 -54.968 1.00 35.19 380 ALA A CA 1
ATOM 2920 C C . ALA A 1 380 ? -20.976 -25.112 -54.625 1.00 35.19 380 ALA A C 1
ATOM 2922 O O . ALA A 1 380 ? -20.303 -25.389 -53.624 1.00 35.19 380 ALA A O 1
ATOM 2923 N N . PRO A 1 381 ? -20.606 -24.090 -55.424 1.00 42.34 381 PRO A N 1
ATOM 2924 C CA . PRO A 1 381 ? -19.333 -23.382 -55.304 1.00 42.34 381 PRO A CA 1
ATOM 2925 C C . PRO A 1 381 ? -19.477 -22.112 -54.449 1.00 42.34 381 PRO A C 1
ATOM 2927 O O . PRO A 1 381 ? -19.826 -21.052 -54.953 1.00 42.34 381 PRO A O 1
ATOM 2930 N N . GLY A 1 382 ? -19.179 -22.198 -53.148 1.00 43.44 382 GLY A N 1
ATOM 2931 C CA . GLY A 1 382 ? -19.244 -21.030 -52.246 1.00 43.44 382 GLY A CA 1
ATOM 2932 C C . GLY A 1 382 ? -18.085 -20.883 -51.256 1.00 43.44 382 GLY A C 1
ATOM 2933 O O . GLY A 1 382 ? -17.763 -19.775 -50.842 1.00 43.44 382 GLY A O 1
ATOM 2934 N N . GLN A 1 383 ? -17.384 -21.965 -50.910 1.00 44.81 383 GLN A N 1
ATOM 2935 C CA . GLN A 1 383 ? -16.406 -21.948 -49.808 1.00 44.81 383 GLN A CA 1
ATOM 2936 C C . GLN A 1 383 ? -14.941 -21.750 -50.227 1.00 44.81 383 GLN A C 1
ATOM 2938 O O . GLN A 1 383 ? -14.080 -21.567 -49.371 1.00 44.81 383 GLN A O 1
ATOM 2943 N N . ARG A 1 384 ? -14.633 -21.710 -51.531 1.00 46.53 384 ARG A N 1
ATOM 2944 C CA . ARG A 1 384 ? -13.257 -21.466 -52.011 1.00 46.53 384 ARG A CA 1
ATOM 2945 C C . ARG A 1 384 ? -12.887 -19.981 -52.128 1.00 46.53 384 ARG A C 1
ATOM 2947 O O . ARG A 1 384 ? -11.706 -19.666 -52.161 1.00 46.53 384 ARG A O 1
ATOM 2954 N N . ARG A 1 385 ? -13.856 -19.054 -52.119 1.00 51.78 385 ARG A N 1
ATOM 2955 C CA . ARG A 1 385 ? -13.580 -17.609 -52.282 1.00 51.78 385 ARG A CA 1
ATOM 2956 C C . ARG A 1 385 ? -13.142 -16.891 -50.998 1.00 51.78 385 ARG A C 1
ATOM 2958 O O . ARG A 1 385 ? -12.420 -15.906 -51.092 1.00 51.78 385 ARG A O 1
ATOM 2965 N N . LEU A 1 386 ? -13.497 -17.389 -49.810 1.00 46.53 386 LEU A N 1
ATOM 2966 C CA . LEU A 1 386 ? -13.139 -16.731 -48.541 1.00 46.53 386 LEU A CA 1
ATOM 2967 C C . LEU A 1 386 ? -11.699 -17.046 -48.094 1.00 46.53 386 LEU A C 1
ATOM 2969 O O . LEU A 1 386 ? -10.993 -16.173 -47.595 1.00 46.53 386 LEU A O 1
ATOM 2973 N N . ALA A 1 387 ? -11.228 -18.271 -48.347 1.00 49.16 387 ALA A N 1
ATOM 2974 C CA . ALA A 1 387 ? -9.865 -18.687 -48.009 1.00 49.16 387 ALA A CA 1
ATOM 2975 C C . ALA A 1 387 ? -8.791 -18.021 -48.893 1.00 49.16 387 ALA A C 1
ATOM 2977 O O . ALA A 1 387 ? -7.668 -17.812 -48.435 1.00 49.16 387 ALA A O 1
ATOM 2978 N N . ASP A 1 388 ? -9.130 -17.656 -50.133 1.00 49.75 388 ASP A N 1
ATOM 2979 C CA . ASP A 1 388 ? -8.226 -16.926 -51.031 1.00 49.75 388 ASP A CA 1
ATOM 2980 C C . ASP A 1 388 ? -8.224 -15.414 -50.767 1.00 49.75 388 ASP A C 1
ATOM 2982 O O . ASP A 1 388 ? -7.183 -14.770 -50.909 1.00 49.75 388 ASP A O 1
ATOM 2986 N N . LEU A 1 389 ? -9.347 -14.846 -50.307 1.00 50.44 389 LEU A N 1
ATOM 2987 C CA . LEU A 1 389 ? -9.424 -13.437 -49.909 1.00 50.44 389 LEU A CA 1
ATOM 2988 C C . LEU A 1 389 ? -8.590 -13.166 -48.643 1.00 50.44 389 LEU A C 1
ATOM 2990 O O . LEU A 1 389 ? -7.837 -12.194 -48.591 1.00 50.44 389 LEU A O 1
ATOM 2994 N N . LEU A 1 390 ? -8.637 -14.078 -47.665 1.00 53.81 390 LEU A N 1
ATOM 2995 C CA . LEU A 1 390 ? -7.853 -13.976 -46.428 1.00 53.81 390 LEU A CA 1
ATOM 2996 C C . LEU A 1 390 ? -6.340 -14.133 -46.669 1.00 53.81 390 LEU A C 1
ATOM 2998 O O . LEU A 1 390 ? -5.541 -13.440 -46.042 1.00 53.81 390 LEU A O 1
ATOM 3002 N N . ARG A 1 391 ? -5.924 -14.966 -47.635 1.00 57.75 391 ARG A N 1
ATOM 3003 C CA . ARG A 1 391 ? -4.503 -15.083 -48.021 1.00 57.75 391 ARG A CA 1
ATOM 3004 C C . ARG A 1 391 ? -3.977 -13.856 -48.768 1.00 57.75 391 ARG A C 1
ATOM 3006 O O . ARG A 1 391 ? -2.794 -13.539 -48.645 1.00 57.75 391 ARG A O 1
ATOM 3013 N N . ARG A 1 392 ? -4.827 -13.158 -49.530 1.00 54.91 392 ARG A N 1
ATOM 3014 C CA . ARG A 1 392 ? -4.450 -11.923 -50.242 1.00 54.91 392 ARG A CA 1
ATOM 3015 C C . ARG A 1 392 ? -4.339 -10.722 -49.301 1.00 54.91 392 ARG A C 1
ATOM 3017 O O . ARG A 1 392 ? -3.403 -9.945 -49.456 1.00 54.91 392 ARG A O 1
ATOM 3024 N N . LEU A 1 393 ? -5.205 -10.622 -48.289 1.00 50.84 393 LEU A N 1
ATOM 3025 C CA . LEU A 1 393 ? -5.129 -9.566 -47.269 1.00 50.84 393 LEU A CA 1
ATOM 3026 C C . LEU A 1 393 ? -3.866 -9.686 -46.402 1.00 50.84 393 LEU A C 1
ATOM 3028 O O . LEU A 1 393 ? -3.185 -8.690 -46.177 1.00 50.84 393 LEU A O 1
ATOM 3032 N N . HIS A 1 394 ? -3.462 -10.906 -46.035 1.00 50.41 394 HIS A N 1
ATOM 3033 C CA . HIS A 1 394 ? -2.245 -11.112 -45.241 1.00 50.41 394 HIS A CA 1
ATOM 3034 C C . HIS A 1 394 ? -0.942 -10.811 -46.017 1.00 50.41 394 HIS A C 1
ATOM 3036 O O . HIS A 1 394 ? 0.064 -10.430 -45.426 1.00 50.41 394 HIS A O 1
ATOM 3042 N N . ARG A 1 395 ? -0.944 -10.923 -47.358 1.00 47.94 395 ARG A N 1
ATOM 3043 C CA . ARG A 1 395 ? 0.208 -10.533 -48.200 1.00 47.94 395 ARG A CA 1
ATOM 3044 C C . ARG A 1 395 ? 0.340 -9.021 -48.402 1.00 47.94 395 ARG A C 1
ATOM 3046 O O . ARG A 1 395 ? 1.458 -8.557 -48.604 1.00 47.94 395 ARG A O 1
ATOM 3053 N N . ALA A 1 396 ? -0.756 -8.264 -48.345 1.00 44.59 396 ALA A N 1
ATOM 3054 C CA . ALA A 1 396 ? -0.719 -6.805 -48.478 1.00 44.59 396 ALA A CA 1
ATOM 3055 C C . ALA A 1 396 ? -0.160 -6.123 -47.213 1.00 44.59 396 ALA A C 1
ATOM 3057 O O . ALA A 1 396 ? 0.577 -5.144 -47.309 1.00 44.59 396 ALA A O 1
ATOM 3058 N N . GLU A 1 397 ? -0.429 -6.688 -46.035 1.00 44.53 397 GLU A N 1
ATOM 3059 C CA . GLU A 1 397 ? 0.012 -6.144 -44.743 1.00 44.53 397 GLU A CA 1
ATOM 3060 C C . GLU A 1 397 ? 1.532 -6.294 -44.518 1.00 44.53 397 GLU A C 1
ATOM 3062 O O . GLU A 1 397 ? 2.184 -5.406 -43.972 1.00 44.53 397 GLU A O 1
ATOM 3067 N N . VAL A 1 398 ? 2.132 -7.369 -45.045 1.00 46.00 398 VAL A N 1
ATOM 3068 C CA . VAL A 1 398 ? 3.582 -7.637 -44.955 1.00 46.00 398 VAL A CA 1
ATOM 3069 C C . VAL A 1 398 ? 4.414 -6.753 -45.905 1.00 46.00 398 VAL A C 1
ATOM 3071 O O . VAL A 1 398 ? 5.593 -6.507 -45.649 1.00 46.00 398 VAL A O 1
ATOM 3074 N N . LEU A 1 399 ? 3.816 -6.216 -46.976 1.00 42.28 399 LEU A N 1
ATOM 3075 C CA . LEU A 1 399 ? 4.483 -5.309 -47.925 1.00 42.28 399 LEU A CA 1
ATOM 3076 C C . LEU A 1 399 ? 4.468 -3.835 -47.475 1.00 42.28 399 LEU A C 1
ATOM 3078 O O . LEU A 1 399 ? 5.361 -3.079 -47.850 1.00 42.28 399 LEU A O 1
ATOM 3082 N N . LEU A 1 400 ? 3.524 -3.438 -46.615 1.00 43.56 400 LEU A N 1
ATOM 3083 C CA . LEU A 1 400 ? 3.435 -2.079 -46.056 1.00 43.56 400 LEU A CA 1
ATOM 3084 C C . LEU A 1 400 ? 4.411 -1.819 -44.891 1.00 43.56 400 LEU A C 1
ATOM 3086 O O . LEU A 1 400 ? 4.674 -0.666 -44.560 1.00 43.56 400 LEU A O 1
ATOM 3090 N N . GLN A 1 401 ? 5.006 -2.863 -44.304 1.00 43.00 401 GLN A N 1
ATOM 3091 C CA . GLN A 1 401 ? 5.970 -2.747 -43.196 1.00 43.00 401 GLN A CA 1
ATOM 3092 C C . GLN A 1 401 ? 7.446 -2.660 -43.640 1.00 43.00 401 GLN A C 1
ATOM 3094 O O . GLN A 1 401 ? 8.337 -2.608 -42.794 1.00 43.00 401 GLN A O 1
ATOM 3099 N N . ARG A 1 402 ? 7.739 -2.629 -44.951 1.00 43.06 402 ARG A N 1
ATOM 3100 C CA . ARG A 1 402 ? 9.114 -2.600 -45.499 1.00 43.06 402 ARG A CA 1
ATOM 3101 C C . ARG A 1 402 ? 9.420 -1.380 -46.378 1.00 43.06 402 ARG A C 1
ATOM 3103 O O . ARG A 1 402 ? 10.082 -1.517 -47.403 1.00 43.06 402 ARG A O 1
ATOM 3110 N N . GLN A 1 403 ? 8.985 -0.184 -45.982 1.00 35.78 403 GLN A N 1
ATOM 3111 C CA . GLN A 1 403 ? 9.481 1.056 -46.595 1.00 35.78 403 GLN A CA 1
ATOM 3112 C C . GLN A 1 403 ? 10.304 1.891 -45.600 1.00 35.78 403 GLN A C 1
ATOM 3114 O O . GLN A 1 403 ? 9.778 2.272 -44.553 1.00 35.78 403 GLN A O 1
ATOM 3119 N N . PRO A 1 404 ? 11.582 2.202 -45.897 1.00 35.25 404 PRO A N 1
ATOM 3120 C CA . PRO A 1 404 ? 12.353 3.153 -45.108 1.00 35.25 404 PRO A CA 1
ATOM 3121 C C . PRO A 1 404 ? 11.866 4.581 -45.391 1.00 35.25 404 PRO A C 1
ATOM 3123 O O . PRO A 1 404 ? 11.819 5.019 -46.540 1.00 35.25 404 PRO A O 1
ATOM 3126 N N . ARG A 1 405 ? 11.515 5.325 -44.335 1.00 40.12 405 ARG A N 1
ATOM 3127 C CA . ARG A 1 405 ? 11.216 6.761 -44.422 1.00 40.12 405 ARG A CA 1
ATOM 3128 C C . ARG A 1 405 ? 12.505 7.515 -44.769 1.00 40.12 405 ARG A C 1
ATOM 3130 O O . ARG A 1 405 ? 13.397 7.603 -43.931 1.00 40.12 405 ARG A O 1
ATOM 3137 N N . ARG A 1 406 ? 12.598 8.065 -45.983 1.00 33.25 406 ARG A N 1
ATOM 3138 C CA . ARG A 1 406 ? 13.560 9.131 -46.307 1.00 33.25 406 ARG A CA 1
ATOM 3139 C C . ARG A 1 406 ? 13.011 10.452 -45.765 1.00 33.25 406 ARG A C 1
ATOM 3141 O O . ARG A 1 406 ? 11.915 10.856 -46.146 1.00 33.25 406 ARG A O 1
ATOM 3148 N N . LEU A 1 407 ? 13.756 11.086 -44.865 1.00 39.56 407 LEU A N 1
ATOM 3149 C CA . LEU A 1 407 ? 13.606 12.504 -44.534 1.00 39.56 407 LEU A CA 1
ATOM 3150 C C . LEU A 1 407 ? 14.312 13.320 -45.630 1.00 39.56 407 LEU A C 1
ATOM 3152 O O . LEU A 1 407 ? 15.368 12.878 -46.083 1.00 39.56 407 LEU A O 1
ATOM 3156 N N . PRO A 1 408 ? 13.766 14.458 -46.085 1.00 40.56 408 PRO A N 1
ATOM 3157 C CA . PRO A 1 408 ? 14.509 15.360 -46.950 1.00 40.56 408 PRO A CA 1
ATOM 3158 C C . PRO A 1 408 ? 15.505 16.196 -46.135 1.00 40.56 408 PRO A C 1
ATOM 3160 O O . PRO A 1 408 ? 15.149 16.771 -45.104 1.00 40.56 408 PRO A O 1
ATOM 3163 N N . ASP A 1 409 ? 16.740 16.232 -46.633 1.00 33.22 409 ASP A N 1
ATOM 3164 C CA . ASP A 1 409 ? 17.827 17.106 -46.200 1.00 33.22 409 ASP A CA 1
ATOM 3165 C C . ASP A 1 409 ? 17.437 18.584 -46.358 1.00 33.22 409 ASP A C 1
ATOM 3167 O O . ASP A 1 409 ? 16.931 19.001 -47.403 1.00 33.22 409 ASP A O 1
ATOM 3171 N N . LEU A 1 410 ? 17.696 19.375 -45.318 1.00 38.78 410 LEU A N 1
ATOM 3172 C CA . LEU A 1 410 ? 17.756 20.832 -45.387 1.00 38.78 410 LEU A CA 1
ATOM 3173 C C . LEU A 1 410 ? 19.217 21.226 -45.179 1.00 38.78 410 LEU A C 1
ATOM 3175 O O . LEU A 1 410 ? 19.748 21.073 -44.078 1.00 38.78 410 LEU A O 1
ATOM 3179 N N . ASP A 1 411 ? 19.851 21.696 -46.251 1.00 37.12 411 ASP A N 1
ATOM 3180 C CA . ASP A 1 411 ? 21.188 22.287 -46.211 1.00 37.12 411 ASP A CA 1
ATOM 3181 C C . ASP A 1 411 ? 21.143 23.696 -45.574 1.00 37.12 411 ASP A C 1
ATOM 3183 O O . ASP A 1 411 ? 20.110 24.375 -45.652 1.00 37.12 411 ASP A O 1
ATOM 3187 N N . PRO A 1 412 ? 22.236 24.152 -44.935 1.00 43.38 412 PRO A N 1
ATOM 3188 C CA . PRO A 1 412 ? 22.294 25.404 -44.193 1.00 43.38 412 PRO A CA 1
ATOM 3189 C C . PRO A 1 412 ? 22.810 26.557 -45.066 1.00 43.38 412 PRO A C 1
ATOM 3191 O O . PRO A 1 412 ? 23.744 26.373 -45.842 1.00 43.38 412 PRO A O 1
ATOM 3194 N N . ASP A 1 413 ? 22.284 27.768 -44.868 1.00 32.06 413 ASP A N 1
ATOM 3195 C CA . ASP A 1 413 ? 22.901 28.996 -45.396 1.00 32.06 413 ASP A CA 1
ATOM 3196 C C . ASP A 1 413 ? 23.430 29.877 -44.237 1.00 32.06 413 ASP A C 1
ATOM 3198 O O . ASP A 1 413 ? 22.790 29.938 -43.177 1.00 32.06 413 ASP A O 1
ATOM 3202 N N . PRO A 1 414 ? 24.618 30.510 -44.369 1.00 44.28 414 PRO A N 1
ATOM 3203 C CA . PRO A 1 414 ? 25.396 31.075 -43.275 1.00 44.28 414 PRO A CA 1
ATOM 3204 C C . PRO A 1 414 ? 25.204 32.594 -43.138 1.00 44.28 414 PRO A C 1
ATOM 3206 O O . PRO A 1 414 ? 25.024 33.318 -44.111 1.00 44.28 414 PRO A O 1
ATOM 3209 N N . GLY A 1 415 ? 25.331 33.122 -41.916 1.00 28.66 415 GLY A N 1
ATOM 3210 C CA . GLY A 1 415 ? 25.192 34.567 -41.705 1.00 28.66 415 GLY A CA 1
ATOM 3211 C C . GLY A 1 415 ? 25.451 35.058 -40.283 1.00 28.66 415 GLY A C 1
ATOM 3212 O O . GLY A 1 415 ? 24.526 35.432 -39.582 1.00 28.66 415 GLY A O 1
ATOM 3213 N N . VAL A 1 416 ? 26.722 35.026 -39.873 1.00 32.06 416 VAL A N 1
ATOM 3214 C CA . VAL A 1 416 ? 27.458 36.059 -39.104 1.00 32.06 416 VAL A CA 1
ATOM 3215 C C . VAL A 1 416 ? 26.687 36.906 -38.062 1.00 32.06 416 VAL A C 1
ATOM 3217 O O . VAL A 1 416 ? 25.938 37.797 -38.433 1.00 32.06 416 VAL A O 1
ATOM 3220 N N . ALA A 1 417 ? 27.045 36.789 -36.768 1.00 30.81 417 ALA A N 1
ATOM 3221 C CA . ALA A 1 417 ? 27.739 37.858 -36.009 1.00 30.81 417 ALA A CA 1
ATOM 3222 C C . ALA A 1 417 ? 27.878 37.578 -34.489 1.00 30.81 417 ALA A C 1
ATOM 3224 O O . ALA A 1 417 ? 26.922 37.593 -33.726 1.00 30.81 417 ALA A O 1
ATOM 3225 N N . ARG A 1 418 ? 29.139 37.376 -34.085 1.00 31.38 418 ARG A N 1
ATOM 3226 C CA . ARG A 1 418 ? 29.876 37.919 -32.919 1.00 31.38 418 ARG A CA 1
ATOM 3227 C C . ARG A 1 418 ? 29.169 38.194 -31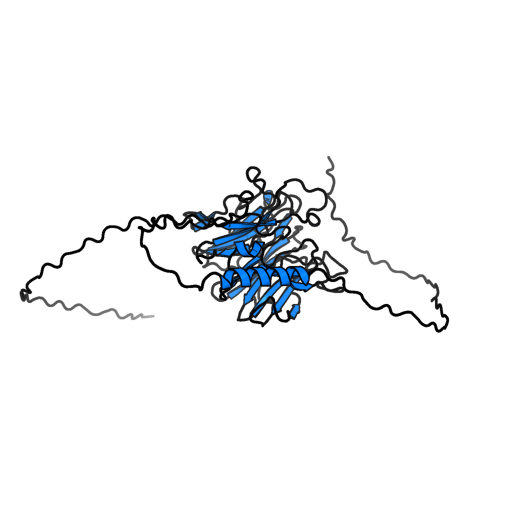.570 1.00 31.38 418 ARG A C 1
ATOM 3229 O O . ARG A 1 418 ? 28.422 39.145 -31.419 1.00 31.38 418 ARG A O 1
ATOM 3236 N N . ALA A 1 419 ? 29.692 37.470 -30.571 1.00 30.94 419 ALA A N 1
ATOM 3237 C CA . ALA A 1 419 ? 30.300 37.940 -29.314 1.00 30.94 419 ALA A CA 1
ATOM 3238 C C . ALA A 1 419 ? 29.499 38.856 -28.368 1.00 30.94 419 ALA A C 1
ATOM 3240 O O . ALA A 1 419 ? 29.233 39.997 -28.693 1.00 30.94 419 ALA A O 1
ATOM 3241 N N . HIS A 1 420 ? 29.348 38.422 -27.110 1.00 30.64 420 HIS A N 1
ATOM 3242 C CA . HIS A 1 420 ? 29.970 39.100 -25.964 1.00 30.64 420 HIS A CA 1
ATOM 3243 C C . HIS A 1 420 ? 30.003 38.174 -24.734 1.00 30.64 420 HIS A C 1
ATOM 3245 O O . HIS A 1 420 ? 28.981 37.720 -24.229 1.00 30.64 420 HIS A O 1
ATOM 3251 N N . ARG A 1 421 ? 31.222 37.896 -24.250 1.00 33.38 421 ARG A N 1
ATOM 3252 C CA . ARG A 1 421 ? 31.489 37.397 -22.895 1.00 33.38 421 ARG A CA 1
ATOM 3253 C C . ARG A 1 421 ? 31.203 38.526 -21.911 1.00 33.38 421 ARG A C 1
ATOM 3255 O O . ARG A 1 421 ? 31.797 39.592 -22.050 1.00 33.38 421 ARG A O 1
ATOM 3262 N N . ILE A 1 422 ? 30.423 38.252 -20.872 1.00 32.22 422 ILE A N 1
ATOM 3263 C CA . ILE A 1 422 ? 30.392 39.070 -19.657 1.00 32.22 422 ILE A CA 1
ATOM 3264 C C . ILE A 1 422 ? 30.656 38.139 -18.470 1.00 32.22 422 ILE A C 1
ATOM 3266 O O . ILE A 1 422 ? 29.871 37.245 -18.168 1.00 32.22 422 ILE A O 1
ATOM 3270 N N . ARG A 1 423 ? 31.819 38.330 -17.837 1.00 35.69 423 ARG A N 1
ATOM 3271 C CA . ARG A 1 423 ? 32.117 37.858 -16.478 1.00 35.69 423 ARG A CA 1
ATOM 3272 C C . ARG A 1 423 ? 31.504 38.848 -15.483 1.00 35.69 423 ARG A C 1
ATOM 3274 O O . ARG A 1 423 ? 31.629 40.046 -15.731 1.00 35.69 423 ARG A O 1
ATOM 3281 N N . PRO A 1 424 ? 31.014 38.403 -14.318 1.00 37.12 424 PRO A N 1
ATOM 3282 C CA . PRO A 1 424 ? 30.977 39.241 -13.131 1.00 37.12 424 PRO A CA 1
ATOM 3283 C C . PRO A 1 424 ? 32.144 38.920 -12.170 1.00 37.12 424 PRO A C 1
ATOM 3285 O O . PRO A 1 424 ? 32.751 37.847 -12.263 1.00 37.12 424 PRO A O 1
ATOM 3288 N N . PRO A 1 425 ? 32.506 39.869 -11.288 1.00 40.91 425 PRO A N 1
ATOM 3289 C CA . PRO A 1 425 ? 33.771 39.872 -10.565 1.00 40.91 425 PRO A CA 1
ATOM 3290 C C . PRO A 1 425 ? 33.716 39.166 -9.203 1.00 40.91 425 PRO A C 1
ATOM 3292 O O . PRO A 1 425 ? 32.672 39.030 -8.569 1.00 40.91 425 PRO A O 1
ATOM 3295 N N . LEU A 1 426 ? 34.907 38.773 -8.749 1.00 35.91 426 LEU A N 1
ATOM 3296 C CA . LEU A 1 426 ? 35.239 38.448 -7.365 1.00 35.91 426 LEU A CA 1
ATOM 3297 C C . LEU A 1 426 ? 35.091 39.689 -6.473 1.00 35.91 426 LEU A C 1
ATOM 3299 O O . LEU A 1 426 ? 35.719 40.703 -6.755 1.00 35.91 426 LEU A O 1
ATOM 3303 N N . HIS A 1 427 ? 34.377 39.563 -5.354 1.00 33.69 427 HIS A N 1
ATOM 3304 C CA . HIS A 1 427 ? 34.691 40.288 -4.119 1.00 33.69 427 HIS A CA 1
ATOM 3305 C C . HIS A 1 427 ? 34.139 39.547 -2.890 1.00 33.69 427 HIS A C 1
ATOM 3307 O O . HIS A 1 427 ? 32.950 39.254 -2.802 1.00 33.69 427 HIS A O 1
ATOM 3313 N N . ARG A 1 428 ? 35.032 39.256 -1.935 1.00 33.84 428 ARG A N 1
ATOM 3314 C CA . ARG A 1 428 ? 34.710 39.016 -0.516 1.00 33.84 428 ARG A CA 1
ATOM 3315 C C . ARG A 1 428 ? 34.519 40.367 0.188 1.00 33.84 428 ARG A C 1
ATOM 3317 O O . ARG A 1 428 ? 35.179 41.332 -0.202 1.00 33.84 428 ARG A O 1
ATOM 3324 N N . PRO A 1 429 ? 33.730 40.395 1.275 1.00 42.06 429 PRO A N 1
ATOM 3325 C CA . PRO A 1 429 ? 34.327 40.714 2.575 1.00 42.06 429 PRO A CA 1
ATOM 3326 C C . PRO A 1 429 ? 33.861 39.809 3.736 1.00 42.06 429 PRO A C 1
ATOM 3328 O O . PRO A 1 429 ? 32.873 39.085 3.650 1.00 42.06 429 PRO A O 1
ATOM 3331 N N . GLN A 1 430 ? 34.665 39.847 4.803 1.00 31.14 430 GLN A N 1
ATOM 3332 C CA . GLN A 1 430 ? 34.510 39.229 6.127 1.00 31.14 430 GLN A CA 1
ATOM 3333 C C . GLN A 1 430 ? 33.293 39.749 6.917 1.00 31.14 430 GLN A C 1
ATOM 3335 O O . GLN A 1 430 ? 32.898 40.897 6.735 1.00 31.14 430 GLN A O 1
ATOM 3340 N N . GLY A 1 431 ? 32.809 38.947 7.879 1.00 28.56 431 GLY A N 1
ATOM 3341 C CA . GLY A 1 431 ? 32.030 39.437 9.025 1.00 28.56 431 GLY A CA 1
ATOM 3342 C C . GLY A 1 431 ? 31.038 38.437 9.635 1.00 28.56 431 GLY A C 1
ATOM 3343 O O . GLY A 1 431 ? 29.890 38.392 9.222 1.00 28.56 431 GLY A O 1
ATOM 3344 N N . ASP A 1 432 ? 31.512 37.655 10.609 1.00 30.64 432 ASP A N 1
ATOM 3345 C CA . ASP A 1 432 ? 30.846 37.103 11.806 1.00 30.64 432 ASP A CA 1
ATOM 3346 C C . ASP A 1 432 ? 29.338 36.766 11.822 1.00 30.64 432 ASP A C 1
ATOM 3348 O O . ASP A 1 432 ? 28.482 37.644 11.868 1.00 30.64 432 ASP A O 1
ATOM 3352 N N . ARG A 1 433 ? 29.010 35.488 12.076 1.00 31.11 433 ARG A N 1
ATOM 3353 C CA . ARG A 1 433 ? 28.515 35.021 13.394 1.00 31.11 433 ARG A CA 1
ATOM 3354 C C . ARG A 1 433 ? 28.160 33.535 13.377 1.00 31.11 433 ARG A C 1
ATOM 3356 O O . ARG A 1 433 ? 27.503 33.013 12.486 1.00 31.11 433 ARG A O 1
ATOM 3363 N N . VAL A 1 434 ? 28.591 32.884 14.448 1.00 32.06 434 VAL A N 1
ATOM 3364 C CA . VAL A 1 434 ? 28.295 31.513 14.853 1.00 32.06 434 VAL A CA 1
ATOM 3365 C C . VAL A 1 434 ? 26.791 31.326 15.075 1.00 32.06 434 VAL A C 1
ATOM 3367 O O . VAL A 1 434 ? 26.239 31.930 15.988 1.00 32.06 434 VAL A O 1
ATOM 3370 N N . ILE A 1 435 ? 26.158 30.414 14.333 1.00 32.38 435 ILE A N 1
ATOM 3371 C CA . ILE A 1 435 ? 25.022 29.621 14.826 1.00 32.38 435 ILE A CA 1
ATOM 3372 C C . ILE A 1 435 ? 25.281 28.164 14.441 1.00 32.38 435 ILE A C 1
ATOM 3374 O O . ILE A 1 435 ? 25.531 27.830 13.285 1.00 32.38 435 ILE A O 1
ATOM 3378 N N . ARG A 1 436 ? 25.296 27.312 15.465 1.00 29.44 436 ARG A N 1
ATOM 3379 C CA . ARG A 1 436 ? 25.598 25.882 15.411 1.00 29.44 436 ARG A CA 1
ATOM 3380 C C . ARG A 1 436 ? 24.615 25.163 14.481 1.00 29.44 436 ARG A C 1
ATOM 3382 O O . ARG A 1 436 ? 23.434 25.059 14.796 1.00 29.44 436 ARG A O 1
ATOM 3389 N N . GLY A 1 437 ? 25.114 24.642 13.363 1.00 25.83 437 GLY A N 1
ATOM 3390 C CA . GLY A 1 437 ? 24.395 23.679 12.534 1.00 25.83 437 GLY A CA 1
ATOM 3391 C C . GLY A 1 437 ? 24.416 22.292 13.180 1.00 25.83 437 GLY A C 1
ATOM 3392 O O . GLY A 1 437 ? 25.483 21.764 13.487 1.00 25.83 437 GLY A O 1
ATOM 3393 N N . CYS A 1 438 ? 23.235 21.708 13.385 1.00 31.73 438 CYS A N 1
ATOM 3394 C CA . CYS A 1 438 ? 23.070 20.279 13.652 1.00 31.73 438 CYS A CA 1
ATOM 3395 C C . CYS A 1 438 ? 23.398 19.481 12.377 1.00 31.73 438 CYS A C 1
ATOM 3397 O O . CYS A 1 438 ? 22.809 19.782 11.335 1.00 31.73 438 CYS A O 1
ATOM 3399 N N . PRO A 1 439 ? 24.258 18.448 12.412 1.00 32.84 439 PRO A N 1
ATOM 3400 C CA . PRO A 1 439 ? 24.452 17.585 11.259 1.00 32.84 439 PRO A CA 1
ATOM 3401 C C . PRO A 1 439 ? 23.432 16.438 11.291 1.00 32.84 439 PRO A C 1
ATOM 3403 O O . PRO A 1 439 ? 23.649 15.412 11.932 1.00 32.84 439 PRO A O 1
ATOM 3406 N N . TRP A 1 440 ? 22.329 16.585 10.554 1.00 33.78 440 TRP A N 1
ATOM 3407 C CA . TRP A 1 440 ? 21.478 15.458 10.153 1.00 33.78 440 TRP A CA 1
ATOM 3408 C C . TRP A 1 440 ? 22.093 14.765 8.938 1.00 33.78 440 TRP A C 1
ATOM 3410 O O . TRP A 1 440 ? 21.613 14.869 7.817 1.00 33.78 440 TRP A O 1
ATOM 3420 N N . THR A 1 441 ? 23.196 14.064 9.170 1.00 33.00 441 THR A N 1
ATOM 3421 C CA . THR A 1 441 ? 23.763 13.102 8.222 1.00 33.00 441 THR A CA 1
ATOM 3422 C C . THR A 1 441 ? 24.473 12.028 9.024 1.00 33.00 441 THR A C 1
ATOM 3424 O O . THR A 1 441 ? 25.580 12.272 9.501 1.00 33.00 441 THR A O 1
ATOM 3427 N N . ARG A 1 442 ? 23.842 10.856 9.169 1.00 31.70 442 ARG A N 1
ATOM 3428 C CA . ARG A 1 442 ? 24.505 9.540 9.227 1.00 31.70 442 ARG A CA 1
ATOM 3429 C C . ARG A 1 442 ? 23.460 8.429 9.318 1.00 31.70 442 ARG A C 1
ATOM 3431 O O . ARG A 1 442 ? 23.067 7.993 10.392 1.00 31.70 442 ARG A O 1
ATOM 3438 N N . TRP A 1 443 ? 23.074 7.938 8.147 1.00 41.38 443 TRP A N 1
ATOM 3439 C CA . TRP A 1 443 ? 22.728 6.536 7.965 1.00 41.38 443 TRP A CA 1
ATOM 3440 C C . TRP A 1 443 ? 24.042 5.741 7.996 1.00 41.38 443 TRP A C 1
ATOM 3442 O O . TRP A 1 443 ? 24.697 5.596 6.969 1.00 41.38 443 TRP A O 1
ATOM 3452 N N . ALA A 1 444 ? 24.497 5.335 9.185 1.00 30.89 444 ALA A N 1
ATOM 3453 C CA . ALA A 1 444 ? 25.579 4.363 9.368 1.00 30.89 444 ALA A CA 1
ATOM 3454 C C . ALA A 1 444 ? 25.574 3.816 10.808 1.00 30.89 444 ALA A C 1
ATOM 3456 O O . ALA A 1 444 ? 25.515 4.574 11.774 1.00 30.89 444 ALA A O 1
ATOM 3457 N N . ILE A 1 445 ? 25.642 2.489 10.905 1.00 38.41 445 ILE A N 1
ATOM 3458 C CA . ILE A 1 445 ? 25.709 1.634 12.101 1.00 38.41 445 ILE A CA 1
ATOM 3459 C C . ILE A 1 445 ? 26.771 2.133 13.109 1.00 38.41 445 ILE A C 1
ATOM 3461 O O . ILE A 1 445 ? 27.883 2.445 12.678 1.00 38.41 445 ILE A O 1
ATOM 3465 N N . PRO A 1 446 ? 26.521 2.149 14.436 1.00 34.38 446 PRO A N 1
ATOM 3466 C CA . PRO A 1 446 ? 27.599 2.315 15.407 1.00 34.38 446 PRO A CA 1
ATOM 3467 C C . PRO A 1 446 ? 28.331 0.975 15.633 1.00 34.38 446 PRO A C 1
ATOM 3469 O O . PRO A 1 446 ? 27.674 -0.063 15.770 1.00 34.38 446 PRO A O 1
ATOM 3472 N N . PRO A 1 447 ? 29.677 0.953 15.691 1.00 36.50 447 PRO A N 1
ATOM 3473 C CA . PRO A 1 447 ? 30.412 -0.251 16.047 1.00 36.50 447 PRO A CA 1
ATOM 3474 C C . PRO A 1 447 ? 30.223 -0.553 17.537 1.00 36.50 447 PRO A C 1
ATOM 3476 O O . PRO A 1 447 ? 30.113 0.348 18.369 1.00 36.50 447 PRO A O 1
ATOM 3479 N N . ARG A 1 448 ? 30.197 -1.847 17.867 1.00 38.53 448 ARG A N 1
ATOM 3480 C CA . ARG A 1 448 ? 30.294 -2.334 19.244 1.00 38.53 448 ARG A CA 1
ATOM 3481 C C . ARG A 1 448 ? 31.648 -1.920 19.825 1.00 38.53 448 ARG A C 1
ATOM 3483 O O . ARG A 1 448 ? 32.671 -2.196 19.203 1.00 38.53 448 ARG A O 1
ATOM 3490 N N . CYS A 1 449 ? 31.646 -1.349 21.024 1.00 30.12 449 CYS A N 1
ATOM 3491 C CA . CYS A 1 449 ? 32.795 -1.433 21.920 1.00 30.12 449 CYS A CA 1
ATOM 3492 C C . CYS A 1 449 ? 32.526 -2.544 22.941 1.00 30.12 449 CYS A C 1
ATOM 3494 O O . CYS A 1 449 ? 31.386 -2.720 23.372 1.00 30.12 449 CYS A O 1
ATOM 3496 N N . THR A 1 450 ? 33.585 -3.305 23.207 1.00 42.12 450 THR A N 1
ATOM 3497 C CA . THR A 1 450 ? 33.729 -4.438 24.135 1.00 42.12 450 THR A CA 1
ATOM 3498 C C . THR A 1 450 ? 33.193 -4.193 25.530 1.00 42.12 450 THR A C 1
ATOM 3500 O O . THR A 1 450 ? 33.414 -3.064 26.027 1.00 42.12 450 THR A O 1
#

Sequence (450 aa):
MSHSAEHPPTRRRVVMGALALGAAAGAPGIAQAATPSAPRAAAEAPSYANPLVRRRADPHILKHTDGYYYFTATVPEYDRIVLRRSRTISGLATAAESVIWKKHTSGDMGAHIWAPEIHFIDGKWYIYFASAPANDVWKIRMWVLENTGANPLAGTWAERGRIVTPIDSFSLDASTFTHQGTRYLVWAQSNPDVGNNSSIYLARMANPWSITGPQVEISRPTYDWETRGFKVNEGPSVLQRNGHLFLTYSASATDANYCMGLLTASAGSDLLAAASWKKSPRPVFTSDDTTKQYGPGHNSFTVAEDGHTDLLVYHARQYKDITGDPLNDPNRHTRVQALGWKADGTPDFGVPVADAPARVPRHRRLGGLGKPARGTGAGAPGQRRLADLLRRLHRAEVLLQRQPRRLPDLDPDPGVARAHRIRPPLHRPQGDRVIRGCPWTRWAIPPRCT

pLDDT: mean 80.25, std 26.8, range [25.83, 99.0]

Foldseek 3Di:
DDDDDDDDDDDDDDDDDDDDDDDDDDDDDPPPPPDPDDPDPPPDFDDEFPPLAWLFALWAWAQDPVQKIKIWGQHLQQWFTKIFIDSFSSCSSVTDIAGQGTADVFFWSHERWHRWYWDQDPQKIKIKTWAGGNVCGQQIFIWMWIDNDPDSSDDHTDTPGTADDPDRFHWGQWDWDDAPNWIKIWTWTDDPVPPFHTFIWMFTAPDPRYGDDDIAGQGWQDAPLQCAQGRDWGLWEWDDWDQKIKIKTWGDDQAQSIFIWIWIAGSPDDPRPSVRTDTDNDTLEHDDPVQQWGRWDSWYWDAGSVRPFIKIKTWTASHHDDDPHSSNDSGTGIHMDTWDADPVRDIRPDYRHHRDHGPDPDPPPPPDPDDDDDDDDDDDPDPPVVVVVVVVVVVVVVVVVPDDDDDDDDDDDDDDDDDDDDDDDDDDDDDDDDDDDDDPDDPDDDDDDD

Secondary structure (DSSP, 8-state):
------------------------PPP-------PPPPP-PPPPPP---BSSBTT-EEEEEEEPTTS-EEEEEE-TT-SEEEEEEESSTGGGGTS--EEEEE--SSSTT-EEEEEEEEEEETTEEEEEEEEE-TT-TT--EEEEEEE-SSSTTSS-PEEEEE---SS-S-EEEEEEEEETTEEEEEEEE--TTTTSSBEEEEEEEEETTEEEEEEEEEE---SGGG-SSS-BEEEEEEEEETTEEEEEEEES-SSTT-EEEEEEEETTS-TTSGGG-EEPSS-SB--BTTTTBEEEEEEEEEE-TTSSSEEEEEEEES-SPPSS-GGG----EEEEEEPEE-TTS-EE----PPPB-------------PPPPP--------SHHHHHHHHHHHHHHHHHT----PPPP-------------PPPP------------------PPPPP-

Radius of gyration: 32.83 Å; chains: 1; bounding box: 102×83×108 Å